Protein AF-A0A8H5MUN2-F1 (afdb_monomer_lite)

Radius of gyration: 25.07 Å; chains: 1; bounding box: 63×41×70 Å

Foldseek 3Di:
DDPLQLLLVLLLQLLLLCVQPVDFADLQKFKAFELQLAWAAFFAPQDPVQSSQQRLQQQFFDWADLLASHDDSPPDGTPLVLLLVQLLPAAFAPPFDPDPVLVVQLVVLSVQLVVLVVQLVVLVVVLVVCLVVDPPPPQDQESLVRCVPPRVSNVVSLVSNVVSLVSNLVSLVNRDHWLSPVSSVLSVLSVQQADWNDDDPLFKDKHFPDHWDADPVLRTDDDPPGRITIHFDKDWPCVRVVLLVLLVPVVFFWDKRKRASVSSVVGASVSRNHHNVSSCVNSVVPGQKWWWDDDPNDIDIDHQPCVVFRNQKMKMKTFRDKDKIFIGTGSSDDDVVVSCVRRVHDNDPSPQIWRFTIFIWTAFIKMKMAGDDPSLVSVVVSCCVGQVVQIWMARSRQTATHDDPDPVDDNSFYWDADSVRSMIITGTDHNSGIIGTRITMTGGPGD

Organism: NCBI:txid751941

pLDDT: mean 85.8, std 10.98, range [35.31, 97.69]

Structure (mmCIF, N/CA/C/O backbone):
data_AF-A0A8H5MUN2-F1
#
_entry.id   AF-A0A8H5MUN2-F1
#
loop_
_atom_site.group_PDB
_atom_site.id
_atom_site.type_symbol
_atom_site.label_atom_id
_atom_site.label_alt_id
_atom_site.label_comp_id
_atom_site.label_asym_id
_atom_site.label_entity_id
_atom_site.label_seq_id
_atom_site.pdbx_PDB_ins_code
_atom_site.Cartn_x
_atom_site.Cartn_y
_atom_site.Cartn_z
_atom_site.occupancy
_atom_site.B_iso_or_equiv
_atom_site.auth_seq_id
_atom_site.auth_comp_id
_atom_site.auth_asym_id
_atom_site.auth_atom_id
_atom_site.pdbx_PDB_model_num
ATOM 1 N N . MET A 1 1 ? -5.446 18.543 21.323 1.00 66.00 1 MET A N 1
ATOM 2 C CA . MET A 1 1 ? -5.545 17.128 21.743 1.00 66.00 1 MET A CA 1
ATOM 3 C C . MET A 1 1 ? -4.670 16.934 22.974 1.00 66.00 1 MET A C 1
ATOM 5 O O . MET A 1 1 ? -3.663 17.626 23.058 1.00 66.00 1 MET A O 1
ATOM 9 N N . SER A 1 2 ? -5.073 16.095 23.933 1.00 76.56 2 SER A N 1
ATOM 10 C CA . SER A 1 2 ? -4.342 15.929 25.201 1.00 76.56 2 SER A CA 1
ATOM 11 C C . SER A 1 2 ? -3.047 15.116 25.028 1.00 76.56 2 SER A C 1
ATOM 13 O O . SER A 1 2 ? -2.903 14.390 24.043 1.00 76.56 2 SER A O 1
ATOM 15 N N . GLU A 1 3 ? -2.105 15.234 25.965 1.00 84.94 3 GLU A N 1
ATOM 16 C CA . GLU A 1 3 ? -0.845 14.471 25.959 1.00 84.94 3 GLU A CA 1
ATOM 17 C C . GLU A 1 3 ? -1.100 12.959 26.079 1.00 84.94 3 GLU A C 1
ATOM 19 O O . GLU A 1 3 ? -0.464 12.147 25.411 1.00 84.94 3 GLU A O 1
ATOM 24 N N . GLU A 1 4 ? -2.117 12.574 26.846 1.00 88.00 4 GLU A N 1
ATOM 25 C CA . GLU A 1 4 ? -2.513 11.186 27.077 1.00 88.00 4 GLU A CA 1
ATOM 26 C C . GLU A 1 4 ? -2.961 10.500 25.783 1.00 88.00 4 GLU A C 1
ATOM 28 O O . GLU A 1 4 ? -2.617 9.343 25.554 1.00 88.00 4 GLU A O 1
ATOM 33 N N . ASN A 1 5 ? -3.653 11.221 24.890 1.00 86.50 5 ASN A N 1
ATOM 34 C CA . ASN A 1 5 ? -3.984 10.703 23.559 1.00 86.50 5 ASN A CA 1
ATOM 35 C C . ASN A 1 5 ? -2.722 10.308 22.780 1.00 86.50 5 ASN A C 1
ATOM 37 O O . ASN A 1 5 ? -2.697 9.256 22.145 1.00 86.50 5 ASN A O 1
ATOM 41 N N . GLN A 1 6 ? -1.668 11.126 22.844 1.00 88.81 6 GLN A N 1
ATOM 42 C CA . GLN A 1 6 ? -0.407 10.821 22.166 1.00 88.81 6 GLN A CA 1
ATOM 43 C C . GLN A 1 6 ? 0.267 9.593 22.777 1.00 88.81 6 GLN A C 1
ATOM 45 O O . GLN A 1 6 ? 0.777 8.751 22.043 1.00 88.81 6 GLN A O 1
ATOM 50 N N . LEU A 1 7 ? 0.232 9.446 24.103 1.00 92.25 7 LEU A N 1
ATOM 51 C CA . LEU A 1 7 ? 0.780 8.270 24.783 1.00 92.25 7 LEU A CA 1
ATOM 52 C C . LEU A 1 7 ? 0.046 6.985 24.377 1.00 92.25 7 LEU A C 1
ATOM 54 O O . LEU A 1 7 ? 0.691 5.983 24.079 1.00 92.25 7 LEU A O 1
ATOM 58 N N . PHE A 1 8 ? -1.282 7.012 24.284 1.00 91.75 8 PHE A N 1
ATOM 59 C CA . PHE A 1 8 ? -2.062 5.871 23.800 1.00 91.75 8 PHE A CA 1
ATOM 60 C C . PHE A 1 8 ? -1.752 5.525 22.336 1.00 91.75 8 PHE A C 1
ATOM 62 O O . PHE A 1 8 ? -1.580 4.349 22.016 1.00 91.75 8 PHE A O 1
ATOM 69 N N . TRP A 1 9 ? -1.592 6.518 21.455 1.00 91.75 9 TRP A N 1
ATOM 70 C CA . TRP A 1 9 ? -1.155 6.274 20.074 1.00 91.75 9 TRP A CA 1
ATOM 71 C C . TRP A 1 9 ? 0.255 5.704 19.984 1.00 91.75 9 TRP A C 1
ATOM 73 O O . TRP A 1 9 ? 0.480 4.774 19.214 1.00 91.75 9 TRP A O 1
ATOM 83 N N . LYS A 1 10 ? 1.194 6.198 20.795 1.00 93.62 10 LYS A N 1
ATOM 84 C CA . LYS A 1 10 ? 2.544 5.628 20.896 1.00 93.62 10 LYS A CA 1
ATOM 85 C C . LYS A 1 10 ? 2.501 4.177 21.359 1.00 93.62 10 LYS A C 1
ATOM 87 O O . LYS A 1 10 ? 3.169 3.334 20.768 1.00 93.62 10 LYS A O 1
ATOM 92 N N . ALA A 1 11 ? 1.686 3.877 22.371 1.00 94.19 11 ALA A N 1
ATOM 93 C CA . ALA A 1 11 ? 1.496 2.521 22.868 1.00 94.19 11 ALA A CA 1
ATOM 94 C C . ALA A 1 11 ? 0.931 1.594 21.783 1.00 94.19 11 ALA A C 1
ATOM 96 O O . ALA A 1 11 ? 1.468 0.508 21.568 1.00 94.19 11 ALA A O 1
ATOM 97 N N . TYR A 1 12 ? -0.108 2.032 21.067 1.00 93.50 12 TYR A N 1
ATOM 98 C CA . TYR A 1 12 ? -0.707 1.271 19.971 1.00 93.50 12 TYR A CA 1
ATOM 99 C C . TYR A 1 12 ? 0.284 1.058 18.818 1.00 93.50 12 TYR A C 1
ATOM 101 O O . TYR A 1 12 ? 0.521 -0.079 18.415 1.00 93.50 12 TYR A O 1
ATOM 109 N N . ALA A 1 13 ? 0.938 2.123 18.348 1.00 93.81 13 ALA A N 1
ATOM 110 C CA . ALA A 1 13 ? 1.924 2.065 17.271 1.00 93.81 13 ALA A CA 1
ATOM 111 C C . ALA A 1 13 ? 3.100 1.134 17.604 1.00 93.81 13 ALA A C 1
ATOM 113 O O . ALA A 1 13 ? 3.477 0.298 16.784 1.00 93.81 13 ALA A O 1
ATOM 114 N N . SER A 1 14 ? 3.646 1.237 18.818 1.00 93.62 14 SER A N 1
ATOM 115 C CA . SER A 1 14 ? 4.728 0.376 19.306 1.00 93.62 14 SER A CA 1
ATOM 116 C C . SER A 1 14 ? 4.285 -1.085 19.412 1.00 93.62 14 SER A C 1
ATOM 118 O O . SER A 1 14 ? 4.995 -1.984 18.964 1.00 93.62 14 SER A O 1
ATOM 120 N N . THR A 1 15 ? 3.071 -1.329 19.915 1.00 94.25 15 THR A N 1
ATOM 121 C CA . THR A 1 15 ? 2.482 -2.674 20.000 1.00 94.25 15 THR A CA 1
ATOM 122 C C . THR A 1 15 ? 2.358 -3.308 18.618 1.00 94.25 15 THR A C 1
ATOM 124 O O . THR A 1 15 ? 2.897 -4.389 18.387 1.00 94.25 15 THR A O 1
ATOM 127 N N . VAL A 1 16 ? 1.723 -2.615 17.670 1.00 94.75 16 VAL A N 1
ATOM 128 C CA . VAL A 1 16 ? 1.552 -3.093 16.290 1.00 94.75 16 VAL A CA 1
ATOM 129 C C . VAL A 1 16 ? 2.903 -3.302 15.604 1.00 94.75 16 VAL A C 1
ATOM 131 O O . VAL A 1 16 ? 3.114 -4.331 14.960 1.00 94.75 16 VAL A O 1
ATOM 134 N N . LYS A 1 17 ? 3.855 -2.379 15.790 1.00 95.06 17 LYS A N 1
ATOM 135 C CA . LYS A 1 17 ? 5.224 -2.537 15.287 1.00 95.06 17 LYS A CA 1
ATOM 136 C C . LYS A 1 17 ? 5.864 -3.809 15.826 1.00 95.06 17 LYS A C 1
ATOM 138 O O . LYS A 1 17 ? 6.462 -4.533 15.044 1.00 95.06 17 LYS A O 1
ATOM 143 N N . ASN A 1 18 ? 5.739 -4.094 17.122 1.00 94.88 18 ASN A N 1
ATOM 144 C CA . ASN A 1 18 ? 6.380 -5.253 17.747 1.00 94.88 18 ASN A CA 1
ATOM 145 C C . ASN A 1 18 ? 5.740 -6.584 17.320 1.00 94.88 18 ASN A C 1
ATOM 147 O O . ASN A 1 18 ? 6.436 -7.597 17.277 1.00 94.88 18 ASN A O 1
ATOM 151 N N . ILE A 1 19 ? 4.453 -6.580 16.950 1.00 95.38 19 ILE A N 1
ATOM 152 C CA . ILE A 1 19 ? 3.803 -7.717 16.275 1.00 95.38 19 ILE A CA 1
ATOM 153 C C . ILE A 1 19 ? 4.412 -7.917 14.880 1.00 95.38 19 ILE A C 1
ATOM 155 O O . ILE A 1 19 ? 4.663 -9.044 14.458 1.00 95.38 19 ILE A O 1
ATOM 159 N N . MET A 1 20 ? 4.658 -6.820 14.159 1.00 95.56 20 MET A N 1
ATOM 160 C CA . MET A 1 20 ? 5.183 -6.854 12.796 1.00 95.56 20 MET A CA 1
ATOM 161 C C . MET A 1 20 ? 6.666 -7.248 12.727 1.00 95.56 20 MET A C 1
ATOM 163 O O . MET A 1 20 ? 7.055 -8.018 11.846 1.00 95.56 20 MET A O 1
ATOM 167 N N . VAL A 1 21 ? 7.490 -6.688 13.618 1.00 93.00 21 VAL A N 1
ATOM 168 C CA . VAL A 1 21 ? 8.945 -6.858 13.692 1.00 93.00 21 VAL A CA 1
ATOM 169 C C . VAL A 1 21 ? 9.442 -6.655 15.131 1.00 93.00 21 VAL A C 1
ATOM 171 O O . VAL A 1 21 ? 9.164 -5.646 15.773 1.00 93.00 21 VAL A O 1
ATOM 174 N N . SER A 1 22 ? 10.232 -7.600 15.643 1.00 81.44 22 SER A N 1
ATOM 175 C CA . SER A 1 22 ? 10.705 -7.600 17.038 1.00 81.44 22 SER A CA 1
ATOM 176 C C . SER A 1 22 ? 11.911 -6.685 17.309 1.00 81.44 22 SER A C 1
ATOM 178 O O . SER A 1 22 ? 12.269 -6.465 18.464 1.00 81.44 22 SER A O 1
ATOM 180 N N . GLY A 1 23 ? 12.546 -6.149 16.262 1.00 83.00 23 GLY A N 1
ATOM 181 C CA . GLY A 1 23 ? 13.758 -5.330 16.344 1.00 83.00 23 GLY A CA 1
ATOM 182 C C . GLY A 1 23 ? 13.533 -3.822 16.163 1.00 83.00 23 GLY A C 1
ATOM 183 O O . GLY A 1 23 ? 12.396 -3.365 15.984 1.00 83.00 23 GLY A O 1
ATOM 184 N N . PRO A 1 24 ? 14.620 -3.028 16.211 1.00 82.81 24 PRO A N 1
ATOM 185 C CA . PRO A 1 24 ? 14.585 -1.633 15.793 1.00 82.81 24 PRO A CA 1
ATOM 186 C C . PRO A 1 24 ? 14.292 -1.529 14.292 1.00 82.81 24 PRO A C 1
ATOM 188 O O . PRO A 1 24 ? 14.727 -2.361 13.494 1.00 82.81 24 PRO A O 1
ATOM 191 N N . VAL A 1 25 ? 13.560 -0.486 13.915 1.00 89.06 25 VAL A N 1
ATOM 192 C CA . VAL A 1 25 ? 13.324 -0.125 12.516 1.00 89.06 25 VAL A CA 1
ATOM 193 C C . VAL A 1 25 ? 14.549 0.646 12.017 1.00 89.06 25 VAL A C 1
ATOM 195 O O . VAL A 1 25 ? 15.034 1.537 12.710 1.00 89.06 25 VAL A O 1
ATOM 198 N N . GLY A 1 26 ? 15.086 0.278 10.851 1.00 85.69 26 GLY A N 1
ATOM 199 C CA . GLY A 1 26 ? 16.264 0.942 10.284 1.00 85.69 26 GLY A CA 1
ATOM 200 C C . GLY A 1 26 ? 15.986 2.388 9.860 1.00 85.69 26 GLY A C 1
ATOM 201 O O . GLY A 1 26 ? 14.841 2.761 9.610 1.00 85.69 26 GLY A O 1
ATOM 202 N N . ASP A 1 27 ? 17.041 3.190 9.696 1.00 85.50 27 ASP A N 1
ATOM 203 C CA . ASP A 1 27 ? 16.936 4.630 9.394 1.00 85.50 27 ASP A CA 1
ATOM 204 C C . ASP A 1 27 ? 16.151 4.947 8.108 1.00 85.50 27 ASP A C 1
ATOM 206 O O . ASP A 1 27 ? 15.495 5.988 8.010 1.00 85.50 27 ASP A O 1
ATOM 210 N N . ASN A 1 28 ? 16.166 4.024 7.141 1.00 88.38 28 ASN A N 1
ATOM 211 C CA . ASN A 1 28 ? 15.447 4.130 5.867 1.00 88.38 28 ASN A CA 1
ATOM 212 C C . ASN A 1 28 ? 14.117 3.372 5.850 1.00 88.38 28 ASN A C 1
ATOM 214 O O . ASN A 1 28 ? 13.441 3.344 4.826 1.00 88.38 28 ASN A O 1
ATOM 218 N N . THR A 1 29 ? 13.729 2.750 6.955 1.00 93.38 29 THR A N 1
ATOM 219 C CA . THR A 1 29 ? 12.502 1.968 7.052 1.00 93.38 29 THR A CA 1
ATOM 220 C C . THR A 1 29 ? 11.445 2.775 7.795 1.00 93.38 29 THR A C 1
ATOM 222 O O . THR A 1 29 ? 11.741 3.538 8.716 1.00 93.38 29 THR A O 1
ATOM 225 N N . ARG A 1 30 ? 10.190 2.645 7.380 1.00 95.06 30 ARG A N 1
ATOM 226 C CA . ARG A 1 30 ? 9.039 3.271 8.035 1.00 95.06 30 ARG A CA 1
ATOM 227 C C . ARG A 1 30 ? 7.969 2.221 8.270 1.00 95.06 30 ARG A C 1
ATOM 229 O O . ARG A 1 30 ? 7.724 1.399 7.388 1.00 95.06 30 ARG A O 1
ATOM 236 N N . VAL A 1 31 ? 7.330 2.264 9.435 1.00 96.94 31 VAL A N 1
ATOM 237 C CA . VAL A 1 31 ? 6.161 1.439 9.760 1.00 96.94 31 VAL A CA 1
ATOM 238 C C . VAL A 1 31 ? 4.949 2.352 9.873 1.00 96.94 31 VAL A C 1
ATOM 240 O O . VAL A 1 31 ? 4.856 3.176 10.778 1.00 96.94 31 VAL A O 1
ATOM 243 N N . TYR A 1 32 ? 4.033 2.206 8.928 1.00 94.88 32 TYR A N 1
ATOM 244 C CA . TYR A 1 32 ? 2.787 2.948 8.853 1.00 94.88 32 TYR A CA 1
ATOM 245 C C . TYR A 1 32 ? 1.707 2.192 9.602 1.00 94.88 32 TYR A C 1
ATOM 247 O O . TYR A 1 32 ? 1.446 1.026 9.309 1.00 94.88 32 TYR A O 1
ATOM 255 N N . ILE A 1 33 ? 1.074 2.862 10.553 1.00 93.69 33 ILE A N 1
ATOM 256 C CA . ILE A 1 33 ? 0.060 2.285 11.424 1.00 93.69 33 ILE A CA 1
ATOM 257 C C . ILE A 1 33 ? -1.304 2.473 10.779 1.00 93.69 33 ILE A C 1
ATOM 259 O O . ILE A 1 33 ? -1.716 3.598 10.495 1.00 93.69 33 ILE A O 1
ATOM 263 N N . ALA A 1 34 ? -1.998 1.370 10.534 1.00 88.06 34 ALA A N 1
ATOM 264 C CA . ALA A 1 34 ? -3.359 1.394 10.036 1.00 88.06 34 ALA A CA 1
ATOM 265 C C . ALA A 1 34 ? -4.350 1.462 11.206 1.00 88.06 34 ALA A C 1
ATOM 267 O O . ALA A 1 34 ? -4.098 0.942 12.301 1.00 88.06 34 ALA A O 1
ATOM 268 N N . ALA A 1 35 ? -5.510 2.072 10.958 1.00 76.38 35 ALA A N 1
ATOM 269 C CA . ALA A 1 35 ? -6.671 1.813 11.799 1.00 76.38 35 ALA A CA 1
ATOM 270 C C . ALA A 1 35 ? -6.952 0.310 11.720 1.00 76.38 35 ALA A C 1
ATOM 272 O O . ALA A 1 35 ? -6.929 -0.256 10.627 1.00 76.38 35 ALA A O 1
ATOM 273 N N . ALA A 1 36 ? -7.172 -0.370 12.839 1.00 66.94 36 ALA A N 1
ATOM 274 C CA . ALA A 1 36 ? -7.159 -1.832 12.812 1.00 66.94 36 ALA A CA 1
ATOM 275 C C . ALA A 1 36 ? -8.405 -2.479 12.172 1.00 66.94 36 ALA A C 1
ATOM 277 O O . ALA A 1 36 ? -8.422 -3.687 11.952 1.00 66.94 36 ALA A O 1
ATOM 278 N N . ASN A 1 37 ? -9.388 -1.673 11.761 1.00 67.69 37 ASN A N 1
ATOM 279 C CA . ASN A 1 37 ? -10.471 -2.069 10.860 1.00 67.69 37 ASN A CA 1
ATOM 280 C C . ASN A 1 37 ? -10.139 -1.872 9.366 1.00 67.69 37 ASN A C 1
ATOM 282 O O . ASN A 1 37 ? -10.995 -2.124 8.521 1.00 67.69 37 ASN A O 1
ATOM 286 N N . THR A 1 38 ? -8.929 -1.428 9.010 1.00 77.50 38 THR A N 1
ATOM 287 C CA . THR A 1 38 ? -8.541 -1.216 7.609 1.00 77.50 38 THR A CA 1
ATOM 288 C C . THR A 1 38 ? -8.684 -2.527 6.842 1.00 77.50 38 THR A C 1
ATOM 290 O O . THR A 1 38 ? -8.019 -3.513 7.162 1.00 77.50 38 THR A O 1
ATOM 293 N N . ALA A 1 39 ? -9.564 -2.545 5.840 1.00 80.25 39 ALA A N 1
ATOM 294 C CA . ALA A 1 39 ? -9.824 -3.727 5.025 1.00 80.25 39 ALA A CA 1
ATOM 295 C C . ALA A 1 39 ? -8.560 -4.159 4.279 1.00 80.25 39 ALA A C 1
ATOM 297 O O . ALA A 1 39 ? -7.947 -3.361 3.576 1.00 80.25 39 ALA A O 1
ATOM 298 N N . GLY A 1 40 ? -8.180 -5.422 4.393 1.00 85.38 40 GLY A N 1
ATOM 299 C CA . GLY A 1 40 ? -7.027 -5.986 3.706 1.00 85.38 40 GLY A CA 1
ATOM 300 C C . GLY A 1 40 ? -7.358 -6.556 2.339 1.00 85.38 40 GLY A C 1
ATOM 301 O O . GLY A 1 40 ? -8.388 -6.277 1.725 1.00 85.38 40 GLY A O 1
ATOM 302 N N . ILE A 1 41 ? -6.425 -7.358 1.840 1.00 89.50 41 ILE A N 1
ATOM 303 C CA . ILE A 1 41 ? -6.535 -7.983 0.528 1.00 89.50 41 ILE A CA 1
ATOM 304 C C . ILE A 1 41 ? -7.497 -9.167 0.646 1.00 89.50 41 ILE A C 1
ATOM 306 O O . ILE A 1 41 ? -7.342 -10.034 1.503 1.00 89.50 41 ILE A O 1
ATOM 310 N N . SER A 1 42 ? -8.503 -9.197 -0.224 1.00 88.94 42 SER A N 1
ATOM 311 C CA . SER A 1 42 ? -9.412 -10.340 -0.319 1.00 88.94 42 SER A CA 1
ATOM 312 C C . SER A 1 42 ? -8.713 -11.516 -0.999 1.00 88.94 42 SER A C 1
ATOM 314 O O . SER A 1 42 ? -7.975 -11.332 -1.973 1.00 88.94 42 SER A O 1
ATOM 316 N N . GLY A 1 43 ? -8.951 -12.730 -0.521 1.00 89.25 43 GLY A N 1
ATOM 317 C CA . GLY A 1 43 ? -8.375 -13.942 -1.093 1.00 89.25 43 GLY A CA 1
ATOM 318 C C . GLY A 1 43 ? -9.015 -15.207 -0.539 1.00 89.25 43 GLY A C 1
ATOM 319 O O . GLY A 1 43 ? -9.976 -15.148 0.217 1.00 89.25 43 GLY A O 1
ATOM 320 N N . GLY A 1 44 ? -8.467 -16.351 -0.934 1.00 87.75 44 GLY A N 1
ATOM 321 C CA . GLY A 1 44 ? -9.030 -17.665 -0.625 1.00 87.75 44 GLY A CA 1
ATOM 322 C C . GLY A 1 44 ? -9.699 -18.296 -1.841 1.00 87.75 44 GLY A C 1
ATOM 323 O O . GLY A 1 44 ? -9.781 -17.688 -2.910 1.00 87.75 44 GLY A O 1
ATOM 324 N N . LYS A 1 45 ? -10.156 -19.536 -1.691 1.00 87.75 45 LYS A N 1
ATOM 325 C CA . LYS A 1 45 ? -10.674 -20.372 -2.789 1.00 87.75 45 LYS A CA 1
ATOM 326 C C . LYS A 1 45 ? -11.897 -19.791 -3.514 1.00 87.75 45 LYS A C 1
ATOM 328 O O . LYS A 1 45 ? -12.089 -20.082 -4.690 1.00 87.75 45 LYS A O 1
ATOM 333 N N . ASP A 1 46 ? -12.699 -18.983 -2.820 1.00 88.00 46 ASP A N 1
ATOM 334 C CA . ASP A 1 46 ? -13.948 -18.404 -3.336 1.00 88.00 46 ASP A CA 1
ATOM 335 C C . ASP A 1 46 ? -13.729 -17.008 -3.962 1.00 88.00 46 ASP A C 1
ATOM 337 O O . ASP A 1 46 ? -14.669 -16.383 -4.454 1.00 88.00 46 ASP A O 1
ATOM 341 N N . ILE A 1 47 ? -12.484 -16.509 -3.962 1.00 90.50 47 ILE A N 1
ATOM 342 C CA . ILE A 1 47 ? -12.091 -15.228 -4.555 1.00 90.50 47 ILE A CA 1
ATOM 343 C C . ILE A 1 47 ? -11.255 -15.480 -5.818 1.00 90.50 47 ILE A C 1
ATOM 345 O O . ILE A 1 47 ? -10.177 -16.072 -5.737 1.00 90.50 47 ILE A O 1
ATOM 349 N N . PRO A 1 48 ? -11.677 -14.988 -6.996 1.00 92.50 48 PRO A N 1
ATOM 350 C CA . PRO A 1 48 ? -10.866 -15.055 -8.203 1.00 92.50 48 PRO A CA 1
ATOM 351 C C . PRO A 1 48 ? -9.512 -14.365 -8.009 1.00 92.50 48 PRO A C 1
ATOM 353 O O . PRO A 1 48 ? -9.444 -13.240 -7.511 1.00 92.50 48 PRO A O 1
ATOM 356 N N . ALA A 1 49 ? -8.433 -14.992 -8.486 1.00 93.06 49 ALA A N 1
ATOM 357 C CA . ALA A 1 49 ? -7.071 -14.476 -8.317 1.00 93.06 49 ALA A CA 1
ATOM 358 C C . ALA A 1 49 ? -6.897 -13.035 -8.831 1.00 93.06 49 ALA A C 1
ATOM 360 O O . ALA A 1 49 ? -6.157 -12.253 -8.245 1.00 93.06 49 ALA A O 1
ATOM 361 N N . VAL A 1 50 ? -7.626 -12.647 -9.883 1.00 94.00 50 VAL A N 1
ATOM 362 C CA . VAL A 1 50 ? -7.601 -11.277 -10.422 1.00 94.00 50 VAL A CA 1
ATOM 363 C C . VAL A 1 50 ? -8.073 -10.222 -9.408 1.00 94.00 50 VAL A C 1
ATOM 365 O O . VAL A 1 50 ? -7.587 -9.093 -9.442 1.00 94.00 50 VAL A O 1
ATOM 368 N N . CYS A 1 51 ? -8.969 -10.565 -8.479 1.00 92.44 51 CYS A N 1
ATOM 369 C CA . CYS A 1 51 ? -9.404 -9.671 -7.403 1.00 92.44 51 CYS A CA 1
ATOM 370 C C . CYS A 1 51 ? -8.325 -9.538 -6.321 1.00 92.44 51 CYS A C 1
ATOM 372 O O . CYS A 1 51 ? -8.024 -8.431 -5.873 1.00 92.44 51 CYS A O 1
ATOM 374 N N . THR A 1 52 ? -7.688 -10.650 -5.946 1.00 93.62 52 THR A N 1
ATOM 375 C CA . THR A 1 52 ? -6.546 -10.647 -5.019 1.00 93.62 52 THR A CA 1
ATOM 376 C C . THR A 1 52 ? -5.375 -9.845 -5.588 1.00 93.62 52 THR A C 1
ATOM 378 O O . THR A 1 52 ? -4.829 -8.992 -4.891 1.00 93.62 52 THR A O 1
ATOM 381 N N . ASN A 1 53 ? -5.041 -10.040 -6.867 1.00 95.31 53 ASN A N 1
ATOM 382 C CA . ASN A 1 53 ? -3.987 -9.304 -7.572 1.00 95.31 53 ASN A CA 1
ATOM 383 C C . ASN A 1 53 ? -4.208 -7.791 -7.511 1.00 95.31 53 ASN A C 1
ATOM 385 O O . ASN A 1 53 ? -3.262 -7.039 -7.286 1.00 95.31 53 ASN A O 1
ATOM 389 N N . TRP A 1 54 ? -5.456 -7.339 -7.668 1.00 92.31 54 TRP A N 1
ATOM 390 C CA . TRP A 1 54 ? -5.782 -5.923 -7.533 1.00 92.31 54 TRP A CA 1
ATOM 391 C C . TRP A 1 54 ? -5.474 -5.397 -6.137 1.00 92.31 54 TRP A C 1
ATOM 393 O O . TRP A 1 54 ? -4.797 -4.381 -6.010 1.00 92.31 54 TRP A O 1
ATOM 403 N N . GLY A 1 55 ? -5.903 -6.109 -5.092 1.00 90.69 55 GLY A N 1
ATOM 404 C CA . GLY A 1 55 ? -5.581 -5.747 -3.714 1.00 90.69 55 GLY A CA 1
ATOM 405 C C . GLY A 1 55 ? -4.071 -5.679 -3.476 1.00 90.69 55 GLY A C 1
ATOM 406 O O . GLY A 1 55 ? -3.585 -4.665 -2.983 1.00 90.69 55 GLY A O 1
ATOM 407 N N . ILE A 1 56 ? -3.314 -6.702 -3.895 1.00 94.50 56 ILE A N 1
ATOM 408 C CA . ILE A 1 56 ? -1.845 -6.713 -3.775 1.00 94.50 56 ILE A CA 1
ATOM 409 C C . ILE A 1 56 ? -1.246 -5.482 -4.460 1.00 94.50 56 ILE A C 1
ATOM 411 O O . ILE A 1 56 ? -0.484 -4.749 -3.837 1.00 94.50 56 ILE A O 1
ATOM 415 N N . TYR A 1 57 ? -1.628 -5.208 -5.708 1.00 93.81 57 TYR A N 1
ATOM 416 C CA . TYR A 1 57 ? -1.134 -4.058 -6.463 1.00 93.81 57 TYR A CA 1
ATOM 417 C C . TYR A 1 57 ? -1.450 -2.714 -5.787 1.00 93.81 57 TYR A C 1
ATOM 419 O O . TYR A 1 57 ? -0.602 -1.825 -5.753 1.00 93.81 57 TYR A O 1
ATOM 427 N N . GLN A 1 58 ? -2.648 -2.550 -5.217 1.00 90.69 58 GLN A N 1
ATOM 428 C CA . GLN A 1 58 ? -3.030 -1.317 -4.519 1.00 90.69 58 GLN A CA 1
ATOM 429 C C . GLN A 1 58 ? -2.176 -1.088 -3.264 1.00 90.69 58 GLN A C 1
ATOM 431 O O . GLN A 1 58 ? -1.750 0.036 -3.025 1.00 90.69 58 GLN A O 1
ATOM 436 N N . TYR A 1 59 ? -1.887 -2.131 -2.484 1.00 91.88 59 TYR A N 1
ATOM 437 C CA . TYR A 1 59 ? -1.066 -1.989 -1.278 1.00 91.88 59 TYR A CA 1
ATOM 438 C C . TYR A 1 59 ? 0.438 -1.909 -1.559 1.00 91.88 59 TYR A C 1
ATOM 440 O O . TYR A 1 59 ? 1.149 -1.245 -0.810 1.00 91.88 59 TYR A O 1
ATOM 448 N N . ALA A 1 60 ? 0.925 -2.578 -2.604 1.00 94.25 60 ALA A N 1
ATOM 449 C CA . ALA A 1 60 ? 2.355 -2.714 -2.872 1.00 94.25 60 ALA A CA 1
ATOM 450 C C . ALA A 1 60 ? 2.937 -1.580 -3.728 1.00 94.25 60 ALA A C 1
ATOM 452 O O . ALA A 1 60 ? 4.106 -1.228 -3.578 1.00 94.25 60 ALA A O 1
ATOM 453 N N . ASP A 1 61 ? 2.145 -1.029 -4.651 1.00 93.44 61 ASP A N 1
ATOM 454 C CA . ASP A 1 61 ? 2.657 -0.101 -5.660 1.00 93.44 61 ASP A CA 1
ATOM 455 C C . ASP A 1 61 ? 2.422 1.369 -5.300 1.00 93.44 61 ASP A C 1
ATOM 457 O O . ASP A 1 61 ? 3.162 2.227 -5.766 1.00 93.44 61 ASP A O 1
ATOM 461 N N . PHE A 1 62 ? 1.440 1.700 -4.456 1.00 91.50 62 PHE A N 1
ATOM 462 C CA . PHE A 1 62 ? 1.256 3.089 -4.031 1.00 91.50 62 PHE A CA 1
ATOM 463 C C . PHE A 1 62 ? 2.357 3.546 -3.071 1.00 91.50 62 PHE A C 1
ATOM 465 O O . PHE A 1 62 ? 2.609 2.939 -2.032 1.00 91.50 62 PHE A O 1
ATOM 472 N N . LEU A 1 63 ? 2.989 4.666 -3.412 1.00 90.44 63 LEU A N 1
ATOM 473 C CA . LEU A 1 63 ? 4.018 5.298 -2.603 1.00 90.44 63 LEU A CA 1
ATOM 474 C C . LEU A 1 63 ? 3.408 6.032 -1.405 1.00 90.44 63 LEU A C 1
ATOM 476 O O . LEU A 1 63 ? 2.452 6.805 -1.532 1.00 90.44 63 LEU A O 1
ATOM 480 N N . LEU A 1 64 ? 4.027 5.836 -0.244 1.00 90.88 64 LEU A N 1
ATOM 481 C CA . LEU A 1 64 ? 3.607 6.416 1.025 1.00 90.88 64 LEU A CA 1
ATOM 482 C C . LEU A 1 64 ? 4.381 7.704 1.341 1.00 90.88 64 LEU A C 1
ATOM 484 O O . LEU A 1 64 ? 5.500 7.934 0.868 1.00 90.88 64 LEU A O 1
ATOM 488 N N . ASP A 1 65 ? 3.759 8.571 2.140 1.00 89.06 65 ASP A N 1
ATOM 489 C CA . ASP A 1 65 ? 4.342 9.833 2.598 1.00 89.06 65 ASP A CA 1
ATOM 490 C C . ASP A 1 65 ? 5.435 9.563 3.650 1.00 89.06 65 ASP A C 1
ATOM 492 O O . ASP A 1 65 ? 5.151 8.913 4.655 1.00 89.06 65 ASP A O 1
ATOM 496 N N . PRO A 1 66 ? 6.677 10.051 3.490 1.00 89.38 66 PRO A N 1
ATOM 497 C CA . PRO A 1 66 ? 7.758 9.783 4.444 1.00 89.38 66 PRO A CA 1
ATOM 498 C C . PRO A 1 66 ? 7.570 10.474 5.806 1.00 89.38 66 PRO A C 1
ATOM 500 O O . PRO A 1 66 ? 8.362 10.243 6.720 1.00 89.38 66 PRO A O 1
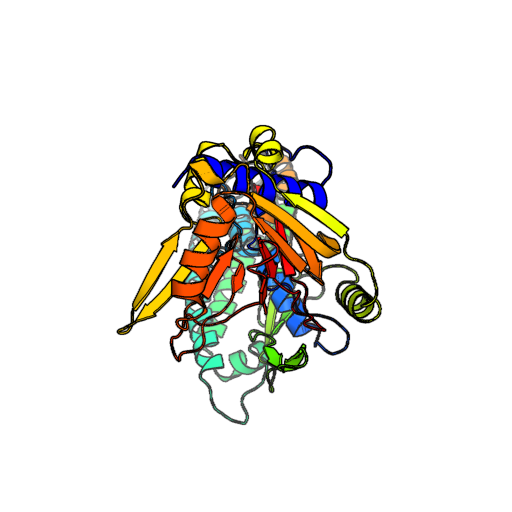ATOM 503 N N . THR A 1 67 ? 6.575 11.355 5.939 1.00 89.94 67 THR A N 1
ATOM 504 C CA . THR A 1 67 ? 6.348 12.200 7.118 1.00 89.94 67 THR A CA 1
ATOM 505 C C . THR A 1 67 ? 5.065 11.887 7.884 1.00 89.94 67 THR A C 1
ATOM 507 O O . THR A 1 67 ? 4.903 12.390 8.994 1.00 89.94 67 THR A O 1
ATOM 510 N N . ASN A 1 68 ? 4.178 11.050 7.341 1.00 90.25 68 ASN A N 1
ATOM 511 C CA . ASN A 1 68 ? 2.911 10.696 7.979 1.00 90.25 68 ASN A CA 1
ATOM 512 C C . ASN A 1 68 ? 2.914 9.217 8.410 1.00 90.25 68 ASN A C 1
ATOM 514 O O . ASN A 1 68 ? 2.773 8.356 7.547 1.00 90.25 68 ASN A O 1
ATOM 518 N N . PRO A 1 69 ? 3.039 8.895 9.711 1.00 92.00 69 PRO A N 1
ATOM 519 C CA . PRO A 1 69 ? 3.003 7.517 10.203 1.00 92.00 69 PRO A CA 1
ATOM 520 C C . PRO A 1 69 ? 1.642 6.830 10.106 1.00 92.00 69 PRO A C 1
ATOM 522 O O . PRO A 1 69 ? 1.571 5.628 10.347 1.00 92.00 69 PRO A O 1
ATOM 525 N N . ASN A 1 70 ? 0.561 7.537 9.771 1.00 88.50 70 ASN A N 1
ATOM 526 C CA . ASN A 1 70 ? -0.712 6.875 9.507 1.00 88.50 70 ASN A CA 1
ATOM 527 C C . ASN A 1 70 ? -0.666 6.191 8.145 1.00 88.50 70 ASN A C 1
ATOM 529 O O . ASN A 1 70 ? -0.343 6.819 7.133 1.00 88.50 70 ASN A O 1
ATOM 533 N N . PHE A 1 71 ? -1.071 4.926 8.098 1.00 87.62 71 PHE A N 1
ATOM 534 C CA . PHE A 1 71 ? -1.383 4.294 6.832 1.00 87.62 71 PHE A CA 1
ATOM 535 C C . PHE A 1 71 ? -2.680 4.895 6.291 1.00 87.62 71 PHE A C 1
ATOM 537 O O . PHE A 1 71 ? -3.783 4.583 6.734 1.00 87.62 71 PHE A O 1
ATOM 544 N N . VAL A 1 72 ? -2.522 5.774 5.311 1.00 74.50 72 VAL A N 1
ATOM 545 C CA . VAL A 1 72 ? -3.602 6.262 4.463 1.00 74.50 72 VAL A CA 1
ATOM 546 C C . VAL A 1 72 ? -3.283 5.755 3.071 1.00 74.50 72 VAL A C 1
ATOM 548 O O . VAL A 1 72 ? -2.173 5.981 2.587 1.00 74.50 72 VAL A O 1
ATOM 551 N N . ALA A 1 73 ? -4.231 5.074 2.428 1.00 62.78 73 ALA A N 1
ATOM 552 C CA . ALA A 1 73 ? -4.077 4.627 1.049 1.00 62.78 73 ALA A CA 1
ATOM 553 C C . ALA A 1 73 ? -3.953 5.851 0.118 1.00 62.78 73 ALA A C 1
ATOM 555 O O . ALA A 1 73 ? -4.937 6.348 -0.429 1.00 62.78 73 ALA A O 1
ATOM 556 N N . SER A 1 74 ? -2.738 6.384 -0.016 1.00 59.16 74 SER A N 1
ATOM 557 C CA . SER A 1 74 ? -2.405 7.482 -0.915 1.00 59.16 74 SER A CA 1
ATOM 558 C C . SER A 1 74 ? -2.539 6.974 -2.343 1.00 59.16 74 SER A C 1
ATOM 560 O O . SER A 1 74 ? -1.703 6.213 -2.815 1.00 59.16 74 SER A O 1
ATOM 562 N N . LYS A 1 75 ? -3.591 7.396 -3.051 1.00 68.62 75 LYS A N 1
ATOM 563 C CA . LYS A 1 75 ? -3.828 7.000 -4.449 1.00 68.62 75 LYS A CA 1
ATOM 564 C C . LYS A 1 75 ? -3.118 7.906 -5.466 1.00 68.62 75 LYS A C 1
ATOM 566 O O . LYS A 1 75 ? -3.548 7.980 -6.613 1.00 68.62 75 LYS A O 1
ATOM 571 N N . VAL A 1 76 ? -2.086 8.640 -5.041 1.00 69.12 76 VAL A N 1
ATOM 572 C CA . VAL A 1 76 ? -1.534 9.770 -5.814 1.00 69.12 76 VAL A CA 1
ATOM 573 C C . VAL A 1 76 ? -0.311 9.393 -6.649 1.00 69.12 76 VAL A C 1
ATOM 575 O O . VAL A 1 76 ? -0.129 9.947 -7.726 1.00 69.12 76 VAL A O 1
ATOM 578 N N . SER A 1 77 ? 0.548 8.483 -6.181 1.00 81.94 77 SER A N 1
ATOM 579 C CA . SER A 1 77 ? 1.807 8.170 -6.878 1.00 81.94 77 SER A CA 1
ATOM 580 C C . SER A 1 77 ? 2.184 6.706 -6.733 1.00 81.94 77 SER A C 1
ATOM 582 O O . SER A 1 77 ? 2.056 6.148 -5.642 1.00 81.94 77 SER A O 1
ATOM 584 N N . ARG A 1 78 ? 2.678 6.099 -7.814 1.00 89.19 78 ARG A N 1
ATOM 585 C CA . ARG A 1 78 ? 3.050 4.683 -7.869 1.00 89.19 78 ARG A CA 1
ATOM 586 C C . ARG A 1 78 ? 4.554 4.474 -7.973 1.00 89.19 78 ARG A C 1
ATOM 588 O O . ARG A 1 78 ? 5.269 5.278 -8.570 1.00 89.19 78 ARG A O 1
ATOM 595 N N . TYR A 1 79 ? 5.038 3.380 -7.401 1.00 91.31 79 TYR A N 1
ATOM 596 C CA . TYR A 1 79 ? 6.445 3.012 -7.429 1.00 91.31 79 TYR A CA 1
ATOM 597 C C . TYR A 1 79 ? 6.881 2.621 -8.840 1.00 91.31 79 TYR A C 1
ATOM 599 O O . TYR A 1 79 ? 7.912 3.101 -9.299 1.00 91.31 79 TYR A O 1
ATOM 607 N N . SER A 1 80 ? 6.080 1.826 -9.549 1.00 90.62 80 SER A N 1
ATOM 608 C CA . SER A 1 80 ? 6.316 1.473 -10.954 1.00 90.62 80 SER A CA 1
ATOM 609 C C . SER A 1 80 ? 6.506 2.698 -11.863 1.00 90.62 80 SER A C 1
ATOM 611 O O . SER A 1 80 ? 7.447 2.751 -12.658 1.00 90.62 80 SER A O 1
ATOM 613 N N . GLU A 1 81 ? 5.674 3.726 -11.690 1.00 85.56 81 GLU A N 1
ATOM 614 C CA . GLU A 1 81 ? 5.770 5.002 -12.411 1.00 85.56 81 GLU A CA 1
ATOM 615 C C . GLU A 1 81 ? 7.026 5.792 -12.016 1.00 85.56 81 GLU A C 1
ATOM 617 O O . GLU A 1 81 ? 7.792 6.217 -12.884 1.00 85.56 81 GLU A O 1
ATOM 622 N N . ALA A 1 82 ? 7.286 5.939 -10.712 1.00 85.62 82 ALA A N 1
ATOM 623 C CA . ALA A 1 82 ? 8.464 6.645 -10.208 1.00 85.62 82 ALA A CA 1
ATOM 624 C C . ALA A 1 82 ? 9.778 5.975 -10.645 1.00 85.62 82 ALA A C 1
ATOM 626 O O . ALA A 1 82 ? 10.753 6.658 -10.973 1.00 85.62 82 ALA A O 1
ATOM 627 N N . LEU A 1 83 ? 9.801 4.643 -10.690 1.00 88.69 83 LEU A N 1
ATOM 628 C CA . LEU A 1 83 ? 10.925 3.854 -11.176 1.00 88.69 83 LEU A CA 1
ATOM 629 C C . LEU A 1 83 ? 11.176 4.121 -12.665 1.00 88.69 83 LEU A C 1
ATOM 631 O O . LEU A 1 83 ? 12.314 4.388 -13.050 1.00 88.69 83 LEU A O 1
ATOM 635 N N . ASN A 1 84 ? 10.123 4.124 -13.487 1.00 85.06 84 ASN A N 1
ATOM 636 C CA . ASN A 1 84 ? 10.228 4.439 -14.913 1.00 85.06 84 ASN A CA 1
ATOM 637 C C . ASN A 1 84 ? 10.820 5.838 -15.139 1.00 85.06 84 ASN A C 1
ATOM 639 O O . ASN A 1 84 ? 11.795 5.992 -15.875 1.00 85.06 84 ASN A O 1
ATOM 643 N N . MET A 1 85 ? 10.278 6.849 -14.452 1.00 80.56 85 MET A N 1
ATOM 644 C CA . MET A 1 85 ? 10.782 8.225 -14.526 1.00 80.56 85 MET A CA 1
ATOM 645 C C . MET A 1 85 ? 12.253 8.307 -14.113 1.00 80.56 85 MET A C 1
ATOM 647 O O . MET A 1 85 ? 13.055 8.954 -14.782 1.00 80.56 85 MET A O 1
ATOM 651 N N . THR A 1 86 ? 12.627 7.610 -13.040 1.00 84.69 86 THR A N 1
ATOM 652 C CA . THR A 1 86 ? 14.003 7.586 -12.535 1.00 84.69 86 THR A CA 1
ATOM 653 C C . THR A 1 86 ? 14.969 7.052 -13.586 1.00 84.69 86 THR A C 1
ATOM 655 O O . THR A 1 86 ? 15.966 7.708 -13.889 1.00 84.69 86 THR A O 1
ATOM 658 N N . LEU A 1 87 ? 14.666 5.904 -14.197 1.00 86.62 87 LEU A N 1
ATOM 659 C CA . LEU A 1 87 ? 15.528 5.307 -15.221 1.00 86.62 87 LEU A CA 1
ATOM 660 C C . LEU A 1 87 ? 15.715 6.231 -16.429 1.00 86.62 87 LEU A C 1
ATOM 662 O O . LEU A 1 87 ? 16.813 6.297 -16.976 1.00 86.62 87 LEU A O 1
ATOM 666 N N . GLN A 1 88 ? 14.690 6.999 -16.804 1.00 80.12 88 GLN A N 1
ATOM 667 C CA . GLN A 1 88 ? 14.777 7.974 -17.896 1.00 80.12 88 GLN A CA 1
ATOM 668 C C . GLN A 1 88 ? 15.735 9.136 -17.591 1.00 80.12 88 GLN A C 1
ATOM 670 O O . GLN A 1 88 ? 16.325 9.693 -18.517 1.00 80.12 88 GLN A O 1
ATOM 675 N N . THR A 1 89 ? 15.976 9.476 -16.321 1.00 82.25 89 THR A N 1
ATOM 676 C CA . THR A 1 89 ? 16.968 10.505 -15.950 1.00 82.25 89 THR A CA 1
ATOM 677 C C . THR A 1 89 ? 18.414 10.015 -16.030 1.00 82.25 89 THR A C 1
ATOM 679 O O . THR A 1 89 ? 19.324 10.822 -16.212 1.00 82.25 89 THR A O 1
ATOM 682 N N . LEU A 1 90 ? 18.643 8.701 -15.947 1.00 85.56 90 LEU A N 1
ATOM 683 C CA . LEU A 1 90 ? 19.986 8.126 -15.942 1.00 85.56 90 LEU A CA 1
ATOM 684 C C . LEU A 1 90 ? 20.625 8.160 -17.334 1.00 85.56 90 LEU A C 1
ATOM 686 O O . LEU A 1 90 ? 19.951 8.121 -18.367 1.00 85.56 90 LEU A O 1
ATOM 690 N N . THR A 1 91 ? 21.950 8.217 -17.359 1.00 83.75 91 THR A N 1
ATOM 691 C CA . THR A 1 91 ? 22.757 8.237 -18.580 1.00 83.75 91 THR A CA 1
ATOM 692 C C . THR A 1 91 ? 23.806 7.130 -18.540 1.00 83.75 91 THR A C 1
ATOM 694 O O . THR A 1 91 ? 24.205 6.726 -17.444 1.00 83.75 91 THR A O 1
ATOM 697 N N . PRO A 1 92 ? 24.277 6.640 -19.700 1.00 85.12 92 PRO A N 1
ATOM 698 C CA . PRO A 1 92 ? 25.413 5.729 -19.742 1.00 85.12 92 PRO A CA 1
ATOM 699 C C . PRO A 1 92 ? 26.654 6.275 -19.025 1.00 85.12 92 PRO A C 1
ATOM 701 O O . PRO A 1 92 ? 26.872 7.488 -18.984 1.00 85.12 92 PRO A O 1
ATOM 704 N N . GLY A 1 93 ? 27.452 5.368 -18.457 1.00 82.81 93 GLY A N 1
ATOM 705 C CA . GLY A 1 93 ? 28.713 5.698 -17.799 1.00 82.81 93 GLY A CA 1
ATOM 706 C C . GLY A 1 93 ? 29.870 5.920 -18.779 1.00 82.81 93 GLY A C 1
ATOM 707 O O . GLY A 1 93 ? 29.705 5.916 -19.998 1.00 82.81 93 GLY A O 1
ATOM 708 N N . ALA A 1 94 ? 31.078 6.086 -18.234 1.00 82.12 94 ALA A N 1
ATOM 709 C CA . ALA A 1 94 ? 32.281 6.383 -19.013 1.00 82.12 94 ALA A CA 1
ATOM 710 C C . ALA A 1 94 ? 32.584 5.342 -20.114 1.00 82.12 94 ALA A C 1
ATOM 712 O O . ALA A 1 94 ? 32.237 4.164 -20.002 1.00 82.12 94 ALA A O 1
ATOM 713 N N . GLY A 1 95 ? 33.290 5.786 -21.161 1.00 81.44 95 GLY A N 1
ATOM 714 C CA . GLY A 1 95 ? 33.716 4.943 -22.287 1.00 81.44 95 GLY A CA 1
ATOM 715 C C . GLY A 1 95 ? 32.700 4.820 -23.428 1.00 81.44 95 GLY A C 1
ATOM 716 O O . GLY A 1 95 ? 32.889 3.976 -24.299 1.00 81.44 95 GLY A O 1
ATOM 717 N N . GLY A 1 96 ? 31.632 5.623 -23.406 1.00 85.19 96 GLY A N 1
ATOM 718 C CA . GLY A 1 96 ? 30.683 5.768 -24.512 1.00 85.19 96 GLY A CA 1
ATOM 719 C C . GLY A 1 96 ? 31.048 6.896 -25.483 1.00 85.19 96 GLY A C 1
ATOM 720 O O . GLY A 1 96 ? 32.058 7.586 -25.314 1.00 85.19 96 GLY A O 1
ATOM 721 N N . ASP A 1 97 ? 30.206 7.078 -26.498 1.00 85.62 97 ASP A N 1
ATOM 722 C CA . ASP A 1 97 ? 30.248 8.201 -27.428 1.00 85.62 97 ASP A CA 1
ATOM 723 C C . ASP A 1 97 ? 30.058 9.524 -26.668 1.00 85.62 97 ASP A C 1
ATOM 725 O O . ASP A 1 97 ? 29.110 9.689 -25.901 1.00 85.62 97 ASP A O 1
ATOM 729 N N . ASN A 1 98 ? 30.974 10.469 -26.876 1.00 83.44 98 ASN A N 1
ATOM 730 C CA . ASN A 1 98 ? 30.963 11.795 -26.253 1.00 83.44 98 ASN A CA 1
ATOM 731 C C . ASN A 1 98 ? 30.610 12.905 -27.256 1.00 83.44 98 ASN A C 1
ATOM 733 O O . ASN A 1 98 ? 30.780 14.087 -26.949 1.00 83.44 98 ASN A O 1
ATOM 737 N N . SER A 1 99 ? 30.168 12.551 -28.466 1.00 89.19 99 SER A N 1
ATOM 738 C CA . SER A 1 99 ? 29.775 13.520 -29.483 1.00 89.19 99 SER A CA 1
ATOM 739 C C . SER A 1 99 ? 28.536 14.311 -29.029 1.00 89.19 99 SER A C 1
ATOM 741 O O . SER A 1 99 ? 27.553 13.712 -28.580 1.00 89.19 99 SER A O 1
ATOM 743 N N . PRO A 1 100 ? 28.539 15.655 -29.141 1.00 87.56 100 PRO A N 1
ATOM 744 C CA . PRO A 1 100 ? 27.383 16.471 -28.766 1.00 87.56 100 PRO A CA 1
ATOM 745 C C . PRO A 1 100 ? 26.087 16.035 -29.457 1.00 87.56 100 PRO A C 1
ATOM 747 O O . PRO A 1 100 ? 25.033 16.045 -28.828 1.00 87.56 100 PRO A O 1
ATOM 750 N N . ASP A 1 101 ? 26.176 15.583 -30.709 1.00 88.62 101 ASP A N 1
ATOM 751 C CA . ASP A 1 101 ? 25.025 15.158 -31.509 1.00 88.62 101 ASP A CA 1
ATOM 752 C C . ASP A 1 101 ? 24.359 13.884 -30.964 1.00 88.62 101 ASP A C 1
ATOM 754 O O . ASP A 1 101 ? 23.129 13.795 -30.930 1.00 88.62 101 ASP A O 1
ATOM 758 N N . ALA A 1 102 ? 25.140 12.902 -30.493 1.00 86.50 102 ALA A N 1
ATOM 759 C CA . ALA A 1 102 ? 24.589 11.688 -29.888 1.00 86.50 102 ALA A CA 1
ATOM 760 C C . ALA A 1 102 ? 23.827 12.006 -28.591 1.00 86.50 102 ALA A C 1
ATOM 762 O O . ALA A 1 102 ? 22.729 11.489 -28.359 1.00 86.50 102 ALA A O 1
ATOM 763 N N . TRP A 1 103 ? 24.381 12.905 -27.773 1.00 85.88 103 TRP A N 1
ATOM 764 C CA . TRP A 1 103 ? 23.780 13.334 -26.511 1.00 85.88 103 TRP A CA 1
ATOM 765 C C . TRP A 1 103 ? 22.561 14.243 -26.704 1.00 85.88 103 TRP A C 1
ATOM 767 O O . TRP A 1 103 ? 21.549 14.038 -26.034 1.00 85.88 103 TRP A O 1
ATOM 777 N N . ASP A 1 104 ? 22.606 15.189 -27.645 1.00 90.12 104 ASP A N 1
ATOM 778 C CA . ASP A 1 104 ? 21.448 16.000 -28.045 1.00 90.12 104 ASP A CA 1
ATOM 779 C C . ASP A 1 104 ? 20.315 15.109 -28.576 1.00 90.12 104 ASP A C 1
ATOM 781 O O . ASP A 1 104 ? 19.160 15.235 -28.162 1.00 90.12 104 ASP A O 1
ATOM 785 N N . GLY A 1 105 ? 20.655 14.122 -29.409 1.00 89.81 105 GLY A N 1
ATOM 786 C CA . GLY A 1 105 ? 19.709 13.136 -29.919 1.00 89.81 105 GLY A CA 1
ATOM 787 C C . GLY A 1 105 ? 19.051 12.291 -28.823 1.00 89.81 105 GLY A C 1
ATOM 788 O O . GLY A 1 105 ? 17.851 12.021 -28.907 1.00 89.81 105 GLY A O 1
ATOM 789 N N . LEU A 1 106 ? 19.799 11.870 -27.795 1.00 88.12 106 LEU A N 1
ATOM 790 C CA . LEU A 1 106 ? 19.238 11.152 -26.645 1.00 88.12 106 LEU A CA 1
ATOM 791 C C . LEU A 1 106 ? 18.334 12.060 -25.802 1.00 88.12 106 LEU A C 1
ATOM 793 O O . LEU A 1 106 ? 17.240 11.640 -25.426 1.00 88.12 106 LEU A O 1
ATOM 797 N N . ASN A 1 107 ? 18.764 13.288 -25.513 1.00 88.69 107 ASN A N 1
ATOM 798 C CA . ASN A 1 107 ? 17.992 14.224 -24.693 1.00 88.69 107 ASN A CA 1
ATOM 799 C C . ASN A 1 107 ? 16.656 14.578 -25.354 1.00 88.69 107 ASN A C 1
ATOM 801 O O . ASN A 1 107 ? 15.617 14.462 -24.708 1.00 88.69 107 ASN A O 1
ATOM 805 N N . LYS A 1 108 ? 16.649 14.865 -26.661 1.00 91.69 108 LYS A N 1
ATOM 806 C CA . LYS A 1 108 ? 15.413 15.084 -27.431 1.00 91.69 108 LYS A CA 1
ATOM 807 C C . LYS A 1 108 ? 14.480 13.873 -27.404 1.00 91.69 108 LYS A C 1
ATOM 809 O O . LYS A 1 108 ? 13.269 14.031 -27.271 1.00 91.69 108 LYS A O 1
ATOM 814 N N . ALA A 1 109 ? 15.025 12.657 -27.498 1.00 90.81 109 ALA A N 1
ATOM 815 C CA . ALA A 1 109 ? 14.220 11.439 -27.396 1.00 90.81 109 ALA A CA 1
ATOM 816 C C . ALA A 1 109 ? 13.593 11.278 -25.999 1.00 90.81 109 ALA A C 1
ATOM 818 O O . ALA A 1 109 ? 12.430 10.893 -25.892 1.00 90.81 109 ALA A O 1
ATOM 819 N N . LYS A 1 110 ? 14.326 11.620 -24.931 1.00 87.62 110 LYS A N 1
ATOM 820 C CA . LYS A 1 110 ? 13.812 11.609 -23.551 1.00 87.62 110 LYS A CA 1
ATOM 821 C C . LYS A 1 110 ? 12.732 12.666 -23.319 1.00 87.62 110 LYS A C 1
ATOM 823 O O . LYS A 1 110 ? 11.708 12.353 -22.719 1.00 87.62 110 LYS A O 1
ATOM 828 N N . GLU A 1 111 ? 12.923 13.885 -23.820 1.00 89.94 111 GLU A N 1
ATOM 829 C CA . GLU A 1 111 ? 11.913 14.952 -23.763 1.00 89.94 111 GLU A CA 1
ATOM 830 C C . GLU A 1 111 ? 10.625 14.531 -24.478 1.00 89.94 111 GLU A C 1
ATOM 832 O O . GLU A 1 111 ? 9.531 14.637 -23.922 1.00 89.94 111 GLU A O 1
ATOM 837 N N . ARG A 1 112 ? 10.755 13.963 -25.683 1.00 90.94 112 ARG A N 1
ATOM 838 C CA . ARG A 1 112 ? 9.623 13.423 -26.440 1.00 90.94 112 ARG A CA 1
ATOM 839 C C . ARG A 1 112 ? 8.921 12.289 -25.694 1.00 90.94 112 ARG A C 1
ATOM 841 O O . ARG A 1 112 ? 7.694 12.266 -25.653 1.00 90.94 112 ARG A O 1
ATOM 848 N N . LEU A 1 113 ? 9.673 11.364 -25.097 1.00 88.38 113 LEU A N 1
ATOM 849 C CA . LEU A 1 113 ? 9.111 10.274 -24.300 1.00 88.38 113 LEU A CA 1
ATOM 850 C C . LEU A 1 113 ? 8.311 10.800 -23.100 1.00 88.38 113 LEU A C 1
ATOM 852 O O . LEU A 1 113 ? 7.229 10.282 -22.830 1.00 88.38 113 LEU A O 1
ATOM 856 N N . ALA A 1 114 ? 8.802 11.832 -22.408 1.00 85.50 114 ALA A N 1
ATOM 857 C CA . ALA A 1 114 ? 8.099 12.439 -21.278 1.00 85.50 114 ALA A CA 1
ATOM 858 C C . ALA A 1 114 ? 6.754 13.061 -21.697 1.00 85.50 114 ALA A C 1
ATOM 860 O O . ALA A 1 114 ? 5.746 12.849 -21.023 1.00 85.50 114 ALA A O 1
ATOM 861 N N . ILE A 1 115 ? 6.719 13.762 -22.836 1.00 89.44 115 ILE A N 1
ATOM 862 C CA . ILE A 1 115 ? 5.483 14.325 -23.408 1.00 89.44 115 ILE A CA 1
ATOM 863 C C . ILE A 1 115 ? 4.497 13.205 -23.759 1.00 89.44 115 ILE A C 1
ATOM 865 O O . ILE A 1 115 ? 3.366 13.198 -23.275 1.00 89.44 115 ILE A O 1
ATOM 869 N N . LEU A 1 116 ? 4.947 12.213 -24.532 1.00 90.69 116 LEU A N 1
ATOM 870 C CA . LEU A 1 116 ? 4.108 11.094 -24.970 1.00 90.69 116 LEU A CA 1
ATOM 871 C C . LEU A 1 116 ? 3.615 10.234 -23.804 1.00 90.69 116 LEU A C 1
ATOM 873 O O . LEU A 1 116 ? 2.560 9.612 -23.899 1.00 90.69 116 LEU A O 1
ATOM 877 N N . ARG A 1 117 ? 4.353 10.197 -22.689 1.00 86.38 117 ARG A N 1
ATOM 878 C CA . ARG A 1 117 ? 3.883 9.542 -21.470 1.00 86.38 117 ARG A CA 1
ATOM 879 C C . ARG A 1 117 ? 2.693 10.279 -20.860 1.00 86.38 117 ARG A C 1
ATOM 881 O O . ARG A 1 117 ? 1.720 9.619 -20.515 1.00 86.38 117 ARG A O 1
ATOM 888 N N . SER A 1 118 ? 2.752 11.607 -20.763 1.00 87.12 118 SER A N 1
ATOM 889 C CA . SER A 1 118 ? 1.617 12.405 -20.282 1.00 87.12 118 SER A CA 1
ATOM 890 C C . SER A 1 118 ? 0.389 12.210 -21.172 1.00 87.12 118 SER A C 1
ATOM 892 O O . SER A 1 118 ? -0.702 11.972 -20.665 1.00 87.12 118 SER A O 1
ATOM 894 N N . GLU A 1 119 ? 0.574 12.232 -22.496 1.00 92.12 119 GLU A N 1
ATOM 895 C CA . GLU A 1 119 ? -0.508 11.982 -23.458 1.00 92.12 119 GLU A CA 1
ATOM 896 C C . GLU A 1 119 ? -1.104 10.575 -23.308 1.00 92.12 119 GLU A C 1
ATOM 898 O O . GLU A 1 119 ? -2.324 10.409 -23.344 1.00 92.12 119 GLU A O 1
ATOM 903 N N . LEU A 1 120 ? -0.259 9.557 -23.103 1.00 90.44 120 LEU A N 1
ATOM 904 C CA . LEU A 1 120 ? -0.704 8.195 -22.818 1.00 90.44 120 LEU A CA 1
ATOM 905 C C . LEU A 1 120 ? -1.509 8.124 -21.519 1.00 90.44 120 LEU A C 1
ATOM 907 O O . LEU A 1 120 ? -2.546 7.464 -21.498 1.00 90.44 120 LEU A O 1
ATOM 911 N N . ASP A 1 121 ? -1.046 8.762 -20.447 1.00 88.00 121 ASP A N 1
ATOM 912 C CA . ASP A 1 121 ? -1.714 8.717 -19.146 1.00 88.00 121 ASP A CA 1
ATOM 913 C C . ASP A 1 121 ? -3.091 9.409 -19.204 1.00 88.00 121 ASP A C 1
ATOM 915 O O . ASP A 1 121 ? -4.077 8.849 -18.711 1.00 88.00 121 ASP A O 1
ATOM 919 N N . ASP A 1 122 ? -3.201 10.547 -19.897 1.00 91.44 122 ASP A N 1
ATOM 920 C CA . ASP A 1 122 ? -4.472 11.243 -20.134 1.00 91.44 122 ASP A CA 1
ATOM 921 C C . ASP A 1 122 ? -5.425 10.413 -21.008 1.00 91.44 122 ASP A C 1
ATOM 923 O O . ASP A 1 122 ? -6.583 10.186 -20.636 1.00 91.44 122 ASP A O 1
ATOM 927 N N . ALA A 1 123 ? -4.936 9.883 -22.134 1.00 93.50 123 ALA A N 1
ATOM 928 C CA . ALA A 1 123 ? -5.733 9.045 -23.026 1.00 93.50 123 ALA A CA 1
ATOM 929 C C . ALA A 1 123 ? -6.181 7.746 -22.339 1.00 93.50 123 ALA A C 1
ATOM 931 O O . ALA A 1 123 ? -7.315 7.306 -22.520 1.00 93.50 123 ALA A O 1
ATOM 932 N N . LYS A 1 124 ? -5.322 7.144 -21.509 1.00 90.69 124 LYS A N 1
ATOM 933 C CA . LYS A 1 124 ? -5.644 5.957 -20.709 1.00 90.69 124 LYS A CA 1
ATOM 934 C C . LYS A 1 124 ? -6.697 6.268 -19.658 1.00 90.69 124 LYS A C 1
ATOM 936 O O . LYS A 1 124 ? -7.601 5.460 -19.463 1.00 90.69 124 LYS A O 1
ATOM 941 N N . LYS A 1 125 ? -6.588 7.405 -18.967 1.00 90.56 125 LYS A N 1
ATOM 942 C CA . LYS A 1 125 ? -7.577 7.827 -17.970 1.00 90.56 125 LYS A CA 1
ATOM 943 C C . LYS A 1 125 ? -8.953 7.980 -18.610 1.00 90.56 125 LYS A C 1
ATOM 945 O O . LYS A 1 125 ? -9.912 7.441 -18.064 1.00 90.56 125 LYS A O 1
ATOM 950 N N . GLN A 1 126 ? -9.028 8.648 -19.761 1.00 93.88 126 GLN A N 1
ATOM 951 C CA . GLN A 1 126 ? -10.277 8.790 -20.505 1.00 93.88 126 GLN A CA 1
ATOM 952 C C . GLN A 1 126 ? -10.798 7.429 -20.980 1.00 93.88 126 GLN A C 1
ATOM 954 O O . GLN A 1 126 ? -11.913 7.065 -20.638 1.00 93.88 126 GLN A O 1
ATOM 959 N N . ALA A 1 127 ? -9.970 6.623 -21.652 1.00 93.88 127 ALA A N 1
ATOM 960 C CA . ALA A 1 127 ? -10.378 5.308 -22.149 1.00 93.88 127 ALA A CA 1
ATOM 961 C C . ALA A 1 127 ? -10.840 4.361 -21.031 1.00 93.88 127 ALA A C 1
ATOM 963 O O . ALA A 1 127 ? -11.752 3.567 -21.225 1.00 93.88 127 ALA A O 1
ATOM 964 N N . MET A 1 128 ? -10.218 4.422 -19.852 1.00 90.00 128 MET A N 1
ATOM 965 C CA . MET A 1 128 ? -10.634 3.635 -18.691 1.00 90.00 128 MET A CA 1
ATOM 966 C C . MET A 1 128 ? -11.959 4.130 -18.106 1.00 90.00 128 MET A C 1
ATOM 968 O O . MET A 1 128 ? -12.710 3.328 -17.558 1.00 90.00 128 MET A O 1
ATOM 972 N N . GLN A 1 129 ? -12.233 5.433 -18.179 1.00 91.31 129 GLN A N 1
ATOM 973 C CA . GLN A 1 129 ? -13.524 5.985 -17.786 1.00 91.31 129 GLN A CA 1
ATOM 974 C C . GLN A 1 129 ? -14.607 5.552 -18.779 1.00 91.31 129 GLN A C 1
ATOM 976 O O . GLN A 1 129 ? -15.591 4.958 -18.360 1.00 91.31 129 GLN A O 1
ATOM 981 N N . ASP A 1 130 ? -14.357 5.713 -20.079 1.00 92.38 130 ASP A N 1
ATOM 982 C CA . ASP A 1 130 ? -15.255 5.264 -21.148 1.00 92.38 130 ASP A CA 1
ATOM 983 C C . ASP A 1 130 ? -15.537 3.759 -21.042 1.00 92.38 130 ASP A C 1
ATOM 985 O O . ASP A 1 130 ? -16.675 3.326 -21.162 1.00 92.38 130 ASP A O 1
ATOM 989 N N . PHE A 1 131 ? -14.519 2.950 -20.735 1.00 90.69 131 PHE A N 1
ATOM 990 C CA . PHE A 1 131 ? -14.690 1.518 -20.515 1.00 90.69 131 PHE A CA 1
ATOM 991 C C . PHE A 1 131 ? -15.622 1.204 -19.342 1.00 90.69 131 PHE A C 1
ATOM 993 O O . PHE A 1 131 ? -16.384 0.246 -19.428 1.00 90.69 131 PHE A O 1
ATOM 1000 N N . LYS A 1 132 ? -15.566 1.970 -18.248 1.00 86.62 132 LYS A N 1
ATOM 1001 C CA . LYS A 1 132 ? -16.455 1.782 -17.089 1.00 86.62 132 LYS A CA 1
ATOM 1002 C C . LYS A 1 132 ? -17.877 2.247 -17.375 1.00 86.62 132 LYS A C 1
ATOM 1004 O O . LYS A 1 132 ? -18.815 1.616 -16.900 1.00 86.62 132 LYS A O 1
ATOM 1009 N N . ASP A 1 133 ? -18.009 3.329 -18.134 1.00 89.62 133 ASP A N 1
ATOM 1010 C CA . ASP A 1 133 ? -19.292 3.958 -18.443 1.00 89.62 133 ASP A CA 1
ATO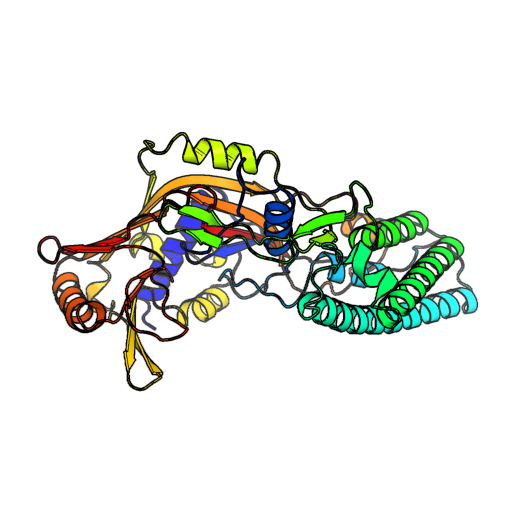M 1011 C C . ASP A 1 133 ? -20.009 3.289 -19.629 1.00 89.62 133 ASP A C 1
ATOM 1013 O O . ASP A 1 133 ? -21.208 3.489 -19.802 1.00 89.62 133 ASP A O 1
ATOM 1017 N N . ASP A 1 134 ? -19.305 2.476 -20.425 1.00 87.94 134 ASP A N 1
ATOM 1018 C CA . ASP A 1 134 ? -19.886 1.680 -21.507 1.00 87.94 134 ASP A CA 1
ATOM 1019 C C . ASP A 1 134 ? -20.823 0.597 -20.938 1.00 87.94 134 ASP A C 1
ATOM 1021 O O . ASP A 1 134 ? -20.399 -0.373 -20.289 1.00 87.94 134 ASP A O 1
ATOM 1025 N N . ASP A 1 135 ? -22.116 0.802 -21.191 1.00 87.75 135 ASP A N 1
ATOM 1026 C CA . ASP A 1 135 ? -23.249 -0.007 -20.752 1.00 87.75 135 ASP A CA 1
ATOM 1027 C C . ASP A 1 135 ? -23.681 -1.055 -21.790 1.00 87.75 135 ASP A C 1
ATOM 1029 O O . ASP A 1 135 ? -24.662 -1.776 -21.576 1.00 87.75 135 ASP A O 1
ATOM 1033 N N . ASN A 1 136 ? -22.939 -1.196 -22.894 1.00 88.69 136 ASN A N 1
ATOM 1034 C CA . ASN A 1 136 ? -23.242 -2.178 -23.922 1.00 88.69 136 ASN A CA 1
ATOM 1035 C C . ASN A 1 136 ? -23.209 -3.604 -23.328 1.00 88.69 136 ASN A C 1
ATOM 1037 O O . ASN A 1 136 ? -22.175 -4.034 -22.798 1.00 88.69 136 ASN A O 1
ATOM 1041 N N . PRO A 1 137 ? -24.297 -4.392 -23.443 1.00 84.69 137 PRO A N 1
ATOM 1042 C CA . PRO A 1 137 ? -24.335 -5.757 -22.913 1.00 84.69 137 PRO A CA 1
ATOM 1043 C C . PRO A 1 137 ? -23.237 -6.657 -23.508 1.00 84.69 137 PRO A C 1
ATOM 1045 O O . PRO A 1 137 ? -22.686 -7.511 -22.801 1.00 84.69 137 PRO A O 1
ATOM 1048 N N . ASP A 1 138 ? -22.851 -6.402 -24.761 1.00 87.44 138 ASP A N 1
ATOM 1049 C CA . ASP A 1 138 ? -21.834 -7.148 -25.506 1.00 87.44 138 ASP A CA 1
ATOM 1050 C C . ASP A 1 138 ? -20.406 -6.606 -25.298 1.00 87.44 138 ASP A C 1
ATOM 1052 O O . ASP A 1 138 ? -19.453 -7.105 -25.905 1.00 87.44 138 ASP A O 1
ATOM 1056 N N . LYS A 1 139 ? -20.217 -5.610 -24.415 1.00 89.38 139 LYS A N 1
ATOM 1057 C CA . LYS A 1 139 ? -18.902 -5.042 -24.080 1.00 89.38 139 LYS A CA 1
ATOM 1058 C C . LYS A 1 139 ? -17.922 -6.148 -23.656 1.00 89.38 139 LYS A C 1
ATOM 1060 O O . LYS A 1 139 ? -18.229 -6.886 -22.705 1.00 89.38 139 LYS A O 1
ATOM 1065 N N . PRO A 1 140 ? -16.723 -6.247 -24.275 1.00 89.81 140 PRO A N 1
ATOM 1066 C CA . PRO A 1 140 ? -15.652 -7.110 -23.786 1.00 89.81 140 PRO A CA 1
ATOM 1067 C C . PRO A 1 140 ? -15.338 -6.847 -22.311 1.00 89.81 140 PRO A C 1
ATOM 1069 O O . PRO A 1 140 ? -15.210 -5.706 -21.890 1.00 89.81 140 PRO A O 1
ATOM 1072 N N . LYS A 1 141 ? -15.161 -7.899 -21.506 1.00 87.81 141 LYS A N 1
ATOM 1073 C CA . LYS A 1 141 ? -14.966 -7.754 -20.046 1.00 87.81 141 LYS A CA 1
ATOM 1074 C C . LYS A 1 141 ? -13.539 -7.356 -19.650 1.00 87.81 141 LYS A C 1
ATOM 1076 O O . LYS A 1 141 ? -13.240 -7.104 -18.488 1.00 87.81 141 LYS A O 1
ATOM 1081 N N . SER A 1 142 ? -12.619 -7.310 -20.607 1.00 89.38 142 SER A N 1
ATOM 1082 C CA . SER A 1 142 ? -11.252 -6.855 -20.376 1.00 89.38 142 SER A CA 1
ATOM 1083 C C . SER A 1 142 ? -10.996 -5.559 -21.121 1.00 89.38 142 SER A C 1
ATOM 1085 O O . SER A 1 142 ? -11.241 -5.486 -22.324 1.00 89.38 142 SER A O 1
ATOM 1087 N N . PHE A 1 143 ? -10.395 -4.588 -20.434 1.00 90.44 143 PHE A N 1
ATOM 1088 C CA . PHE A 1 143 ? -9.922 -3.353 -21.049 1.00 90.44 143 PHE A CA 1
ATOM 1089 C C . PHE A 1 143 ? -8.982 -3.639 -22.230 1.00 90.44 143 PHE A C 1
ATOM 1091 O O . PHE A 1 143 ? -9.096 -3.010 -23.274 1.00 90.44 143 PHE A O 1
ATOM 1098 N N . ALA A 1 144 ? -8.123 -4.657 -22.117 1.00 90.12 144 ALA A N 1
ATOM 1099 C CA . ALA A 1 144 ? -7.212 -5.073 -23.183 1.00 90.12 144 ALA A CA 1
ATOM 1100 C C . ALA A 1 144 ? -7.925 -5.578 -24.455 1.00 90.12 144 ALA A C 1
ATOM 1102 O O . ALA A 1 144 ? -7.370 -5.481 -25.543 1.00 90.12 144 ALA A O 1
ATOM 1103 N N . GLN A 1 145 ? -9.145 -6.110 -24.329 1.00 91.81 145 GLN A N 1
ATOM 1104 C CA . GLN A 1 145 ? -9.967 -6.551 -25.464 1.00 91.81 145 GLN A CA 1
ATOM 1105 C C . GLN A 1 145 ? -10.890 -5.439 -25.971 1.00 91.81 145 GLN A C 1
ATOM 1107 O O . GLN A 1 145 ? -11.176 -5.369 -27.162 1.00 91.81 145 GLN A O 1
ATOM 1112 N N . TRP A 1 146 ? -11.352 -4.571 -25.070 1.00 94.94 146 TRP A N 1
ATOM 1113 C CA . TRP A 1 146 ? -12.241 -3.457 -25.379 1.00 94.94 146 TRP A CA 1
ATOM 1114 C C . TRP A 1 146 ? -11.518 -2.299 -26.073 1.00 94.94 146 TRP A C 1
ATOM 1116 O O . TRP A 1 146 ? -12.001 -1.777 -27.077 1.00 94.94 146 TRP A O 1
ATOM 1126 N N . ALA A 1 147 ? -10.344 -1.914 -25.567 1.00 94.25 147 ALA A N 1
ATOM 1127 C CA . ALA A 1 147 ? -9.605 -0.749 -26.039 1.00 94.25 147 ALA A CA 1
ATOM 1128 C C . ALA A 1 147 ? -9.232 -0.817 -27.535 1.00 94.25 147 ALA A C 1
ATOM 1130 O O . ALA A 1 147 ? -9.424 0.194 -28.210 1.00 94.25 147 ALA A O 1
ATOM 1131 N N . PRO A 1 148 ? -8.793 -1.968 -28.097 1.00 93.69 148 PRO A N 1
ATOM 1132 C CA . PRO A 1 148 ? -8.547 -2.117 -29.534 1.00 93.69 148 PRO A CA 1
ATOM 1133 C C . PRO A 1 148 ? -9.735 -1.778 -30.441 1.00 93.69 148 PRO A C 1
ATOM 1135 O O . PRO A 1 148 ? -9.533 -1.415 -31.596 1.00 93.69 148 PRO A O 1
ATOM 1138 N N . LEU A 1 149 ? -10.963 -1.916 -29.934 1.00 93.69 149 LEU A N 1
ATOM 1139 C CA . LEU A 1 149 ? -12.193 -1.722 -30.702 1.00 93.69 149 LEU A CA 1
ATOM 1140 C C . LEU A 1 149 ? -12.791 -0.325 -30.510 1.00 93.69 149 LEU A C 1
ATOM 1142 O O . LEU A 1 149 ? -13.439 0.186 -31.417 1.00 93.69 149 LEU A O 1
ATOM 1146 N N . ASN A 1 150 ? -12.572 0.285 -29.341 1.00 94.75 150 ASN A N 1
ATOM 1147 C CA . ASN A 1 150 ? -13.340 1.454 -28.908 1.00 94.75 150 ASN A CA 1
ATOM 1148 C C . ASN A 1 150 ? -12.481 2.673 -28.536 1.00 94.75 150 ASN A C 1
ATOM 1150 O O . ASN A 1 150 ? -12.985 3.791 -28.523 1.00 94.75 150 ASN A O 1
ATOM 1154 N N . ALA A 1 151 ? -11.182 2.502 -28.269 1.00 95.50 151 ALA A N 1
ATOM 1155 C CA . ALA A 1 151 ? -10.333 3.545 -27.690 1.00 95.50 151 ALA A CA 1
ATOM 1156 C C . ALA A 1 151 ? -9.148 3.922 -28.593 1.00 95.50 151 ALA A C 1
ATOM 1158 O O . ALA A 1 151 ? -7.990 3.880 -28.175 1.00 95.50 151 ALA A O 1
ATOM 1159 N N . ASN A 1 152 ? -9.423 4.323 -29.840 1.00 95.56 152 ASN A N 1
ATOM 1160 C CA . ASN A 1 152 ? -8.380 4.614 -30.833 1.00 95.56 152 ASN A CA 1
ATOM 1161 C C . ASN A 1 152 ? -7.347 5.656 -30.357 1.00 95.56 152 ASN A C 1
ATOM 1163 O O . ASN A 1 152 ? -6.153 5.473 -30.572 1.00 95.56 152 ASN A O 1
ATOM 1167 N N . ALA A 1 153 ? -7.781 6.719 -29.668 1.00 95.31 153 ALA A N 1
ATOM 1168 C CA . ALA A 1 153 ? -6.868 7.733 -29.129 1.00 95.31 153 ALA A CA 1
ATOM 1169 C C . ALA A 1 153 ? -5.857 7.134 -28.136 1.00 95.31 153 ALA A C 1
ATOM 1171 O O . ALA A 1 153 ? -4.667 7.436 -28.197 1.00 95.31 153 ALA A O 1
ATOM 1172 N N . TYR A 1 154 ? -6.318 6.229 -27.271 1.00 95.81 154 TYR A N 1
ATOM 1173 C CA . TYR A 1 154 ? -5.459 5.517 -26.334 1.00 95.81 154 TYR A CA 1
ATOM 1174 C C . TYR A 1 154 ? -4.513 4.536 -27.041 1.00 95.81 154 TYR A C 1
ATOM 1176 O O . TYR A 1 154 ? -3.337 4.481 -26.690 1.00 95.81 154 TYR A O 1
ATOM 1184 N N . LEU A 1 155 ? -4.972 3.813 -28.069 1.00 94.69 155 LEU A N 1
ATOM 1185 C CA . LEU A 1 155 ? -4.104 2.921 -28.853 1.00 94.69 155 LEU A CA 1
ATOM 1186 C C . LEU A 1 155 ? -2.980 3.687 -29.558 1.00 94.69 155 LEU A C 1
ATOM 1188 O O . LEU A 1 155 ? -1.828 3.261 -29.508 1.00 94.69 155 LEU A O 1
ATOM 1192 N N . VAL A 1 156 ? -3.302 4.825 -30.179 1.00 94.62 156 VAL A N 1
ATOM 1193 C CA . VAL A 1 156 ? -2.314 5.691 -30.839 1.00 94.62 156 VAL A CA 1
ATOM 1194 C C . VAL A 1 156 ? -1.319 6.238 -29.817 1.00 94.62 156 VAL A C 1
ATOM 1196 O O . VAL A 1 156 ? -0.111 6.168 -30.043 1.00 94.62 156 VAL A O 1
ATOM 1199 N N . ALA A 1 157 ? -1.798 6.727 -28.669 1.00 94.12 157 ALA A N 1
ATOM 1200 C CA . ALA A 1 157 ? -0.925 7.204 -27.600 1.00 94.12 157 ALA A CA 1
ATOM 1201 C C . ALA A 1 157 ? -0.011 6.086 -27.066 1.00 94.12 157 ALA A C 1
ATOM 1203 O O . ALA A 1 157 ? 1.182 6.311 -26.864 1.00 94.12 157 ALA A O 1
ATOM 1204 N N . PHE A 1 158 ? -0.533 4.864 -26.909 1.00 91.94 158 PHE A N 1
ATOM 1205 C CA . PHE A 1 158 ? 0.243 3.698 -26.484 1.00 91.94 158 PHE A CA 1
ATOM 1206 C C . PHE A 1 158 ? 1.337 3.343 -27.496 1.00 91.94 158 PHE A C 1
ATOM 1208 O O . PHE A 1 158 ? 2.492 3.189 -27.106 1.00 91.94 158 PHE A O 1
ATOM 1215 N N . GLN A 1 159 ? 1.005 3.272 -28.789 1.00 92.00 159 GLN A N 1
ATOM 1216 C CA . GLN A 1 159 ? 1.969 2.988 -29.859 1.00 92.00 159 GLN A CA 1
ATOM 1217 C C . GLN A 1 159 ? 3.058 4.064 -29.955 1.00 92.00 159 GLN A C 1
ATOM 1219 O O . GLN A 1 159 ? 4.238 3.741 -30.095 1.00 92.00 159 GLN A O 1
ATOM 1224 N N . ASN A 1 160 ? 2.688 5.342 -29.832 1.00 92.88 160 ASN A N 1
ATOM 1225 C CA . ASN A 1 160 ? 3.644 6.449 -29.833 1.00 92.88 160 ASN A CA 1
ATOM 1226 C C . ASN A 1 160 ? 4.586 6.381 -28.624 1.00 92.88 160 ASN A C 1
ATOM 1228 O O . ASN A 1 160 ? 5.800 6.536 -28.777 1.00 92.88 160 ASN A O 1
ATOM 1232 N N . TRP A 1 161 ? 4.043 6.126 -27.431 1.00 90.38 161 TRP A N 1
ATOM 1233 C CA . TRP A 1 161 ? 4.829 5.955 -26.212 1.00 90.38 161 TRP A CA 1
ATOM 1234 C C . TRP A 1 161 ? 5.775 4.749 -26.299 1.00 90.38 161 TRP A C 1
ATOM 1236 O O . TRP A 1 161 ? 6.948 4.864 -25.937 1.00 90.38 161 TRP A O 1
ATOM 1246 N N . GLU A 1 162 ? 5.309 3.610 -26.815 1.00 87.94 162 GLU A N 1
ATOM 1247 C CA . GLU A 1 162 ? 6.129 2.408 -27.008 1.00 87.94 162 GLU A CA 1
ATOM 1248 C C . GLU A 1 162 ? 7.271 2.670 -28.002 1.00 87.94 162 GLU A C 1
ATOM 1250 O O . GLU A 1 162 ? 8.431 2.366 -27.716 1.00 87.94 162 GLU A O 1
ATOM 1255 N N . ALA A 1 163 ? 6.979 3.319 -29.134 1.00 89.81 163 ALA A N 1
ATOM 1256 C CA . ALA A 1 163 ? 7.987 3.701 -30.120 1.00 89.81 163 ALA A CA 1
ATOM 1257 C C . ALA A 1 163 ? 9.044 4.653 -29.534 1.00 89.81 163 ALA A C 1
ATOM 1259 O O . ALA A 1 163 ? 10.240 4.438 -29.735 1.00 89.81 163 ALA A O 1
ATOM 1260 N N . ALA A 1 164 ? 8.630 5.665 -28.766 1.00 90.00 164 ALA A N 1
ATOM 1261 C CA . ALA A 1 164 ? 9.553 6.586 -28.102 1.00 90.00 164 ALA A CA 1
ATOM 1262 C C . ALA A 1 164 ? 10.382 5.902 -27.003 1.00 90.00 164 ALA A C 1
ATOM 1264 O O . ALA A 1 164 ? 11.563 6.207 -26.836 1.00 90.00 164 ALA A O 1
ATOM 1265 N N . THR A 1 165 ? 9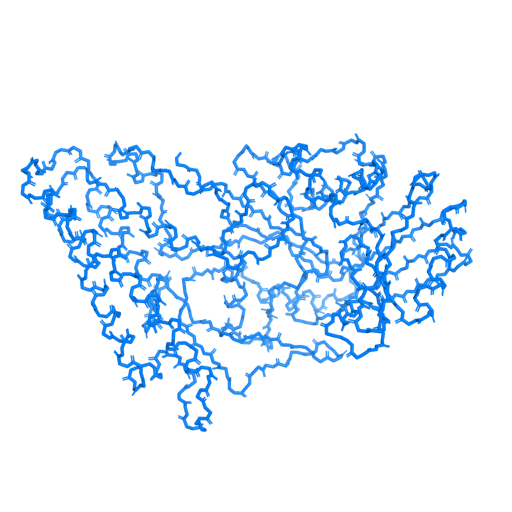.799 4.936 -26.288 1.00 86.56 165 THR A N 1
ATOM 1266 C CA . THR A 1 165 ? 10.517 4.121 -25.296 1.00 86.56 165 THR A CA 1
ATOM 1267 C C . THR A 1 165 ? 11.623 3.308 -25.972 1.00 86.56 165 THR A C 1
ATOM 1269 O O . THR A 1 165 ? 12.774 3.339 -25.532 1.00 86.56 165 THR A O 1
ATOM 1272 N N . ASN A 1 166 ? 11.303 2.648 -27.089 1.00 88.12 166 ASN A N 1
ATOM 1273 C CA . ASN A 1 166 ? 12.273 1.903 -27.893 1.00 88.12 166 ASN A CA 1
ATOM 1274 C C . ASN A 1 166 ? 13.363 2.819 -28.474 1.00 88.12 166 ASN A C 1
ATOM 1276 O O . ASN A 1 166 ? 14.536 2.449 -28.483 1.00 88.12 166 ASN A O 1
ATOM 1280 N N . GLU A 1 167 ? 13.012 4.032 -28.909 1.00 90.94 167 GLU A N 1
ATOM 1281 C CA . GLU A 1 167 ? 13.973 5.022 -29.405 1.00 90.94 167 GLU A CA 1
ATOM 1282 C C . GLU A 1 167 ? 14.989 5.427 -28.322 1.00 90.94 167 GLU A C 1
ATOM 1284 O O . GLU A 1 167 ? 16.199 5.396 -28.571 1.00 90.94 167 GLU A O 1
ATOM 1289 N N . VAL A 1 168 ? 14.526 5.755 -27.109 1.00 87.38 168 VAL A N 1
ATOM 1290 C CA . VAL A 1 168 ? 15.407 6.073 -25.970 1.00 87.38 168 VAL A CA 1
ATOM 1291 C C . VAL A 1 168 ? 16.303 4.885 -25.635 1.00 87.38 168 VAL A C 1
ATOM 1293 O O . VAL A 1 168 ? 17.504 5.072 -25.425 1.00 87.38 168 VAL A O 1
ATOM 1296 N N . GLN A 1 169 ? 15.765 3.663 -25.639 1.00 85.88 169 GLN A N 1
ATOM 1297 C CA . GLN A 1 169 ? 16.542 2.450 -25.388 1.00 85.88 169 GLN A CA 1
ATOM 1298 C C . GLN A 1 169 ? 17.647 2.258 -26.438 1.00 85.88 169 GLN A C 1
ATOM 1300 O O . GLN A 1 169 ? 18.810 2.043 -26.089 1.00 85.88 169 GLN A O 1
ATOM 1305 N N . MET A 1 170 ? 17.303 2.368 -27.723 1.00 88.25 170 MET A N 1
ATOM 1306 C CA . MET A 1 170 ? 18.246 2.219 -28.831 1.00 88.25 170 MET A CA 1
ATOM 1307 C C . MET A 1 170 ? 19.358 3.263 -28.775 1.00 88.25 170 MET A C 1
ATOM 1309 O O . MET A 1 170 ? 20.526 2.902 -28.888 1.00 88.25 170 MET A O 1
ATOM 1313 N N . LYS A 1 171 ? 19.021 4.541 -28.559 1.00 88.75 171 LYS A N 1
ATOM 1314 C CA . LYS A 1 171 ? 20.012 5.623 -28.445 1.00 88.75 171 LYS A CA 1
ATOM 1315 C C . LYS A 1 171 ? 20.906 5.449 -27.217 1.00 88.75 171 LYS A C 1
ATOM 1317 O O . LYS A 1 171 ? 22.116 5.617 -27.324 1.00 88.75 171 LYS A O 1
ATOM 1322 N N . THR A 1 172 ? 20.334 5.043 -26.082 1.00 86.06 172 THR A N 1
ATOM 1323 C CA . THR A 1 172 ? 21.087 4.729 -24.853 1.00 86.06 172 THR A CA 1
ATOM 1324 C C . THR A 1 172 ? 22.108 3.617 -25.095 1.00 86.06 172 THR A C 1
ATOM 1326 O O . THR A 1 172 ? 23.254 3.727 -24.668 1.00 86.06 172 THR A O 1
ATOM 1329 N N . ASN A 1 173 ? 21.716 2.561 -25.810 1.00 85.50 173 ASN A N 1
ATOM 1330 C CA . ASN A 1 173 ? 22.613 1.461 -26.155 1.00 85.50 173 ASN A CA 1
ATOM 1331 C C . ASN A 1 173 ? 23.662 1.870 -27.207 1.00 85.50 173 ASN A C 1
ATOM 1333 O O . ASN A 1 173 ? 24.812 1.458 -27.113 1.00 85.50 173 ASN A O 1
ATOM 1337 N N . ALA A 1 174 ? 23.283 2.704 -28.181 1.00 87.19 174 ALA A N 1
ATOM 1338 C CA . ALA A 1 174 ? 24.171 3.187 -29.239 1.00 87.19 174 ALA A CA 1
ATOM 1339 C C . ALA A 1 174 ? 25.276 4.120 -28.721 1.00 87.19 174 ALA A C 1
ATOM 1341 O O . ALA A 1 174 ? 26.401 4.039 -29.204 1.00 87.19 174 ALA A O 1
ATOM 1342 N N . ILE A 1 175 ? 24.983 4.952 -27.713 1.00 87.06 175 ILE A N 1
ATOM 1343 C CA . ILE A 1 175 ? 26.005 5.741 -27.005 1.00 87.06 175 ILE A CA 1
ATOM 1344 C C . ILE A 1 175 ? 27.040 4.816 -26.345 1.00 87.06 175 ILE A C 1
ATOM 1346 O O . ILE A 1 175 ? 28.216 5.159 -26.276 1.00 87.06 175 ILE A O 1
ATOM 1350 N N . GLY A 1 176 ? 26.645 3.622 -25.897 1.00 85.12 176 GLY A N 1
ATOM 1351 C CA . GLY A 1 176 ? 27.561 2.668 -25.276 1.00 85.12 176 GLY A CA 1
ATOM 1352 C C . GLY A 1 176 ? 28.102 3.165 -23.932 1.00 85.12 176 GLY A C 1
ATOM 1353 O O . GLY A 1 176 ? 27.450 3.930 -23.230 1.00 85.12 176 GLY A O 1
ATOM 1354 N N . GLY A 1 177 ? 29.284 2.696 -23.535 1.00 86.69 177 GLY A N 1
ATOM 1355 C CA . GLY A 1 177 ? 29.868 3.005 -22.226 1.00 86.69 177 GLY A CA 1
ATOM 1356 C C . GLY A 1 177 ? 29.377 2.096 -21.099 1.00 86.69 177 GLY A C 1
ATOM 1357 O O . GLY A 1 177 ? 28.503 1.235 -21.278 1.00 86.69 177 GLY A O 1
ATOM 1358 N N . ALA A 1 178 ? 29.987 2.251 -19.925 1.00 86.12 178 ALA A N 1
ATOM 1359 C CA . ALA A 1 178 ? 29.736 1.394 -18.773 1.00 86.12 178 ALA A CA 1
ATOM 1360 C C . ALA A 1 178 ? 28.246 1.393 -18.384 1.00 86.12 178 ALA A C 1
ATOM 1362 O O . ALA A 1 178 ? 27.632 2.443 -18.216 1.00 86.12 178 ALA A O 1
ATOM 1363 N N . GLY A 1 179 ? 27.657 0.201 -18.254 1.00 85.81 179 GLY A N 1
ATOM 1364 C CA . GLY A 1 179 ? 26.274 0.017 -17.797 1.00 85.81 179 GLY A CA 1
ATOM 1365 C C . GLY A 1 179 ? 25.163 0.396 -18.791 1.00 85.81 179 GLY A C 1
ATOM 1366 O O . GLY A 1 179 ? 23.998 0.212 -18.451 1.00 85.81 179 GLY A O 1
ATOM 1367 N N . SER A 1 180 ? 25.477 0.847 -20.011 1.00 87.38 180 SER A N 1
ATOM 1368 C CA . SER A 1 180 ? 24.492 1.220 -21.051 1.00 87.38 180 SER A CA 1
ATOM 1369 C C . SER A 1 180 ? 23.481 0.113 -21.373 1.00 87.38 180 SER A C 1
ATOM 1371 O O . SER A 1 180 ? 22.274 0.338 -21.300 1.00 87.38 180 SER A O 1
ATOM 1373 N N . ALA A 1 181 ? 23.955 -1.106 -21.646 1.00 88.00 181 ALA A N 1
ATOM 1374 C CA . ALA A 1 181 ? 23.093 -2.258 -21.917 1.00 88.00 181 ALA A CA 1
ATOM 1375 C C . ALA A 1 181 ? 22.202 -2.628 -20.716 1.00 88.00 181 ALA A C 1
ATOM 1377 O O . ALA A 1 181 ? 21.044 -2.999 -20.890 1.00 88.00 181 ALA A O 1
ATOM 1378 N N . LEU A 1 182 ? 22.717 -2.481 -19.488 1.00 91.19 182 LEU A N 1
ATOM 1379 C CA . LEU A 1 182 ? 21.943 -2.729 -18.267 1.00 91.19 182 LEU A CA 1
ATOM 1380 C C . LEU A 1 182 ? 20.855 -1.670 -18.065 1.00 91.19 182 LEU A C 1
ATOM 1382 O O . LEU A 1 182 ? 19.749 -2.009 -17.658 1.00 91.19 182 LEU A O 1
ATOM 1386 N N . LEU A 1 183 ? 21.152 -0.403 -18.367 1.00 90.50 183 LEU A N 1
ATOM 1387 C CA . LEU A 1 183 ? 20.176 0.683 -18.315 1.00 90.50 183 LEU A CA 1
ATOM 1388 C C . LEU A 1 183 ? 19.071 0.484 -19.361 1.00 90.50 183 LEU A C 1
ATOM 1390 O O . LEU A 1 183 ? 17.892 0.610 -19.039 1.00 90.50 183 LEU A O 1
ATOM 1394 N N . ALA A 1 184 ? 19.446 0.108 -20.584 1.00 88.00 184 ALA A N 1
ATOM 1395 C CA . ALA A 1 184 ? 18.510 -0.211 -21.655 1.00 88.00 184 ALA A CA 1
ATOM 1396 C C . ALA A 1 184 ? 17.576 -1.379 -21.279 1.00 88.00 184 ALA A C 1
ATOM 1398 O O . ALA A 1 184 ? 16.366 -1.292 -21.484 1.00 88.00 184 ALA A O 1
ATOM 1399 N N . GLU A 1 185 ? 18.112 -2.456 -20.700 1.00 90.56 185 GLU A N 1
ATOM 1400 C CA . GLU A 1 185 ? 17.308 -3.598 -20.244 1.00 90.56 185 GLU A CA 1
ATOM 1401 C C . GLU A 1 185 ? 16.405 -3.238 -19.054 1.00 90.56 185 GLU A C 1
ATOM 1403 O O . GLU A 1 185 ? 15.257 -3.681 -18.979 1.00 90.56 185 GLU A O 1
ATOM 1408 N N . ALA A 1 186 ? 16.886 -2.384 -18.147 1.00 92.19 186 ALA A N 1
ATOM 1409 C CA . ALA A 1 186 ? 16.095 -1.892 -17.028 1.00 92.19 186 ALA A CA 1
ATOM 1410 C C . ALA A 1 186 ? 14.885 -1.068 -17.499 1.00 92.19 186 ALA A C 1
ATOM 1412 O O . ALA A 1 186 ? 13.769 -1.300 -17.035 1.00 92.19 186 ALA A O 1
ATOM 1413 N N . MET A 1 187 ? 15.082 -0.156 -18.459 1.00 89.44 187 MET A N 1
ATOM 1414 C CA . MET A 1 187 ? 13.994 0.625 -19.066 1.00 89.44 187 MET A CA 1
ATOM 1415 C C . MET A 1 187 ? 12.938 -0.289 -19.699 1.00 89.44 187 MET A C 1
ATOM 1417 O O . MET A 1 187 ? 11.743 -0.123 -19.452 1.00 89.44 187 MET A O 1
ATOM 1421 N N . LYS A 1 188 ? 13.377 -1.301 -20.456 1.00 88.44 188 LYS A N 1
ATOM 1422 C CA . LYS A 1 188 ? 12.485 -2.288 -21.079 1.00 88.44 188 LYS A CA 1
ATOM 1423 C C . LYS A 1 188 ? 11.700 -3.098 -20.046 1.00 88.44 188 LYS A C 1
ATOM 1425 O O . LYS A 1 188 ? 10.497 -3.293 -20.200 1.00 88.44 188 LYS A O 1
ATOM 1430 N N . SER A 1 189 ? 12.357 -3.543 -18.977 1.00 93.00 189 SER A N 1
ATOM 1431 C CA . SER A 1 189 ? 11.722 -4.329 -17.913 1.00 93.00 189 SER A CA 1
ATOM 1432 C C . SER A 1 189 ? 10.587 -3.560 -17.232 1.00 93.00 189 SER A C 1
ATOM 1434 O O . SER A 1 189 ? 9.492 -4.096 -17.055 1.00 93.00 189 SER A O 1
ATOM 1436 N N . VAL A 1 190 ? 10.804 -2.281 -16.919 1.00 91.50 190 VAL A N 1
ATOM 1437 C CA . VAL A 1 190 ? 9.779 -1.422 -16.305 1.00 91.50 190 VAL A CA 1
ATOM 1438 C C . VAL A 1 190 ? 8.645 -1.097 -17.284 1.00 91.50 190 VAL A C 1
ATOM 1440 O O . VAL A 1 190 ? 7.473 -1.095 -16.893 1.00 91.50 190 VAL A O 1
ATOM 1443 N N . ALA A 1 191 ? 8.962 -0.887 -18.567 1.00 88.56 191 ALA A N 1
ATOM 1444 C CA . ALA A 1 191 ? 7.959 -0.697 -19.615 1.00 88.56 191 ALA A CA 1
ATOM 1445 C C . ALA A 1 191 ? 7.048 -1.929 -19.767 1.00 88.56 191 ALA A C 1
ATOM 1447 O O . ALA A 1 191 ? 5.826 -1.780 -19.810 1.00 88.56 191 ALA A O 1
ATOM 1448 N N . ASN A 1 192 ? 7.617 -3.139 -19.738 1.00 91.56 192 ASN A N 1
ATOM 1449 C CA . ASN A 1 192 ? 6.854 -4.390 -19.760 1.00 91.56 192 ASN A CA 1
ATOM 1450 C C . ASN A 1 192 ? 5.893 -4.503 -18.566 1.00 91.56 192 ASN A C 1
ATOM 1452 O O . ASN A 1 192 ? 4.747 -4.912 -18.738 1.00 91.56 192 ASN A O 1
ATOM 1456 N N . GLY A 1 193 ? 6.326 -4.107 -17.362 1.00 93.62 193 GLY A N 1
ATOM 1457 C CA . GLY A 1 193 ? 5.456 -4.102 -16.179 1.00 93.62 193 GLY A CA 1
ATOM 1458 C C . GLY A 1 193 ? 4.281 -3.128 -16.293 1.00 93.62 193 GLY A C 1
ATOM 1459 O O . GLY A 1 193 ? 3.203 -3.390 -15.767 1.00 93.62 193 GLY A O 1
ATOM 1460 N N . SER A 1 194 ? 4.465 -2.031 -17.030 1.00 89.00 194 SER A N 1
ATOM 1461 C CA . SER A 1 194 ? 3.438 -1.007 -17.257 1.00 89.00 194 SER A CA 1
ATOM 1462 C C . SER A 1 194 ? 2.499 -1.312 -18.431 1.00 89.00 194 SER A C 1
ATOM 1464 O O . SER A 1 194 ? 1.553 -0.554 -18.658 1.00 89.00 194 SER A O 1
ATOM 1466 N N . ASN A 1 195 ? 2.745 -2.383 -19.194 1.00 88.81 195 ASN A N 1
ATOM 1467 C CA . ASN A 1 195 ? 1.924 -2.741 -20.346 1.00 88.81 195 ASN A CA 1
ATOM 1468 C C . ASN A 1 195 ? 0.530 -3.190 -19.883 1.00 88.81 195 ASN A C 1
ATOM 1470 O O . ASN A 1 195 ? 0.399 -4.145 -19.118 1.00 88.81 195 ASN A O 1
ATOM 1474 N N . THR A 1 196 ? -0.507 -2.499 -20.360 1.00 88.19 196 THR A N 1
ATOM 1475 C CA . THR A 1 196 ? -1.906 -2.763 -19.995 1.00 88.19 196 THR A CA 1
ATOM 1476 C C . THR A 1 196 ? -2.711 -3.505 -21.063 1.00 88.19 196 THR A C 1
ATOM 1478 O O . THR A 1 196 ? -3.878 -3.816 -20.823 1.00 88.19 196 THR A O 1
ATOM 1481 N N . LEU A 1 197 ? -2.115 -3.789 -22.224 1.00 87.06 197 LEU A N 1
ATOM 1482 C CA . LEU A 1 197 ? -2.767 -4.422 -23.378 1.00 87.06 197 LEU A CA 1
ATOM 1483 C C . LEU A 1 197 ? -2.393 -5.900 -23.538 1.00 87.06 197 LEU A C 1
ATOM 1485 O O . LEU A 1 197 ? -3.232 -6.703 -23.940 1.00 87.06 197 LEU A O 1
ATOM 1489 N N . THR A 1 198 ? -1.164 -6.272 -23.189 1.00 89.12 198 THR A N 1
ATOM 1490 C CA . THR A 1 198 ? -0.631 -7.618 -23.430 1.00 89.12 198 THR A CA 1
ATOM 1491 C C . THR A 1 198 ? -0.128 -8.237 -22.138 1.00 89.12 198 THR A C 1
ATOM 1493 O O . THR A 1 198 ? 0.577 -7.585 -21.371 1.00 89.12 198 THR A O 1
ATOM 1496 N N . GLU A 1 199 ? -0.436 -9.516 -21.920 1.00 93.69 199 GLU A N 1
ATOM 1497 C CA . GLU A 1 199 ? 0.167 -10.279 -20.829 1.00 93.69 199 GLU A CA 1
ATOM 1498 C C . GLU A 1 199 ? 1.644 -10.555 -21.128 1.00 93.69 199 GLU A C 1
ATOM 1500 O O . GLU A 1 199 ? 1.996 -11.171 -22.135 1.00 93.69 199 GLU A O 1
ATOM 1505 N N . LEU A 1 200 ? 2.512 -10.122 -20.222 1.00 95.19 200 LEU A N 1
ATOM 1506 C CA . LEU A 1 200 ? 3.947 -10.345 -20.250 1.00 95.19 200 LEU A CA 1
ATOM 1507 C C . LEU A 1 200 ? 4.325 -11.066 -18.959 1.00 95.19 200 LEU A C 1
ATOM 1509 O O . LEU A 1 200 ? 4.530 -10.449 -17.912 1.00 95.19 200 LEU A O 1
ATOM 1513 N N . LYS A 1 201 ? 4.394 -12.398 -19.042 1.00 95.44 201 LYS A N 1
ATOM 1514 C CA . LYS A 1 201 ? 4.621 -13.282 -17.893 1.00 95.44 201 LYS A CA 1
ATOM 1515 C C . LYS A 1 201 ? 5.837 -12.843 -17.075 1.00 95.44 201 LYS A C 1
ATOM 1517 O O . LYS A 1 201 ? 6.934 -12.714 -17.611 1.00 95.44 201 LYS A O 1
ATOM 1522 N N . GLY A 1 202 ? 5.640 -12.664 -15.770 1.00 95.56 202 GLY A N 1
ATOM 1523 C CA . GLY A 1 202 ? 6.675 -12.210 -14.841 1.00 95.56 202 GLY A CA 1
ATOM 1524 C C . GLY A 1 202 ? 6.769 -10.688 -14.717 1.00 95.56 202 GLY A C 1
ATOM 1525 O O . GLY A 1 202 ? 7.319 -10.211 -13.730 1.00 95.56 202 GLY A O 1
ATOM 1526 N N . TYR A 1 203 ? 6.218 -9.918 -15.657 1.00 97.06 203 TYR A N 1
ATOM 1527 C CA . TYR A 1 203 ? 6.273 -8.455 -15.655 1.00 97.06 203 TYR A CA 1
ATOM 1528 C C . TYR A 1 203 ? 4.946 -7.829 -15.234 1.00 97.06 203 TYR A C 1
ATOM 1530 O O . TYR A 1 203 ? 4.929 -6.953 -14.372 1.00 97.06 203 TYR A O 1
ATOM 1538 N N . ASN A 1 204 ? 3.831 -8.278 -15.801 1.00 97.50 204 ASN A N 1
ATOM 1539 C CA . ASN A 1 204 ? 2.505 -7.787 -15.449 1.00 97.50 204 ASN A CA 1
ATOM 1540 C C . ASN A 1 204 ? 1.569 -8.942 -15.075 1.00 97.50 204 ASN A C 1
ATOM 1542 O O . ASN A 1 204 ? 1.857 -10.116 -15.304 1.00 97.50 204 ASN A O 1
ATOM 1546 N N . MET A 1 205 ? 0.463 -8.602 -14.426 1.00 96.75 205 MET A N 1
ATOM 1547 C CA . MET A 1 205 ? -0.563 -9.545 -14.004 1.00 96.75 205 MET A CA 1
ATOM 1548 C C . MET A 1 205 ? -1.947 -8.987 -14.297 1.00 96.75 205 MET A C 1
ATOM 1550 O O . MET A 1 205 ? -2.180 -7.780 -14.207 1.00 96.75 205 MET A O 1
ATOM 1554 N N . LYS A 1 206 ? -2.886 -9.873 -14.625 1.00 95.56 206 LYS A N 1
ATOM 1555 C CA . LYS A 1 206 ? -4.291 -9.504 -14.783 1.00 95.56 206 LYS A CA 1
ATOM 1556 C C . LYS A 1 206 ? -4.897 -9.193 -13.415 1.00 95.56 206 LYS A C 1
ATOM 1558 O O . LYS A 1 206 ? -4.770 -9.991 -12.483 1.00 95.56 206 LYS A O 1
ATOM 1563 N N . ALA A 1 207 ? -5.576 -8.060 -13.306 1.00 94.69 207 ALA A N 1
ATOM 1564 C CA . ALA A 1 207 ? -6.234 -7.604 -12.091 1.00 94.69 207 ALA A CA 1
ATOM 1565 C C . ALA A 1 207 ? -7.643 -7.079 -12.393 1.00 94.69 207 ALA A C 1
ATOM 1567 O O . ALA A 1 207 ? -7.876 -6.467 -13.438 1.00 94.69 207 ALA A O 1
ATOM 1568 N N . SER A 1 208 ? -8.575 -7.329 -11.476 1.00 91.94 208 SER A N 1
ATOM 1569 C CA . SER A 1 208 ? -9.913 -6.735 -11.496 1.00 91.94 208 SER A CA 1
ATOM 1570 C C . SER A 1 208 ? -9.813 -5.258 -11.136 1.00 91.94 208 SER A C 1
ATOM 1572 O O . SER A 1 208 ? -9.160 -4.926 -10.159 1.00 91.94 208 SER A O 1
ATOM 1574 N N . ILE A 1 209 ? -10.461 -4.360 -11.871 1.00 84.06 209 ILE A N 1
ATOM 1575 C CA . ILE A 1 209 ? -10.541 -2.941 -11.466 1.00 84.06 209 ILE A CA 1
ATOM 1576 C C . ILE A 1 209 ? -11.679 -2.675 -10.476 1.00 84.06 209 ILE A C 1
ATOM 1578 O O . ILE A 1 209 ? -11.825 -1.555 -9.984 1.00 84.06 209 ILE A O 1
ATOM 1582 N N . GLN A 1 210 ? -12.466 -3.709 -10.183 1.00 84.69 210 GLN A N 1
ATOM 1583 C CA . GLN A 1 210 ? -13.592 -3.700 -9.262 1.00 84.69 210 GLN A CA 1
ATOM 1584 C C . GLN A 1 210 ? -13.213 -4.405 -7.952 1.00 84.69 210 GLN A C 1
ATOM 1586 O O . GLN A 1 210 ? -12.437 -5.368 -7.944 1.00 84.69 210 GLN A O 1
ATOM 1591 N N . SER A 1 211 ? -13.781 -3.932 -6.845 1.00 80.06 211 SER A N 1
ATOM 1592 C CA . SER A 1 211 ? -13.568 -4.501 -5.511 1.00 80.06 211 SER A CA 1
ATOM 1593 C C . SER A 1 211 ? -14.547 -5.637 -5.220 1.00 80.06 211 SER A C 1
ATOM 1595 O O . SER A 1 211 ? -15.701 -5.589 -5.637 1.00 80.06 211 SER A O 1
ATOM 1597 N N . VAL A 1 212 ? -14.098 -6.627 -4.448 1.00 84.31 212 VAL A N 1
ATOM 1598 C CA . VAL A 1 212 ? -14.980 -7.633 -3.839 1.00 84.31 212 VAL A CA 1
ATOM 1599 C C . VAL A 1 212 ? -15.725 -6.989 -2.672 1.00 84.31 212 VAL A C 1
ATOM 1601 O O . VAL A 1 212 ? -15.112 -6.281 -1.870 1.00 84.31 212 VAL A O 1
ATOM 1604 N N . THR A 1 213 ? -17.025 -7.244 -2.572 1.00 83.75 213 THR A N 1
ATOM 1605 C CA . THR A 1 213 ? -17.839 -6.886 -1.403 1.00 83.75 213 THR A CA 1
ATOM 1606 C C . THR A 1 213 ? -18.276 -8.150 -0.667 1.00 83.75 213 THR A C 1
ATOM 1608 O O . THR A 1 213 ? -17.993 -9.262 -1.111 1.00 83.75 213 THR A O 1
ATOM 1611 N N . TYR A 1 214 ? -18.917 -8.003 0.491 1.00 79.31 214 TYR A N 1
ATOM 1612 C CA . TYR A 1 214 ? -19.306 -9.126 1.342 1.00 79.31 214 TYR A CA 1
ATOM 1613 C C . TYR A 1 214 ? -20.762 -8.990 1.779 1.00 79.31 214 TYR A C 1
ATOM 1615 O O . TYR A 1 214 ? -21.230 -7.880 2.032 1.00 79.31 214 TYR A O 1
ATOM 1623 N N . ASP A 1 215 ? -21.479 -10.112 1.855 1.00 78.00 215 ASP A N 1
ATOM 1624 C CA . ASP A 1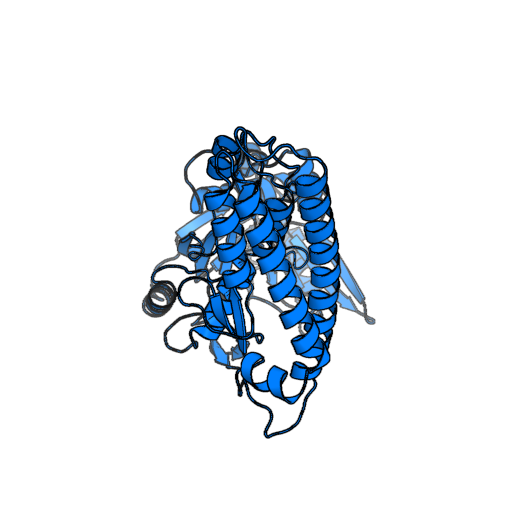 215 ? -22.811 -10.151 2.460 1.00 78.00 215 ASP A CA 1
ATOM 1625 C C . ASP A 1 215 ? -22.739 -10.162 4.000 1.00 78.00 215 ASP A C 1
ATOM 1627 O O . ASP A 1 215 ? -21.667 -10.288 4.592 1.00 78.00 215 ASP A O 1
ATOM 1631 N N . ALA A 1 216 ? -23.895 -10.075 4.664 1.00 70.06 216 ALA A N 1
ATOM 1632 C CA . ALA A 1 216 ? -23.983 -10.099 6.129 1.00 70.06 216 ALA A CA 1
ATOM 1633 C C . ALA A 1 216 ? -23.460 -11.404 6.770 1.00 70.06 216 ALA A C 1
ATOM 1635 O O . ALA A 1 216 ? -23.164 -11.433 7.960 1.00 70.06 216 ALA A O 1
ATOM 1636 N N . ALA A 1 217 ? -23.340 -12.491 6.001 1.00 70.06 217 ALA A N 1
ATOM 1637 C CA . ALA A 1 217 ? -22.747 -13.750 6.450 1.00 70.06 217 ALA A CA 1
ATOM 1638 C C . ALA A 1 217 ? -21.229 -13.820 6.174 1.00 70.06 217 ALA A C 1
ATOM 1640 O O . ALA A 1 217 ? -20.610 -14.870 6.378 1.00 70.06 217 ALA A O 1
ATOM 1641 N N . GLY A 1 218 ? -20.629 -12.729 5.686 1.00 71.25 218 GLY A N 1
ATOM 1642 C CA . GLY A 1 218 ? -19.217 -12.633 5.336 1.00 71.25 218 GLY A CA 1
ATOM 1643 C C . GLY A 1 218 ? -18.842 -13.411 4.075 1.00 71.25 218 GLY A C 1
ATOM 1644 O O . GLY A 1 218 ? -17.664 -13.724 3.894 1.00 71.25 218 GLY A O 1
ATOM 1645 N N . ARG A 1 219 ? -19.813 -13.768 3.223 1.00 79.31 219 ARG A N 1
ATOM 1646 C CA . ARG A 1 219 ? -19.559 -14.436 1.939 1.00 79.31 219 ARG A CA 1
ATOM 1647 C C . ARG A 1 219 ? -19.220 -13.400 0.871 1.00 79.31 219 ARG A C 1
ATOM 1649 O O . ARG A 1 219 ? -19.863 -12.350 0.837 1.00 79.31 219 ARG A O 1
ATOM 1656 N N . PRO A 1 220 ? -18.249 -13.684 -0.009 1.00 84.94 220 PRO A N 1
ATOM 1657 C CA . PRO A 1 220 ? -17.876 -12.742 -1.046 1.00 84.94 220 PRO A CA 1
ATOM 1658 C C . PRO A 1 220 ? -18.984 -12.588 -2.086 1.00 84.94 220 PRO A C 1
ATOM 1660 O O . PRO A 1 220 ? -19.519 -13.566 -2.605 1.00 84.94 220 PRO A O 1
ATOM 1663 N N . ILE A 1 221 ? -19.287 -11.339 -2.410 1.00 86.38 221 ILE A N 1
ATOM 1664 C CA . ILE A 1 221 ? -20.100 -10.926 -3.544 1.00 86.38 221 ILE A CA 1
ATOM 1665 C C . ILE A 1 221 ? -19.118 -10.419 -4.597 1.00 86.38 221 ILE A C 1
ATOM 1667 O O . ILE A 1 221 ? -18.441 -9.400 -4.425 1.00 86.38 221 ILE A O 1
ATOM 1671 N N . LEU A 1 222 ? -18.997 -11.185 -5.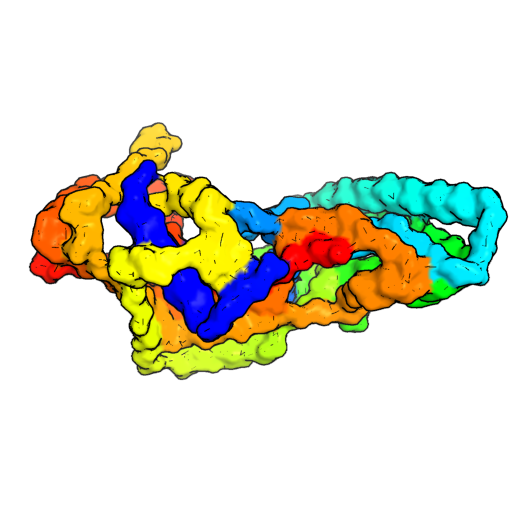674 1.00 86.44 222 LEU A N 1
ATOM 1672 C CA . LEU A 1 222 ? -18.107 -10.860 -6.777 1.00 86.44 222 LEU A CA 1
ATOM 1673 C C . LEU A 1 222 ? -18.837 -9.944 -7.764 1.00 86.44 222 LEU A C 1
ATOM 1675 O O . LEU A 1 222 ? -20.001 -10.207 -8.072 1.00 86.44 222 LEU A O 1
ATOM 1679 N N . PRO A 1 223 ? -18.170 -8.908 -8.295 1.00 80.62 223 PRO A N 1
ATOM 1680 C CA . PRO A 1 223 ? -18.667 -8.214 -9.471 1.00 80.62 223 PRO A CA 1
ATOM 1681 C C . PRO A 1 223 ? -18.841 -9.213 -10.621 1.00 80.62 223 PRO A C 1
ATOM 1683 O O . PRO A 1 223 ? -17.925 -9.983 -10.920 1.00 80.62 223 PRO A O 1
ATOM 1686 N N . ASP A 1 224 ? -20.012 -9.200 -11.251 1.00 77.81 224 ASP A N 1
ATOM 1687 C CA . ASP A 1 224 ? -20.308 -9.999 -12.436 1.00 77.81 224 ASP A CA 1
ATOM 1688 C C . ASP A 1 224 ? -20.900 -9.080 -13.514 1.00 77.81 224 ASP A C 1
ATOM 1690 O O . ASP A 1 224 ? -21.952 -8.476 -13.287 1.00 77.81 224 ASP A O 1
ATOM 1694 N N . PRO A 1 225 ? -20.233 -8.913 -14.666 1.00 77.50 225 PRO A N 1
ATOM 1695 C CA . PRO A 1 225 ? -18.945 -9.499 -15.042 1.00 77.50 225 PRO A CA 1
ATOM 1696 C C . PRO A 1 225 ? -17.750 -8.823 -14.352 1.00 77.50 225 PRO A C 1
ATOM 1698 O O . PRO A 1 225 ? -17.797 -7.642 -14.014 1.00 77.50 225 PRO A O 1
ATOM 1701 N N . LEU A 1 226 ? -16.636 -9.554 -14.233 1.00 85.50 226 LEU A N 1
ATOM 1702 C CA . LEU A 1 226 ? -15.363 -8.985 -13.780 1.00 85.50 226 LEU A CA 1
ATOM 1703 C C . LEU A 1 226 ? -14.705 -8.145 -14.877 1.00 85.50 226 LEU A C 1
ATOM 1705 O O . LEU A 1 226 ? -14.260 -8.672 -15.901 1.00 85.50 226 LEU A O 1
ATOM 1709 N N . GLU A 1 227 ? -14.553 -6.856 -14.608 1.00 87.81 227 GLU A N 1
ATOM 1710 C CA . GLU A 1 227 ? -13.799 -5.927 -15.441 1.00 87.81 227 GLU A CA 1
ATOM 1711 C C . GLU A 1 227 ? -12.308 -5.981 -15.104 1.00 87.81 227 GLU A C 1
ATOM 1713 O O . GLU A 1 227 ? -11.902 -5.809 -13.954 1.00 87.81 227 GLU A O 1
ATOM 1718 N N . THR A 1 228 ? -11.460 -6.220 -16.108 1.00 91.81 228 THR A N 1
ATOM 1719 C CA . THR A 1 228 ? -10.034 -6.518 -15.874 1.00 91.81 228 THR A CA 1
ATOM 1720 C C . THR A 1 228 ? -9.068 -5.710 -16.736 1.00 91.81 228 THR A C 1
ATOM 1722 O O . THR A 1 228 ? -9.342 -5.428 -17.903 1.00 91.81 228 THR A O 1
ATOM 1725 N N . GLN A 1 229 ? -7.887 -5.422 -16.183 1.00 91.88 229 GLN A N 1
ATOM 1726 C CA . GLN A 1 229 ? -6.736 -4.826 -16.875 1.00 91.88 229 GLN A CA 1
ATOM 1727 C C . GLN A 1 229 ? -5.428 -5.517 -16.457 1.00 91.88 229 GLN A C 1
ATOM 1729 O O . GLN A 1 229 ? -5.399 -6.211 -15.439 1.00 91.88 229 GLN A O 1
ATOM 1734 N N . TYR A 1 230 ? -4.340 -5.305 -17.201 1.00 94.75 230 TYR A N 1
ATOM 1735 C CA . TYR A 1 230 ? -3.003 -5.680 -16.729 1.00 94.75 230 TYR A CA 1
ATOM 1736 C C . TYR A 1 230 ? -2.389 -4.557 -15.886 1.00 94.75 230 TYR A C 1
ATOM 1738 O O . TYR A 1 230 ? -2.543 -3.376 -16.195 1.00 94.75 230 TYR A O 1
ATOM 1746 N N . VAL A 1 231 ? -1.709 -4.937 -14.808 1.00 94.75 231 VAL A N 1
ATOM 1747 C CA . VAL A 1 231 ? -0.969 -4.053 -13.893 1.00 94.75 231 VAL A CA 1
ATOM 1748 C C . VAL A 1 231 ? 0.409 -4.655 -13.597 1.00 94.75 231 VAL A C 1
ATOM 1750 O O . VAL A 1 231 ? 0.558 -5.870 -13.756 1.00 94.75 231 VAL A O 1
ATOM 1753 N N . PRO A 1 232 ? 1.403 -3.869 -13.139 1.00 97.12 232 PRO A N 1
ATOM 1754 C CA . PRO A 1 232 ? 2.681 -4.405 -12.677 1.00 97.12 232 PRO A CA 1
ATOM 1755 C C . PRO A 1 232 ? 2.503 -5.596 -11.733 1.00 97.12 232 PRO A C 1
ATOM 1757 O O . PRO A 1 232 ? 1.690 -5.558 -10.806 1.00 97.12 232 PRO A O 1
ATOM 1760 N N . GLN A 1 233 ? 3.242 -6.674 -11.987 1.00 97.69 233 GLN A N 1
ATOM 1761 C CA . GLN A 1 233 ? 3.097 -7.910 -11.228 1.00 97.69 233 GLN A CA 1
ATOM 1762 C C . GLN A 1 233 ? 3.648 -7.747 -9.810 1.00 97.69 233 GLN A C 1
ATOM 1764 O O . GLN A 1 233 ? 4.801 -7.357 -9.626 1.00 97.69 233 GLN A O 1
ATOM 1769 N N . TYR A 1 234 ? 2.848 -8.139 -8.826 1.00 97.56 234 TYR A N 1
ATOM 1770 C CA . TYR A 1 234 ? 3.263 -8.340 -7.443 1.00 97.56 234 TYR A CA 1
ATOM 1771 C C . TYR A 1 234 ? 2.660 -9.646 -6.926 1.00 97.56 234 TYR A C 1
ATOM 1773 O O . TYR A 1 234 ? 1.539 -9.995 -7.292 1.00 97.56 234 TYR A O 1
ATOM 1781 N N . SER A 1 235 ? 3.365 -10.349 -6.046 1.00 96.62 235 SER A N 1
ATOM 1782 C CA . SER A 1 235 ? 2.861 -11.548 -5.381 1.00 96.62 235 SER A CA 1
ATOM 1783 C C . SER A 1 235 ? 3.012 -11.487 -3.869 1.00 96.62 235 SER A C 1
ATOM 1785 O O . SER A 1 235 ? 3.839 -10.764 -3.318 1.00 96.62 235 SER A O 1
ATOM 1787 N N . ILE A 1 236 ? 2.179 -12.285 -3.205 1.00 96.94 236 ILE A N 1
ATOM 1788 C CA . ILE A 1 236 ? 2.354 -12.696 -1.818 1.00 96.94 236 ILE A CA 1
ATOM 1789 C C . ILE A 1 236 ? 2.255 -14.221 -1.816 1.00 96.94 236 ILE A C 1
ATOM 1791 O O . ILE A 1 236 ? 1.177 -14.783 -2.044 1.00 96.94 236 ILE A O 1
ATOM 1795 N N . SER A 1 237 ? 3.378 -14.904 -1.606 1.00 95.19 237 SER A N 1
ATOM 1796 C CA . SER A 1 237 ? 3.432 -16.363 -1.702 1.00 95.19 237 SER A CA 1
ATOM 1797 C C . SER A 1 237 ? 2.482 -17.047 -0.706 1.00 95.19 237 SER A C 1
ATOM 1799 O O . SER A 1 237 ? 2.500 -16.775 0.496 1.00 95.19 237 SER A O 1
ATOM 1801 N N . GLY A 1 238 ? 1.618 -17.932 -1.216 1.00 93.44 238 GLY A N 1
ATOM 1802 C CA . GLY A 1 238 ? 0.675 -18.717 -0.411 1.00 93.44 238 GLY A CA 1
ATOM 1803 C C . GLY A 1 238 ? -0.484 -17.933 0.220 1.00 93.44 238 GLY A C 1
ATOM 1804 O O . GLY A 1 238 ? -1.145 -18.467 1.108 1.00 93.44 238 GLY A O 1
ATOM 1805 N N . TYR A 1 239 ? -0.752 -16.695 -0.215 1.00 93.19 239 TYR A N 1
ATOM 1806 C CA . TYR A 1 239 ? -1.731 -15.810 0.432 1.00 93.19 239 TYR A CA 1
ATOM 1807 C C . TYR A 1 239 ? -3.144 -16.401 0.538 1.00 93.19 239 TYR A C 1
ATOM 1809 O O . TYR A 1 239 ? -3.700 -16.467 1.631 1.00 93.19 239 TYR A O 1
ATOM 1817 N N . ALA A 1 240 ? -3.707 -16.877 -0.578 1.00 90.81 240 ALA A N 1
ATOM 1818 C CA . ALA A 1 240 ? -5.062 -17.432 -0.603 1.00 90.81 240 ALA A CA 1
ATOM 1819 C C . ALA A 1 240 ? -5.199 -18.662 0.311 1.00 90.81 240 ALA A C 1
ATOM 1821 O O . ALA A 1 240 ? -6.088 -18.705 1.154 1.00 90.81 240 ALA A O 1
ATOM 1822 N N . ALA A 1 241 ? -4.257 -19.606 0.217 1.00 91.94 241 ALA A N 1
ATOM 1823 C CA . ALA A 1 241 ? -4.247 -20.806 1.053 1.00 91.94 241 ALA A CA 1
ATOM 1824 C C . ALA A 1 241 ? -4.095 -20.483 2.550 1.00 91.94 241 ALA A C 1
ATOM 1826 O O . ALA A 1 241 ? -4.667 -21.163 3.400 1.00 91.94 241 ALA A O 1
ATOM 1827 N N . MET A 1 242 ? -3.334 -19.438 2.887 1.00 92.62 242 MET A N 1
ATOM 1828 C CA . MET A 1 242 ? -3.211 -18.960 4.262 1.00 92.62 242 MET A CA 1
ATOM 1829 C C . MET A 1 242 ? -4.537 -18.392 4.785 1.00 92.62 242 MET A C 1
ATOM 1831 O O . MET A 1 242 ? -4.915 -18.734 5.903 1.00 92.62 242 MET A O 1
ATOM 1835 N N . LEU A 1 243 ? -5.250 -17.578 3.997 1.00 90.00 243 LEU A N 1
ATOM 1836 C CA . LEU A 1 243 ? -6.567 -17.063 4.392 1.00 90.00 243 LEU A CA 1
ATOM 1837 C C . LEU A 1 243 ? -7.597 -18.191 4.539 1.00 90.00 243 LEU A C 1
ATOM 1839 O O . LEU A 1 243 ? -8.287 -18.241 5.556 1.00 90.00 243 LEU A O 1
ATOM 1843 N N . ASP A 1 244 ? -7.639 -19.138 3.596 1.00 88.25 244 ASP A N 1
ATOM 1844 C CA . ASP A 1 244 ? -8.491 -20.334 3.697 1.00 88.25 244 ASP A CA 1
ATOM 1845 C C . ASP A 1 244 ? -8.198 -21.123 4.985 1.00 88.25 244 ASP A C 1
ATOM 1847 O O . ASP A 1 244 ? -9.111 -21.587 5.672 1.00 88.25 244 ASP A O 1
ATOM 1851 N N . GLY A 1 245 ? -6.915 -21.240 5.343 1.00 88.94 245 GLY A N 1
ATOM 1852 C CA . GLY A 1 245 ? -6.477 -21.855 6.589 1.00 88.94 245 GLY A CA 1
ATOM 1853 C C . GLY A 1 245 ? -7.012 -21.123 7.819 1.00 88.94 245 GLY A C 1
ATOM 1854 O O . GLY A 1 245 ? -7.595 -21.756 8.695 1.00 88.94 245 GLY A O 1
ATOM 1855 N N . TRP A 1 246 ? -6.864 -19.800 7.891 1.00 88.19 246 TRP A N 1
ATOM 1856 C CA . TRP A 1 246 ? -7.341 -19.018 9.037 1.00 88.19 246 TRP A CA 1
ATOM 1857 C C . TRP A 1 246 ? -8.852 -19.163 9.258 1.00 88.19 246 TRP A C 1
ATOM 1859 O O . TRP A 1 246 ? -9.290 -19.376 10.390 1.00 88.19 246 TRP A O 1
ATOM 1869 N N . VAL A 1 247 ? -9.627 -19.186 8.170 1.00 79.62 247 VAL A N 1
ATOM 1870 C CA . VAL A 1 247 ? -11.081 -19.422 8.190 1.00 79.62 247 VAL A CA 1
ATOM 1871 C C . VAL A 1 247 ? -11.420 -20.822 8.708 1.00 79.62 247 VAL A C 1
ATOM 1873 O O . VAL A 1 247 ? -12.372 -20.984 9.469 1.00 79.62 247 VAL A O 1
ATOM 1876 N N . GLY A 1 248 ? -10.632 -21.835 8.336 1.00 74.88 248 GLY A N 1
ATOM 1877 C CA . GLY A 1 248 ? -10.784 -23.206 8.831 1.00 74.88 248 GLY A CA 1
ATOM 1878 C C . GLY A 1 248 ? -10.443 -23.386 10.318 1.00 74.88 248 GLY A C 1
ATOM 1879 O O . GLY A 1 248 ? -10.926 -24.331 10.941 1.00 74.88 248 GLY A O 1
ATOM 1880 N N . PHE A 1 249 ? -9.659 -22.478 10.910 1.00 78.25 249 PHE A N 1
ATOM 1881 C CA . PHE A 1 249 ? -9.212 -22.522 12.309 1.00 78.25 249 PHE A CA 1
ATOM 1882 C C . PHE A 1 249 ? -9.838 -21.407 13.168 1.00 78.25 249 PHE A C 1
ATOM 1884 O O . PHE A 1 249 ? -9.150 -20.735 13.942 1.00 78.25 249 PHE A O 1
ATOM 1891 N N . SER A 1 250 ? -11.159 -21.231 13.079 1.00 70.31 250 SER A N 1
ATOM 1892 C CA . SER A 1 250 ? -11.905 -20.181 13.798 1.00 70.31 250 SER A CA 1
ATOM 1893 C C . SER A 1 250 ? -11.892 -20.306 15.329 1.00 70.31 250 SER A C 1
ATOM 1895 O O . SER A 1 250 ? -12.159 -19.336 16.031 1.00 70.31 250 SER A O 1
ATOM 1897 N N . ASN A 1 251 ? -11.576 -21.490 15.866 1.00 76.25 251 ASN A N 1
ATOM 1898 C CA . ASN A 1 251 ? -11.594 -21.762 17.310 1.00 76.25 251 ASN A CA 1
ATOM 1899 C C . ASN A 1 251 ? -10.285 -21.382 18.026 1.00 76.25 251 ASN A C 1
ATOM 1901 O O . ASN A 1 251 ? -10.132 -21.662 19.216 1.00 76.25 251 ASN A O 1
ATOM 1905 N N . LYS A 1 252 ? -9.315 -20.782 17.323 1.00 83.12 252 LYS A N 1
ATOM 1906 C CA . LYS A 1 252 ? -8.078 -20.311 17.952 1.00 83.12 252 LYS A CA 1
ATOM 1907 C C . LYS A 1 252 ? -8.402 -19.202 18.964 1.00 83.12 252 LYS A C 1
ATOM 1909 O O . LYS A 1 252 ? -9.086 -18.229 18.640 1.00 83.12 252 LYS A O 1
ATOM 1914 N N . LYS A 1 253 ? -7.876 -19.337 20.187 1.00 89.06 253 LYS A N 1
ATOM 1915 C CA . LYS A 1 253 ? -7.942 -18.275 21.198 1.00 89.06 253 LYS A CA 1
ATOM 1916 C C . LYS A 1 253 ? -7.138 -17.056 20.708 1.00 89.06 253 LYS A C 1
ATOM 1918 O O . LYS A 1 253 ? -6.001 -17.258 20.280 1.00 89.06 253 LYS A O 1
ATOM 1923 N N . PRO A 1 254 ? -7.687 -15.829 20.777 1.00 91.44 254 PRO A N 1
ATOM 1924 C CA . PRO A 1 254 ? -6.943 -14.629 20.417 1.00 91.44 254 PRO A CA 1
ATOM 1925 C C . PRO A 1 254 ? -5.697 -14.433 21.284 1.00 91.44 254 PRO A C 1
ATOM 1927 O O . PRO A 1 254 ? -5.745 -14.645 22.499 1.00 91.44 254 PRO A O 1
ATOM 1930 N N . ASP A 1 255 ? -4.617 -13.980 20.653 1.00 94.88 255 ASP A N 1
ATOM 1931 C CA . ASP A 1 255 ? -3.482 -13.373 21.341 1.00 94.88 255 ASP A CA 1
ATOM 1932 C C . ASP A 1 255 ? -3.902 -11.976 21.821 1.00 94.88 255 ASP A C 1
ATOM 1934 O O . ASP A 1 255 ? -4.619 -11.265 21.112 1.00 94.88 255 ASP A O 1
ATOM 1938 N N . GLU A 1 256 ? -3.488 -11.589 23.027 1.00 95.69 256 GLU A N 1
ATOM 1939 C CA . GLU A 1 256 ? -3.897 -10.336 23.669 1.00 95.69 256 GLU A CA 1
ATOM 1940 C C . GLU A 1 256 ? -2.700 -9.406 23.873 1.00 95.69 256 GLU A C 1
ATOM 1942 O O . GLU A 1 256 ? -1.670 -9.802 24.422 1.00 95.69 256 GLU A O 1
ATOM 1947 N N . PHE A 1 257 ? -2.858 -8.154 23.452 1.00 94.81 257 PHE A N 1
ATOM 1948 C CA . PHE A 1 257 ? -1.828 -7.127 23.494 1.00 94.81 257 PHE A CA 1
ATOM 1949 C C . PHE A 1 257 ? -2.329 -5.906 24.268 1.00 94.81 257 PHE A C 1
ATOM 1951 O O . PHE A 1 257 ? -3.273 -5.228 23.858 1.00 94.81 257 PHE A O 1
ATOM 1958 N N . GLY A 1 258 ? -1.685 -5.624 25.401 1.00 93.94 258 GLY A N 1
ATOM 1959 C CA . GLY A 1 258 ? -2.044 -4.511 26.276 1.00 93.94 258 GLY A CA 1
ATOM 1960 C C . GLY A 1 258 ? -1.526 -3.164 25.771 1.00 93.94 258 GLY A C 1
ATOM 1961 O O . GLY A 1 258 ? -0.331 -2.983 25.543 1.00 93.94 258 GLY A O 1
ATOM 1962 N N . ILE A 1 259 ? -2.427 -2.195 25.673 1.00 93.00 259 ILE A N 1
ATOM 1963 C CA . ILE A 1 259 ? -2.173 -0.807 25.295 1.00 93.00 259 ILE A CA 1
ATOM 1964 C C . ILE A 1 259 ? -2.566 0.070 26.487 1.00 93.00 259 ILE A C 1
ATOM 1966 O O . ILE A 1 259 ? -3.715 0.090 26.939 1.00 93.00 259 ILE A O 1
ATOM 1970 N N . SER A 1 260 ? -1.589 0.793 27.023 1.00 89.12 260 SER A N 1
ATOM 1971 C CA . SER A 1 260 ? -1.748 1.614 28.221 1.00 89.12 260 SER A CA 1
ATOM 1972 C C . SER A 1 260 ? -0.854 2.850 28.172 1.00 89.12 260 SER A C 1
ATOM 1974 O O . SER A 1 260 ? 0.109 2.916 27.401 1.00 89.12 260 SER A O 1
ATOM 1976 N N . LEU A 1 261 ? -1.121 3.805 29.066 1.00 90.19 261 LEU A N 1
ATOM 1977 C CA . LEU A 1 261 ? -0.248 4.960 29.278 1.00 90.19 261 LEU A CA 1
ATOM 1978 C C . LEU A 1 261 ? 1.200 4.569 29.576 1.00 90.19 261 LEU A C 1
ATOM 1980 O O . LEU A 1 261 ? 2.111 5.188 29.034 1.00 90.19 261 LEU A O 1
ATOM 1984 N N . SER A 1 262 ? 1.419 3.550 30.414 1.00 89.06 262 SER A N 1
ATOM 1985 C CA . SER A 1 262 ? 2.771 3.119 30.789 1.00 89.06 262 SER A CA 1
ATOM 1986 C C . SER A 1 262 ? 3.555 2.639 29.571 1.00 89.06 262 SER A C 1
ATOM 1988 O O . SER A 1 262 ? 4.708 3.016 29.389 1.00 89.06 262 SER A O 1
ATOM 1990 N N . THR A 1 263 ? 2.916 1.869 28.685 1.00 89.75 263 THR A N 1
ATOM 1991 C CA . THR A 1 263 ? 3.522 1.469 27.409 1.00 89.75 263 THR A CA 1
ATOM 1992 C C . THR A 1 263 ? 3.835 2.698 26.556 1.00 89.75 263 THR A C 1
ATOM 1994 O O . THR A 1 263 ? 4.917 2.791 25.981 1.00 89.75 263 THR A O 1
ATOM 1997 N N . GLY A 1 264 ? 2.924 3.673 26.518 1.00 91.12 264 GLY A N 1
ATOM 1998 C CA . GLY A 1 264 ? 3.082 4.922 25.773 1.00 91.12 264 GLY A CA 1
ATOM 1999 C C . GLY A 1 264 ? 4.251 5.784 26.242 1.00 91.12 264 GLY A C 1
ATOM 2000 O O . GLY A 1 264 ? 4.970 6.337 25.415 1.00 91.12 264 GLY A O 1
ATOM 2001 N N . GLN A 1 265 ? 4.477 5.861 27.555 1.00 93.31 265 GLN A N 1
ATOM 2002 C CA . GLN A 1 265 ? 5.583 6.610 28.171 1.00 93.31 265 GLN A CA 1
ATOM 2003 C C . GLN A 1 265 ? 6.958 6.038 27.812 1.00 93.31 265 GLN A C 1
ATOM 2005 O O . GLN A 1 265 ? 7.940 6.776 27.764 1.00 93.31 265 GLN A O 1
ATOM 2010 N N . HIS A 1 266 ? 7.025 4.734 27.542 1.00 92.31 266 HIS A N 1
ATOM 2011 C CA . HIS A 1 266 ? 8.243 4.040 27.126 1.00 92.31 266 HIS A CA 1
ATOM 2012 C C . HIS A 1 266 ? 8.348 3.840 25.608 1.00 92.31 266 HIS A C 1
ATOM 2014 O O . HIS A 1 266 ? 9.291 3.201 25.150 1.00 92.31 266 HIS A O 1
ATOM 2020 N N . SER A 1 267 ? 7.399 4.370 24.833 1.00 94.06 267 SER A N 1
ATOM 2021 C CA . SER A 1 267 ? 7.353 4.230 23.376 1.00 94.06 267 SER A CA 1
ATOM 2022 C C . SER A 1 267 ? 7.669 5.552 22.679 1.00 94.06 267 SER A C 1
ATOM 2024 O O . SER A 1 267 ? 7.361 6.638 23.177 1.00 94.06 267 SER A O 1
ATOM 2026 N N . SER A 1 268 ? 8.248 5.471 21.485 1.00 94.00 268 SER A N 1
ATOM 2027 C CA . SER A 1 268 ? 8.581 6.623 20.651 1.00 94.00 268 SER A CA 1
ATOM 2028 C C . SER A 1 268 ? 8.080 6.426 19.227 1.00 94.00 268 SER A C 1
ATOM 2030 O O . SER A 1 268 ? 8.096 5.325 18.684 1.00 94.00 268 SER A O 1
ATOM 2032 N N . PHE A 1 269 ? 7.712 7.519 18.556 1.00 94.31 269 PHE A N 1
ATOM 2033 C CA . PHE A 1 269 ? 7.460 7.454 17.114 1.00 94.31 269 PHE A CA 1
ATOM 2034 C C . PHE A 1 269 ? 8.741 7.161 16.317 1.00 94.31 269 PHE A C 1
ATOM 2036 O O . PHE A 1 269 ? 8.668 6.704 15.177 1.00 94.31 269 PHE A O 1
ATOM 2043 N N . LYS A 1 270 ? 9.919 7.314 16.934 1.00 93.75 270 LYS A N 1
ATOM 2044 C CA . LYS A 1 270 ? 11.188 6.857 16.356 1.00 93.75 270 LYS A CA 1
ATOM 2045 C C . LYS A 1 270 ? 11.244 5.341 16.211 1.00 93.75 270 LYS A C 1
ATOM 2047 O O . LYS A 1 270 ? 11.870 4.863 15.272 1.00 93.75 270 LYS A O 1
ATOM 2052 N N . ASP A 1 271 ? 10.529 4.596 17.054 1.00 92.38 271 ASP A N 1
ATOM 2053 C CA . ASP A 1 271 ? 10.494 3.130 16.996 1.00 92.38 271 ASP A CA 1
ATOM 2054 C C . ASP A 1 271 ? 9.810 2.613 15.725 1.00 92.38 271 ASP A C 1
ATOM 2056 O O . ASP A 1 271 ? 10.046 1.478 15.317 1.00 92.38 271 ASP A O 1
ATOM 2060 N N . ILE A 1 272 ? 8.984 3.449 15.086 1.00 94.94 272 ILE A N 1
ATOM 2061 C CA . ILE A 1 272 ? 8.341 3.188 13.790 1.00 94.94 272 ILE A CA 1
ATOM 2062 C C . ILE A 1 272 ? 9.007 3.951 12.631 1.00 94.94 272 ILE A C 1
ATOM 2064 O O . ILE A 1 272 ? 8.494 3.963 11.511 1.00 94.94 272 ILE A O 1
ATOM 2068 N N . GLY A 1 273 ? 10.165 4.572 12.880 1.00 94.38 273 GLY A N 1
ATOM 2069 C CA . GLY A 1 273 ? 10.971 5.279 11.884 1.00 94.38 273 GLY A CA 1
ATOM 2070 C C . GLY A 1 273 ? 10.605 6.752 11.668 1.00 94.38 273 GLY A C 1
ATOM 2071 O O . GLY A 1 273 ? 11.133 7.369 10.750 1.00 94.38 273 GLY A O 1
ATOM 2072 N N . PHE A 1 274 ? 9.735 7.354 12.482 1.00 94.12 274 PHE A N 1
ATOM 2073 C CA . PHE A 1 274 ? 9.319 8.755 12.325 1.00 94.12 274 PHE A CA 1
ATOM 2074 C C . PHE A 1 274 ? 9.870 9.650 13.437 1.00 94.12 274 PHE A C 1
ATOM 2076 O O . PHE A 1 274 ? 10.182 9.217 14.542 1.00 94.12 274 PHE A O 1
ATOM 2083 N N . THR A 1 275 ? 9.985 10.947 13.172 1.00 94.62 275 THR A N 1
ATOM 2084 C CA . THR A 1 275 ? 10.288 11.911 14.238 1.00 94.62 275 THR A CA 1
ATOM 2085 C C . THR A 1 275 ? 9.089 12.084 15.175 1.00 94.62 275 THR A C 1
ATOM 2087 O O . THR A 1 275 ? 7.936 11.918 14.776 1.00 94.62 275 THR A O 1
ATOM 2090 N N . GLU A 1 276 ? 9.345 12.503 16.416 1.00 94.25 276 GLU A N 1
ATOM 2091 C CA . GLU A 1 276 ? 8.277 12.827 17.373 1.00 94.25 276 GLU A CA 1
ATOM 2092 C C . GLU A 1 276 ? 7.332 13.910 16.835 1.00 94.25 276 GLU A C 1
ATOM 2094 O O . GLU A 1 276 ? 6.119 13.796 16.978 1.00 94.25 276 GLU A O 1
ATOM 2099 N N . ALA A 1 277 ? 7.865 14.930 16.153 1.00 93.88 277 ALA A N 1
ATOM 2100 C CA . ALA A 1 277 ? 7.059 15.991 15.552 1.00 93.88 277 ALA A CA 1
ATOM 2101 C C . ALA A 1 277 ? 6.100 15.456 14.473 1.00 93.88 277 ALA A C 1
ATOM 2103 O O . ALA A 1 277 ? 4.930 15.832 14.456 1.00 93.88 277 ALA A O 1
ATOM 2104 N N . GLN A 1 278 ? 6.577 14.553 13.611 1.00 93.06 278 GLN A N 1
ATOM 2105 C CA . GLN A 1 278 ? 5.770 13.911 12.566 1.00 93.06 278 GLN A CA 1
ATOM 2106 C C . GLN A 1 278 ? 4.646 13.052 13.151 1.00 93.06 278 GLN A C 1
ATOM 2108 O O . GLN A 1 278 ? 3.493 13.173 12.728 1.00 93.06 278 GLN A O 1
ATOM 2113 N N . GLY A 1 279 ? 4.963 12.221 14.148 1.00 90.69 279 GLY A N 1
ATOM 2114 C CA . GLY A 1 279 ? 3.964 11.404 14.834 1.00 90.69 279 GLY A CA 1
ATOM 2115 C C . GLY A 1 279 ? 2.929 12.244 15.568 1.00 90.69 279 GLY A C 1
ATOM 2116 O O . GLY A 1 279 ? 1.737 12.099 15.303 1.00 90.69 279 GLY A O 1
ATOM 2117 N N . ASN A 1 280 ? 3.372 13.204 16.381 1.00 89.94 280 ASN A N 1
ATOM 2118 C CA . ASN A 1 280 ? 2.472 14.098 17.107 1.00 89.94 280 ASN A CA 1
ATOM 2119 C C . ASN A 1 280 ? 1.548 14.864 16.151 1.00 89.94 280 ASN A C 1
ATOM 2121 O O . ASN A 1 280 ? 0.337 14.890 16.359 1.00 89.94 280 ASN A O 1
ATOM 2125 N N . ALA A 1 281 ? 2.081 15.445 15.071 1.00 88.88 281 ALA A N 1
ATOM 2126 C CA . ALA A 1 281 ? 1.276 16.172 14.089 1.00 88.88 281 ALA A CA 1
ATOM 2127 C C . ALA A 1 281 ? 0.219 15.276 13.428 1.00 88.88 281 ALA A C 1
ATOM 2129 O O . ALA A 1 281 ? -0.924 15.699 13.252 1.00 88.88 281 ALA A O 1
ATOM 2130 N N . SER A 1 282 ? 0.578 14.034 13.111 1.00 86.00 282 SER A N 1
ATOM 2131 C CA . SER A 1 282 ? -0.294 13.112 12.385 1.00 86.00 282 SER A CA 1
ATOM 2132 C C . SER A 1 282 ? -1.387 12.534 13.279 1.00 86.00 282 SER A C 1
ATOM 2134 O O . SER A 1 282 ? -2.565 12.651 12.952 1.00 86.00 282 SER A O 1
ATOM 2136 N N . PHE A 1 283 ? -1.030 11.983 14.440 1.00 84.44 283 PHE A N 1
ATOM 2137 C CA . PHE A 1 283 ? -1.995 11.391 15.370 1.00 84.44 283 PHE A CA 1
ATOM 2138 C C . PHE A 1 283 ? -2.801 12.441 16.147 1.00 84.44 283 PHE A C 1
ATOM 2140 O O . PHE A 1 283 ? -3.897 12.144 16.606 1.00 84.44 283 PHE A O 1
ATOM 2147 N N . SER A 1 284 ? -2.352 13.703 16.223 1.00 79.12 284 SER A N 1
ATOM 2148 C CA . SER A 1 284 ? -3.150 14.794 16.821 1.00 79.12 284 SER A CA 1
ATOM 2149 C C . SER A 1 284 ? -4.473 15.094 16.108 1.00 79.12 284 SER A C 1
ATOM 2151 O O . SER A 1 284 ? -5.293 15.841 16.641 1.00 79.12 284 SER A O 1
ATOM 2153 N N . ARG A 1 285 ? -4.683 14.537 14.910 1.00 76.06 285 ARG A N 1
ATOM 2154 C CA . ARG A 1 285 ? -5.927 14.653 14.137 1.00 76.06 285 ARG A CA 1
ATOM 2155 C C . ARG A 1 285 ? -6.869 13.465 14.331 1.00 76.06 285 ARG A C 1
ATOM 2157 O O . ARG A 1 285 ? -7.994 13.523 13.855 1.00 76.06 285 ARG A O 1
ATOM 2164 N N . PHE A 1 286 ? -6.423 12.422 15.027 1.00 78.75 286 PHE A N 1
ATOM 2165 C CA . PHE A 1 286 ? -7.173 11.190 15.249 1.00 78.75 286 PHE A CA 1
ATOM 2166 C C . PHE A 1 286 ? -7.297 10.955 16.756 1.00 78.75 286 PHE A C 1
ATOM 2168 O O . PHE A 1 286 ? -6.374 10.432 17.372 1.00 78.75 286 PHE A O 1
ATOM 2175 N N . PRO A 1 287 ? -8.387 11.392 17.401 1.00 83.25 287 PRO A N 1
ATOM 2176 C CA . PRO A 1 287 ? -8.615 11.113 18.814 1.00 83.25 287 PRO A CA 1
ATOM 2177 C C . PRO A 1 287 ? -8.634 9.606 19.074 1.00 83.25 287 PRO A C 1
ATOM 2179 O O . PRO A 1 287 ? -9.084 8.830 18.231 1.00 83.25 287 PRO A O 1
ATOM 2182 N N . VAL A 1 288 ? -8.153 9.186 20.248 1.00 87.00 288 VAL A N 1
ATOM 2183 C CA . VAL A 1 288 ? -8.226 7.768 20.634 1.00 87.00 288 VAL A CA 1
ATOM 2184 C C . VAL A 1 288 ? -9.676 7.335 20.791 1.00 87.00 288 VAL A C 1
ATOM 2186 O O . VAL A 1 288 ? -9.990 6.221 20.412 1.00 87.00 288 VAL A O 1
ATOM 2189 N N . PHE A 1 289 ? -10.539 8.217 21.298 1.00 87.88 289 PHE A N 1
ATOM 2190 C CA . PHE A 1 289 ? -11.981 8.021 21.418 1.00 87.88 289 PHE A CA 1
ATOM 2191 C C . PHE A 1 289 ? -12.690 9.246 20.830 1.00 87.88 289 PHE A C 1
ATOM 2193 O O . PHE A 1 289 ? -12.614 10.339 21.399 1.00 87.88 289 PHE A O 1
ATOM 2200 N N . ASP A 1 290 ? -13.358 9.057 19.699 1.00 86.81 290 ASP A N 1
ATOM 2201 C CA . ASP A 1 290 ? -14.100 10.081 18.961 1.00 86.81 290 ASP A CA 1
ATOM 2202 C C . ASP A 1 290 ? -15.566 9.653 18.833 1.00 86.81 290 ASP A C 1
ATOM 2204 O O . ASP A 1 290 ? -15.896 8.727 18.102 1.00 86.81 290 ASP A O 1
ATOM 2208 N N . PHE A 1 291 ? -16.449 10.293 19.584 1.00 86.00 291 PHE A N 1
ATOM 2209 C CA . PHE A 1 291 ? -17.892 10.126 19.478 1.00 86.00 291 PHE A CA 1
ATOM 2210 C C . PHE A 1 291 ? -18.427 10.983 18.338 1.00 86.00 291 PHE A C 1
ATOM 2212 O O . PHE A 1 291 ? -18.140 12.178 18.276 1.00 86.00 291 PHE A O 1
ATOM 2219 N N . TYR A 1 292 ? -19.262 10.401 17.484 1.00 83.62 292 TYR A N 1
ATOM 2220 C CA . TYR A 1 292 ? -19.846 11.101 16.345 1.00 83.62 292 TYR A CA 1
ATOM 2221 C C . TYR A 1 292 ? -21.360 10.901 16.268 1.00 83.62 292 TYR A C 1
ATOM 2223 O O . TYR A 1 292 ? -21.878 9.834 16.591 1.00 83.62 292 TYR A O 1
ATOM 2231 N N . ALA A 1 293 ? -22.090 11.922 15.827 1.00 79.31 293 ALA A N 1
ATOM 2232 C CA . ALA A 1 293 ? -23.533 11.849 15.607 1.00 79.31 293 ALA A CA 1
ATOM 2233 C C . ALA A 1 293 ? -23.939 12.653 14.370 1.00 79.31 293 ALA A C 1
ATOM 2235 O O . ALA A 1 293 ? -23.408 13.733 14.121 1.00 79.31 293 ALA A O 1
ATOM 2236 N N . SER A 1 294 ? -24.900 12.142 13.602 1.00 69.38 294 SER A N 1
ATOM 2237 C CA . SER A 1 294 ? -25.452 12.826 12.431 1.00 69.38 294 SER A CA 1
ATOM 2238 C C . SER A 1 294 ? -26.730 13.587 12.793 1.00 69.38 294 SER A C 1
ATOM 2240 O O . SER A 1 294 ? -27.709 12.991 13.242 1.00 69.38 294 SER A O 1
ATOM 2242 N N . GLY A 1 295 ? -26.752 14.898 12.545 1.00 61.06 295 GLY A N 1
ATOM 2243 C CA . GLY A 1 295 ? -27.922 15.755 12.745 1.00 61.06 295 GLY A CA 1
ATOM 2244 C C . GLY A 1 295 ? -27.967 16.883 11.714 1.00 61.06 295 GLY A C 1
ATOM 2245 O O . GLY A 1 295 ? -26.969 17.551 11.464 1.00 61.06 295 GLY A O 1
ATOM 2246 N N . GLY A 1 296 ? -29.118 17.088 11.063 1.00 56.72 296 GLY A N 1
ATOM 2247 C CA . GLY A 1 296 ? -29.308 18.211 10.129 1.00 56.72 296 GLY A CA 1
ATOM 2248 C C . GLY A 1 296 ? -28.379 18.213 8.902 1.00 56.72 296 GLY A C 1
ATOM 2249 O O . GLY A 1 296 ? -28.045 19.282 8.397 1.00 56.72 296 GLY A O 1
ATOM 2250 N N . GLY A 1 297 ? -27.940 17.036 8.436 1.00 58.56 297 GLY A N 1
ATOM 2251 C CA . GLY A 1 297 ? -27.046 16.895 7.277 1.00 58.56 297 GLY A CA 1
ATOM 2252 C C . GLY A 1 297 ? -25.560 17.140 7.571 1.00 58.56 297 GLY A C 1
ATOM 2253 O O . GLY A 1 297 ? -24.776 17.284 6.635 1.00 58.56 297 GLY A O 1
ATOM 2254 N N . ARG A 1 298 ? -25.159 17.204 8.848 1.00 64.81 298 ARG A N 1
ATOM 2255 C CA . ARG A 1 298 ? -23.757 17.286 9.285 1.00 64.81 298 ARG A CA 1
ATOM 2256 C C . ARG A 1 298 ? -23.453 16.217 10.333 1.00 64.81 298 ARG A C 1
ATOM 2258 O O . ARG A 1 298 ? -24.339 15.830 11.092 1.00 64.81 298 ARG A O 1
ATOM 2265 N N . VAL A 1 299 ? -22.198 15.771 10.365 1.00 70.44 299 VAL A N 1
ATOM 2266 C CA . VAL A 1 299 ? -21.665 14.900 11.419 1.00 70.44 299 VAL A CA 1
ATOM 2267 C C . VAL A 1 299 ? -20.976 15.782 12.458 1.00 70.44 299 VAL A C 1
ATOM 2269 O O . VAL A 1 299 ? -20.051 16.531 12.138 1.00 70.44 299 VAL A O 1
ATOM 2272 N N . GLU A 1 300 ? -21.459 15.739 13.693 1.00 80.06 300 GLU A N 1
ATOM 2273 C CA . GLU A 1 300 ? -20.830 16.385 14.841 1.00 80.06 300 GLU A CA 1
ATOM 2274 C C . GLU A 1 300 ? -19.886 15.400 15.527 1.00 80.06 300 GLU A C 1
ATOM 2276 O O . GLU A 1 300 ? -20.246 14.242 15.725 1.00 80.06 300 GLU A O 1
ATOM 2281 N N . HIS A 1 301 ? -18.697 15.873 15.906 1.00 82.69 301 HIS A N 1
ATOM 2282 C CA . HIS A 1 301 ? -17.671 15.085 16.590 1.00 82.69 301 HIS A CA 1
ATOM 2283 C C . HIS A 1 301 ? -17.417 15.626 17.998 1.00 82.69 301 HIS A C 1
ATOM 2285 O O . HIS A 1 301 ? -17.360 16.840 18.215 1.00 82.69 301 HIS A O 1
ATOM 2291 N N . SER A 1 302 ? -17.213 14.727 18.954 1.00 83.81 302 SER A N 1
ATOM 2292 C CA . SER A 1 302 ? -16.826 15.044 20.327 1.00 83.81 302 SER A CA 1
ATOM 2293 C C . SER A 1 302 ? -15.876 13.982 20.869 1.00 83.81 302 SER A C 1
ATOM 2295 O O . SER A 1 302 ? -16.031 12.800 20.603 1.00 83.81 302 SER A O 1
ATOM 2297 N N . ASN A 1 303 ? -14.875 14.388 21.645 1.00 83.81 303 ASN A N 1
ATOM 2298 C CA . ASN A 1 303 ? -13.836 13.468 22.107 1.00 83.81 303 ASN A CA 1
ATOM 2299 C C . ASN A 1 303 ? -14.051 13.111 23.572 1.00 83.81 303 ASN A C 1
ATOM 2301 O O . ASN A 1 303 ? -14.299 14.010 24.380 1.00 83.81 303 ASN A O 1
ATOM 2305 N N . PHE A 1 304 ? -13.840 11.842 23.932 1.00 83.00 304 PHE A N 1
ATOM 2306 C CA . PHE A 1 304 ? -13.750 11.470 25.343 1.00 83.00 304 PHE A CA 1
ATOM 2307 C C . PHE A 1 304 ? -12.571 12.211 25.978 1.00 83.00 304 PHE A C 1
ATOM 2309 O O . PHE A 1 304 ? -11.422 12.105 25.524 1.00 83.00 304 PHE A O 1
ATOM 2316 N N . ASN A 1 305 ? -12.837 12.974 27.036 1.00 78.25 305 ASN A N 1
ATOM 2317 C CA . ASN A 1 305 ? -11.778 13.689 27.728 1.00 78.25 305 ASN A CA 1
ATOM 2318 C C . ASN A 1 305 ? -10.976 12.728 28.613 1.00 78.25 305 ASN A C 1
ATOM 2320 O O . ASN A 1 305 ? -11.353 12.418 29.743 1.00 78.25 305 ASN A O 1
ATOM 2324 N N . MET A 1 306 ? -9.841 12.277 28.086 1.00 74.56 306 MET A N 1
ATOM 2325 C CA . MET A 1 306 ? -8.951 11.363 28.791 1.00 74.56 306 MET A CA 1
ATOM 2326 C C . MET A 1 306 ? -8.111 12.017 29.891 1.00 74.56 306 MET A C 1
ATOM 2328 O O . MET A 1 306 ? -7.504 11.270 30.635 1.00 74.56 306 MET A O 1
ATOM 2332 N N . SER A 1 307 ? -8.062 13.344 30.046 1.00 73.88 307 SER A N 1
ATOM 2333 C CA . SER A 1 307 ? -7.079 14.022 30.917 1.00 73.88 307 SER A CA 1
ATOM 2334 C C . SER A 1 307 ? -6.928 13.406 32.323 1.00 73.88 307 SER A C 1
ATOM 2336 O O . SER A 1 307 ? -6.002 12.641 32.577 1.00 73.88 307 SER A O 1
ATOM 2338 N N . SER A 1 308 ? -7.859 13.660 33.245 1.00 74.62 308 SER A N 1
ATOM 2339 C CA . SER A 1 308 ? -7.824 13.093 34.605 1.00 74.62 308 SER A CA 1
ATOM 2340 C C . SER A 1 308 ? -8.113 11.588 34.653 1.00 74.62 308 SER A C 1
ATOM 2342 O O . SER A 1 308 ? -7.876 10.948 35.675 1.00 74.62 308 SER A O 1
ATOM 2344 N N . ASN A 1 309 ? -8.612 11.032 33.549 1.00 80.62 309 ASN A N 1
ATOM 2345 C CA . ASN A 1 309 ? -9.200 9.699 33.456 1.00 80.62 309 ASN A CA 1
ATOM 2346 C C . ASN A 1 309 ? -8.251 8.651 32.854 1.00 80.62 309 ASN A C 1
ATOM 2348 O O . ASN A 1 309 ? -8.503 7.458 32.967 1.00 80.62 309 ASN A O 1
ATOM 2352 N N . ALA A 1 310 ? -7.151 9.054 32.218 1.00 81.75 310 ALA A N 1
ATOM 2353 C CA . ALA A 1 310 ? -6.360 8.168 31.365 1.00 81.75 310 ALA A CA 1
ATOM 2354 C C . ALA A 1 310 ? -5.684 7.011 32.117 1.00 81.75 310 ALA A C 1
ATOM 2356 O O . ALA A 1 310 ? -5.506 5.935 31.552 1.00 81.75 310 ALA A O 1
ATOM 2357 N N . LYS A 1 311 ? -5.327 7.204 33.395 1.00 85.69 311 LYS A N 1
ATOM 2358 C CA . LYS A 1 311 ? -4.768 6.140 34.256 1.00 85.69 311 LYS A CA 1
ATOM 2359 C C . LYS A 1 311 ? -5.762 5.006 34.531 1.00 85.69 311 LYS A C 1
ATOM 2361 O O . LYS A 1 311 ? -5.348 3.900 34.868 1.00 85.69 311 LYS A O 1
ATOM 2366 N N . ASP A 1 312 ? -7.049 5.302 34.386 1.00 89.44 312 ASP A N 1
ATOM 2367 C CA . ASP A 1 312 ? -8.173 4.404 34.617 1.00 89.44 312 ASP A CA 1
ATOM 2368 C C . ASP A 1 312 ? -8.695 3.782 33.311 1.00 89.44 312 ASP A C 1
ATOM 2370 O O . ASP A 1 312 ? -9.732 3.124 33.311 1.00 89.44 312 ASP A O 1
ATOM 2374 N N . VAL A 1 313 ? -7.978 3.969 32.195 1.00 91.12 313 VAL A N 1
ATOM 2375 C CA . VAL A 1 313 ? -8.293 3.372 30.893 1.00 91.12 313 VAL A CA 1
ATOM 2376 C C . VAL A 1 313 ? -7.254 2.307 30.553 1.00 91.12 313 VAL A C 1
ATOM 2378 O O . VAL A 1 313 ? -6.048 2.567 30.540 1.00 91.12 313 VAL A O 1
ATOM 2381 N N . LYS A 1 314 ? -7.717 1.098 30.234 1.00 91.00 314 LYS A N 1
ATOM 2382 C CA . LYS A 1 314 ? -6.885 0.009 29.706 1.00 91.00 314 LYS A CA 1
ATOM 2383 C C . LYS A 1 314 ? -7.482 -0.506 28.414 1.00 91.00 314 LYS A C 1
ATOM 2385 O O . LYS A 1 314 ? -8.676 -0.776 28.365 1.00 91.00 314 LYS A O 1
ATOM 2390 N N . VAL A 1 315 ? -6.646 -0.673 27.399 1.00 93.31 315 VAL A N 1
ATOM 2391 C CA . VAL A 1 315 ? -7.059 -1.198 26.100 1.00 93.31 315 VAL A CA 1
ATOM 2392 C C . VAL A 1 315 ? -6.342 -2.523 25.862 1.00 93.31 315 VAL A C 1
ATOM 2394 O O . VAL A 1 315 ? -5.131 -2.615 26.043 1.00 93.31 315 VAL A O 1
ATOM 2397 N N . ALA A 1 316 ? -7.076 -3.548 25.453 1.00 94.25 316 ALA A N 1
ATOM 2398 C CA . ALA A 1 316 ? -6.549 -4.842 25.049 1.00 94.25 316 ALA A CA 1
ATOM 2399 C C . ALA A 1 316 ? -6.914 -5.087 23.583 1.00 94.25 316 ALA A C 1
ATOM 2401 O O . ALA A 1 316 ? -8.084 -5.283 23.253 1.00 94.25 316 ALA A O 1
ATOM 2402 N N . LEU A 1 317 ? -5.913 -5.066 22.703 1.00 92.75 317 LEU A N 1
ATOM 2403 C CA . LEU A 1 317 ? -6.056 -5.487 21.312 1.00 92.75 317 LEU A CA 1
ATOM 2404 C C . LEU A 1 317 ? -5.969 -7.012 21.265 1.00 92.75 317 LEU A C 1
ATOM 2406 O O . LEU A 1 317 ? -4.979 -7.588 21.710 1.00 92.75 317 LEU A O 1
ATOM 2410 N N . LYS A 1 318 ? -6.992 -7.667 20.727 1.00 92.19 318 LYS A N 1
ATOM 2411 C CA . LYS A 1 318 ? -7.084 -9.125 20.644 1.00 92.19 318 LYS A CA 1
ATOM 2412 C C . LYS A 1 318 ? -7.068 -9.548 19.183 1.00 92.19 318 LYS A C 1
ATOM 2414 O O . LYS A 1 318 ? -7.833 -9.017 18.383 1.00 92.19 318 LYS A O 1
ATOM 2419 N N . ILE A 1 319 ? -6.196 -10.487 18.824 1.00 91.31 319 ILE A N 1
ATOM 2420 C CA . ILE A 1 319 ? -6.017 -10.924 17.435 1.00 91.31 319 ILE A CA 1
ATOM 2421 C C . ILE A 1 319 ? -5.987 -12.448 17.372 1.00 91.31 319 ILE A C 1
ATOM 2423 O O . ILE A 1 319 ? -5.151 -13.081 18.013 1.00 91.31 319 ILE A O 1
ATOM 2427 N N . GLN A 1 320 ? -6.867 -13.057 16.576 1.00 90.50 320 GLN A N 1
ATOM 2428 C CA . GLN A 1 320 ? -6.865 -14.512 16.396 1.00 90.50 320 GLN A CA 1
ATOM 2429 C C . GLN A 1 320 ? -5.700 -14.971 15.530 1.00 90.50 320 GLN A C 1
ATOM 2431 O O . GLN A 1 320 ? -4.898 -15.799 15.957 1.00 90.50 320 GLN A O 1
ATOM 2436 N N . HIS A 1 321 ? -5.568 -14.426 14.326 1.00 91.62 321 HIS A N 1
ATOM 2437 C CA . HIS A 1 321 ? -4.499 -14.784 13.397 1.00 91.62 321 HIS A CA 1
ATOM 2438 C C . HIS A 1 321 ? -3.816 -13.525 12.899 1.00 91.62 321 HIS A C 1
ATOM 2440 O O . HIS A 1 321 ? -4.480 -12.524 12.662 1.00 91.62 321 HIS A O 1
ATOM 2446 N N . TYR A 1 322 ? -2.500 -13.562 12.729 1.00 93.62 322 TYR A N 1
ATOM 2447 C CA . TYR A 1 322 ? -1.764 -12.483 12.085 1.00 93.62 322 TYR A CA 1
ATOM 2448 C C . TYR A 1 322 ? -0.506 -13.011 11.418 1.00 93.62 322 TYR A C 1
ATOM 2450 O O . TYR A 1 322 ? 0.030 -14.059 11.790 1.00 93.62 322 TYR A O 1
ATOM 2458 N N . LYS A 1 323 ? -0.040 -12.284 10.405 1.00 95.19 323 LYS A N 1
ATOM 2459 C CA . LYS A 1 323 ? 1.223 -12.560 9.729 1.00 95.19 323 LYS A CA 1
ATOM 2460 C C . LYS A 1 323 ? 1.742 -11.306 9.041 1.00 95.19 323 LYS A C 1
ATOM 2462 O O . LYS A 1 323 ? 0.981 -10.590 8.393 1.00 95.19 323 LYS A O 1
ATOM 2467 N N . THR A 1 324 ? 3.048 -11.087 9.124 1.00 96.69 324 THR A N 1
ATOM 2468 C CA . THR A 1 324 ? 3.738 -10.154 8.231 1.00 96.69 324 THR A CA 1
ATOM 2469 C C . THR A 1 324 ? 3.981 -10.850 6.896 1.00 96.69 324 THR A C 1
ATOM 2471 O O . THR A 1 324 ? 4.630 -11.897 6.846 1.00 96.69 324 THR A O 1
ATOM 2474 N N . VAL A 1 325 ? 3.438 -10.293 5.817 1.00 96.38 325 VAL A N 1
ATOM 2475 C CA . VAL A 1 325 ? 3.565 -10.830 4.459 1.00 96.38 325 VAL A CA 1
ATOM 2476 C C . VAL A 1 325 ? 4.381 -9.880 3.576 1.00 96.38 325 VAL A C 1
ATOM 2478 O O . VAL A 1 325 ? 4.089 -8.682 3.571 1.00 96.38 325 VAL A O 1
ATOM 2481 N N . PRO A 1 326 ? 5.402 -10.369 2.849 1.00 97.25 326 PRO A N 1
ATOM 2482 C CA . PRO A 1 326 ? 6.183 -9.538 1.941 1.00 97.25 326 PRO A CA 1
ATOM 2483 C C . PRO A 1 326 ? 5.440 -9.311 0.624 1.00 97.25 326 PRO A C 1
ATOM 2485 O O . PRO A 1 326 ? 4.723 -10.191 0.146 1.00 97.25 326 PRO A O 1
ATOM 2488 N N . PHE A 1 327 ? 5.653 -8.143 0.023 1.00 97.50 327 PHE A N 1
ATOM 2489 C CA . PHE A 1 327 ? 5.300 -7.884 -1.366 1.00 97.50 327 PHE A CA 1
ATOM 2490 C C . PHE A 1 327 ? 6.482 -8.255 -2.258 1.00 97.50 327 PHE A C 1
ATOM 2492 O O . PHE A 1 327 ? 7.562 -7.674 -2.159 1.00 97.50 327 PHE A O 1
ATOM 2499 N N . GLU A 1 328 ? 6.271 -9.213 -3.148 1.00 97.12 328 GLU A N 1
ATOM 2500 C CA . GLU A 1 328 ? 7.278 -9.688 -4.090 1.00 97.12 328 GLU A CA 1
ATOM 2501 C C . GLU A 1 328 ? 6.993 -9.074 -5.465 1.00 97.12 328 GLU A C 1
ATOM 2503 O O . GLU A 1 328 ? 6.050 -9.498 -6.138 1.00 97.12 328 GLU A O 1
ATOM 2508 N N . PRO A 1 329 ? 7.738 -8.048 -5.904 1.00 96.88 329 PRO A N 1
ATOM 2509 C CA . PRO A 1 329 ? 7.555 -7.516 -7.245 1.00 96.88 329 PRO A CA 1
ATOM 2510 C C . PRO A 1 329 ? 8.047 -8.519 -8.298 1.00 96.88 329 PRO A C 1
ATOM 2512 O O . PRO A 1 329 ? 8.985 -9.283 -8.068 1.00 96.88 329 PRO A O 1
ATOM 2515 N N . GLY A 1 330 ? 7.426 -8.490 -9.476 1.00 96.81 330 GLY A N 1
ATOM 2516 C CA . GLY A 1 330 ? 7.855 -9.272 -10.632 1.00 96.81 330 GLY A CA 1
ATOM 2517 C C . GLY A 1 330 ? 9.182 -8.800 -11.241 1.00 96.81 330 GLY A C 1
ATOM 2518 O O . GLY A 1 330 ? 9.831 -7.866 -10.770 1.00 96.81 330 GLY A O 1
ATOM 2519 N N . SER A 1 331 ? 9.551 -9.411 -12.365 1.00 96.38 331 SER A N 1
ATOM 2520 C CA . SER A 1 331 ? 10.768 -9.141 -13.143 1.00 96.38 331 SER A CA 1
ATOM 2521 C C . SER A 1 331 ? 10.859 -7.724 -13.717 1.00 96.38 331 SER A C 1
ATOM 2523 O O . SER A 1 331 ? 11.903 -7.345 -14.238 1.00 96.38 331 SER A O 1
ATOM 2525 N N . TRP A 1 332 ? 9.787 -6.935 -13.635 1.00 95.31 332 TRP A N 1
ATOM 2526 C CA . TRP A 1 332 ? 9.795 -5.528 -14.029 1.00 95.31 332 TRP A CA 1
ATOM 2527 C C . TRP A 1 332 ? 10.557 -4.637 -13.037 1.00 95.31 332 TRP A C 1
ATOM 2529 O O . TRP A 1 332 ? 11.043 -3.578 -13.427 1.00 95.31 332 TRP A O 1
ATOM 2539 N N . ASN A 1 333 ? 10.652 -5.037 -11.764 1.00 94.38 333 ASN A N 1
ATOM 2540 C CA . ASN A 1 333 ? 11.334 -4.263 -10.734 1.00 94.38 333 ASN A CA 1
ATOM 2541 C C . ASN A 1 333 ? 12.850 -4.472 -10.813 1.00 94.38 333 ASN A C 1
ATOM 2543 O O . ASN A 1 333 ? 13.331 -5.604 -10.831 1.00 94.38 333 ASN A O 1
ATOM 2547 N N . VAL A 1 334 ? 13.606 -3.374 -10.813 1.00 91.12 334 VAL A N 1
ATOM 2548 C CA . VAL A 1 334 ? 15.056 -3.388 -11.036 1.00 91.12 334 VAL A CA 1
ATOM 2549 C C . VAL A 1 334 ? 15.817 -2.784 -9.861 1.00 91.12 334 VAL A C 1
ATOM 2551 O O . VAL A 1 334 ? 15.359 -1.844 -9.212 1.00 91.12 334 VAL A O 1
ATOM 2554 N N . ASP A 1 335 ? 17.021 -3.295 -9.606 1.00 87.50 335 ASP A N 1
ATOM 2555 C CA . ASP A 1 335 ? 17.927 -2.718 -8.613 1.00 87.50 335 ASP A CA 1
ATOM 2556 C C . ASP A 1 335 ? 18.609 -1.458 -9.169 1.00 87.50 335 ASP A C 1
ATOM 2558 O O . ASP A 1 335 ? 19.687 -1.500 -9.772 1.00 87.50 335 ASP A O 1
ATOM 2562 N N . VAL A 1 336 ? 17.953 -0.316 -8.955 1.00 84.81 336 VAL A N 1
ATOM 2563 C CA . VAL A 1 336 ? 18.446 1.002 -9.378 1.00 84.81 336 VAL A CA 1
ATOM 2564 C C . VAL A 1 336 ? 19.767 1.349 -8.699 1.00 84.81 336 VAL A C 1
ATOM 2566 O O . VAL A 1 336 ? 20.631 1.942 -9.335 1.00 84.81 336 VAL A O 1
ATOM 2569 N N . LYS A 1 337 ? 19.977 0.959 -7.437 1.00 83.25 337 LYS A N 1
ATOM 2570 C CA . LYS A 1 337 ? 21.189 1.320 -6.689 1.00 83.25 337 LYS A CA 1
ATOM 2571 C C . LYS A 1 337 ? 22.425 0.670 -7.301 1.00 83.25 337 LYS A C 1
ATOM 2573 O O . LYS A 1 337 ? 23.408 1.355 -7.593 1.00 83.25 337 LYS A O 1
ATOM 2578 N N . SER A 1 338 ? 22.356 -0.634 -7.560 1.00 86.56 338 SER A N 1
ATOM 2579 C CA . SER A 1 338 ? 23.430 -1.352 -8.253 1.00 86.56 338 SER A CA 1
ATOM 2580 C C . SER A 1 338 ? 23.632 -0.848 -9.681 1.00 86.56 338 SER A C 1
ATOM 2582 O O . SER A 1 338 ? 24.767 -0.790 -10.157 1.00 86.56 338 SER A O 1
ATOM 2584 N N . LEU A 1 339 ? 22.554 -0.465 -10.373 1.00 88.25 339 LEU A N 1
ATOM 2585 C CA . LEU A 1 339 ? 22.640 0.124 -11.707 1.00 88.25 339 LEU A CA 1
ATOM 2586 C C . LEU A 1 339 ? 23.381 1.469 -11.680 1.00 88.25 339 LEU A C 1
ATOM 2588 O O . LEU A 1 339 ? 24.344 1.640 -12.421 1.00 88.25 339 LEU A O 1
ATOM 2592 N N . MET A 1 340 ? 23.008 2.388 -10.789 1.00 87.12 340 MET A N 1
ATOM 2593 C CA . MET A 1 340 ? 23.655 3.699 -10.651 1.00 87.12 340 MET A CA 1
ATOM 2594 C C . MET A 1 340 ? 25.142 3.584 -10.328 1.00 87.12 340 MET A C 1
ATOM 2596 O O . MET A 1 340 ? 25.949 4.287 -10.936 1.00 87.12 340 MET A O 1
ATOM 2600 N N . ALA A 1 341 ? 25.520 2.656 -9.443 1.00 86.38 341 ALA A N 1
ATOM 2601 C CA . ALA A 1 341 ? 26.921 2.395 -9.122 1.00 86.38 341 ALA A CA 1
ATOM 2602 C C . ALA A 1 341 ? 27.734 1.997 -10.367 1.00 86.38 341 ALA A C 1
ATOM 2604 O O . ALA A 1 341 ? 28.852 2.474 -10.552 1.00 86.38 341 ALA A O 1
ATOM 2605 N N . LYS A 1 342 ? 27.162 1.176 -11.257 1.00 86.69 342 LYS A N 1
ATOM 2606 C CA . LYS A 1 342 ? 27.802 0.776 -12.524 1.00 86.69 342 LYS A CA 1
ATOM 2607 C C . LYS A 1 342 ? 27.855 1.904 -13.553 1.00 86.69 342 LYS A C 1
ATOM 2609 O O . LYS A 1 342 ? 28.782 1.940 -14.356 1.00 86.69 342 LYS A O 1
ATOM 2614 N N . LEU A 1 343 ? 26.869 2.798 -13.538 1.00 85.81 343 LEU A N 1
ATOM 2615 C CA . LEU A 1 343 ? 26.824 3.975 -14.407 1.00 85.81 343 LEU A CA 1
ATOM 2616 C C . LEU A 1 343 ? 27.748 5.102 -13.914 1.00 85.81 343 LEU A C 1
ATOM 2618 O O . LEU A 1 343 ? 28.020 6.034 -14.663 1.00 85.81 343 LEU A O 1
ATOM 2622 N N . GLY A 1 344 ? 28.211 5.053 -12.658 1.00 82.88 344 GLY A N 1
ATOM 2623 C CA . GLY A 1 344 ? 28.848 6.202 -12.007 1.00 82.88 344 GLY A CA 1
ATOM 2624 C C . GLY A 1 344 ? 27.895 7.397 -11.877 1.00 82.88 344 GLY A C 1
ATOM 2625 O O . GLY A 1 344 ? 28.340 8.541 -11.782 1.00 82.88 344 GLY A O 1
ATOM 2626 N N . ALA A 1 345 ? 26.585 7.141 -11.922 1.00 82.31 345 ALA A N 1
ATOM 2627 C CA . ALA A 1 345 ? 25.564 8.173 -11.897 1.00 82.31 345 ALA A CA 1
ATOM 2628 C C . ALA A 1 345 ? 25.424 8.736 -10.484 1.00 82.31 345 ALA A C 1
ATOM 2630 O O . ALA A 1 345 ? 25.482 8.002 -9.492 1.00 82.31 345 ALA A O 1
ATOM 2631 N N . LYS A 1 346 ? 25.191 10.048 -10.390 1.00 72.81 346 LYS A N 1
ATOM 2632 C CA . LYS A 1 346 ? 24.726 10.612 -9.128 1.00 72.81 346 LYS A CA 1
ATOM 2633 C C . LYS A 1 346 ? 23.323 10.087 -8.858 1.00 72.81 346 LYS A C 1
ATOM 2635 O O . LYS A 1 346 ? 22.529 10.012 -9.799 1.00 72.81 346 LYS A O 1
ATOM 2640 N N . PRO A 1 347 ? 23.015 9.767 -7.597 1.00 66.00 347 PRO A N 1
ATOM 2641 C CA . PRO A 1 347 ? 21.675 9.370 -7.245 1.00 66.00 347 PRO A CA 1
ATOM 2642 C C . PRO A 1 347 ? 20.695 10.482 -7.670 1.00 66.00 347 PRO A C 1
ATOM 2644 O O . PRO A 1 347 ? 20.898 11.637 -7.275 1.00 66.00 347 PRO A O 1
ATOM 2647 N N . PRO A 1 348 ? 19.694 10.199 -8.528 1.00 65.06 348 PRO A N 1
ATOM 2648 C CA . PRO A 1 348 ? 18.693 11.193 -8.872 1.00 65.06 348 PRO A CA 1
ATOM 2649 C C . PRO A 1 348 ? 17.968 11.583 -7.588 1.00 65.06 348 PRO A C 1
ATOM 2651 O O . PRO A 1 348 ? 17.960 10.823 -6.620 1.00 65.06 348 PRO A O 1
ATOM 2654 N N . ALA A 1 349 ? 17.344 12.758 -7.557 1.00 58.31 349 ALA A N 1
ATOM 2655 C CA . ALA A 1 349 ? 16.425 13.088 -6.476 1.00 58.31 349 ALA A CA 1
ATOM 2656 C C . ALA A 1 349 ? 15.197 12.168 -6.593 1.00 58.31 349 ALA A C 1
ATOM 2658 O O . ALA A 1 349 ? 14.147 12.581 -7.077 1.00 58.31 349 ALA A O 1
ATOM 2659 N N . MET A 1 350 ? 15.341 10.890 -6.225 1.00 59.06 350 MET A N 1
ATOM 2660 C CA . MET A 1 350 ? 14.210 9.996 -6.083 1.00 59.06 350 MET A CA 1
ATOM 2661 C C . MET A 1 350 ? 13.288 10.646 -5.067 1.00 59.06 350 MET A C 1
ATOM 2663 O O . MET A 1 350 ? 13.735 11.161 -4.036 1.00 59.06 350 MET A O 1
ATOM 2667 N N . PHE A 1 351 ? 12.008 10.706 -5.423 1.00 59.81 351 PHE A N 1
ATOM 2668 C CA . PHE A 1 351 ? 10.990 11.299 -4.579 1.00 59.81 351 PHE A CA 1
ATOM 2669 C C . PHE A 1 351 ? 11.155 10.727 -3.173 1.00 59.81 351 PHE A C 1
ATOM 2671 O O . PHE A 1 351 ? 11.143 9.509 -3.015 1.00 59.81 351 PHE A O 1
ATOM 2678 N N . GLN A 1 352 ? 11.346 11.599 -2.176 1.00 73.25 352 GLN A N 1
ATOM 2679 C CA . GLN A 1 352 ? 11.372 11.235 -0.759 1.00 73.25 352 GLN A CA 1
ATOM 2680 C C . GLN A 1 352 ? 10.005 10.643 -0.412 1.00 73.25 352 GLN A C 1
ATOM 2682 O O . GLN A 1 352 ? 9.083 11.333 0.010 1.00 73.25 352 GLN A O 1
ATOM 2687 N N . LYS A 1 353 ? 9.831 9.374 -0.729 1.00 86.75 353 LYS A N 1
ATOM 2688 C CA . LYS A 1 353 ? 8.605 8.599 -0.655 1.00 86.75 353 LYS A CA 1
ATOM 2689 C C . LYS A 1 353 ? 9.001 7.205 -0.236 1.00 86.75 353 LYS A C 1
ATOM 2691 O O . LYS A 1 353 ? 10.153 6.798 -0.383 1.00 86.75 353 LYS A O 1
ATOM 2696 N N . VAL A 1 354 ? 8.041 6.484 0.307 1.00 90.38 354 VAL A N 1
ATOM 2697 C CA . VAL A 1 354 ? 8.292 5.161 0.854 1.00 90.38 354 VAL A CA 1
ATOM 2698 C C . VAL A 1 354 ? 7.589 4.124 0.003 1.00 90.38 354 VAL A C 1
ATOM 2700 O O . VAL A 1 354 ? 6.384 4.215 -0.219 1.00 90.38 354 VAL A O 1
ATOM 2703 N N . ARG A 1 355 ? 8.354 3.147 -0.485 1.00 92.25 355 ARG A N 1
ATOM 2704 C CA . ARG A 1 355 ? 7.835 1.981 -1.196 1.00 92.25 355 ARG A CA 1
ATOM 2705 C C . ARG A 1 355 ? 7.406 0.934 -0.171 1.00 92.25 355 ARG A C 1
ATOM 2707 O O . ARG A 1 355 ? 8.268 0.483 0.588 1.00 92.25 355 ARG A O 1
ATOM 2714 N N . PRO A 1 356 ? 6.136 0.504 -0.163 1.00 94.56 356 PRO A N 1
ATOM 2715 C CA . PRO A 1 356 ? 5.702 -0.643 0.625 1.00 94.56 356 PRO A CA 1
ATOM 2716 C C . PRO A 1 356 ? 6.507 -1.901 0.278 1.00 94.56 356 PRO A C 1
ATOM 2718 O O . PRO A 1 356 ? 6.683 -2.238 -0.891 1.00 94.56 356 PRO A O 1
ATOM 2721 N N . THR A 1 357 ? 6.993 -2.611 1.291 1.00 95.38 357 THR A N 1
ATOM 2722 C CA . THR A 1 357 ? 7.745 -3.867 1.125 1.00 95.38 357 THR A CA 1
ATOM 2723 C C . THR A 1 357 ? 7.056 -5.044 1.792 1.00 95.38 357 THR A C 1
ATOM 2725 O O . THR A 1 357 ? 7.225 -6.180 1.359 1.00 95.38 357 THR A O 1
ATOM 2728 N N . GLN A 1 358 ? 6.254 -4.791 2.824 1.00 96.00 358 GLN A N 1
ATOM 2729 C CA . GLN A 1 358 ? 5.526 -5.827 3.542 1.00 96.00 358 GLN A CA 1
ATOM 2730 C C . GLN A 1 358 ? 4.344 -5.242 4.317 1.00 96.00 358 GLN A C 1
ATOM 2732 O O . GLN A 1 358 ? 4.287 -4.045 4.607 1.00 96.00 358 GLN A O 1
ATOM 2737 N N . MET A 1 359 ? 3.410 -6.105 4.695 1.00 95.50 359 MET A N 1
ATOM 2738 C CA . MET A 1 359 ? 2.185 -5.732 5.393 1.00 95.50 359 MET A CA 1
ATOM 2739 C C . MET A 1 359 ? 1.917 -6.689 6.551 1.00 95.50 359 MET A C 1
ATOM 2741 O O . MET A 1 359 ? 2.022 -7.903 6.389 1.00 95.50 359 MET A O 1
ATOM 2745 N N . LEU A 1 360 ? 1.555 -6.150 7.714 1.00 95.94 360 LEU A N 1
ATOM 2746 C CA . LEU A 1 360 ? 1.011 -6.928 8.819 1.00 95.94 360 LEU A CA 1
ATOM 2747 C C . LEU A 1 360 ? -0.495 -7.055 8.620 1.00 95.94 360 LEU A C 1
ATOM 2749 O O . LEU A 1 360 ? -1.235 -6.076 8.751 1.00 95.94 360 LEU A O 1
ATOM 2753 N N . ILE A 1 361 ? -0.927 -8.273 8.326 1.00 93.12 361 ILE A N 1
ATOM 2754 C CA . ILE A 1 361 ? -2.340 -8.617 8.215 1.00 93.12 361 ILE A CA 1
ATOM 2755 C C . ILE A 1 361 ? -2.805 -9.419 9.417 1.00 93.12 361 ILE A C 1
ATOM 2757 O O . ILE A 1 361 ? -2.017 -10.150 10.022 1.00 93.12 361 ILE A O 1
ATOM 2761 N N . ALA A 1 362 ? -4.091 -9.312 9.725 1.00 91.00 362 ALA A N 1
ATOM 2762 C CA . ALA A 1 362 ? -4.712 -9.991 10.844 1.00 91.00 362 ALA A CA 1
ATOM 2763 C C . ALA A 1 362 ? -6.150 -10.433 10.543 1.00 91.00 362 ALA A C 1
ATOM 2765 O O . ALA A 1 362 ? -6.820 -9.849 9.702 1.00 91.00 362 ALA A O 1
ATOM 2766 N N . GLN A 1 363 ? -6.632 -11.456 11.242 1.00 88.06 363 GLN A N 1
ATOM 2767 C CA . GLN A 1 363 ? -8.032 -11.878 11.263 1.00 88.06 363 GLN A CA 1
ATOM 2768 C C . GLN A 1 363 ? -8.483 -12.041 12.716 1.00 88.06 363 GLN A C 1
ATOM 2770 O O . GLN A 1 363 ? -7.680 -12.381 13.593 1.00 88.06 363 GLN A O 1
ATOM 2775 N N . GLY A 1 364 ? -9.770 -11.804 12.970 1.00 84.00 364 GLY A N 1
ATOM 2776 C CA . GLY A 1 364 ? -10.334 -11.901 14.312 1.00 84.00 364 GLY A CA 1
ATOM 2777 C C . GLY A 1 364 ? -9.859 -10.759 15.207 1.00 84.00 364 GLY A C 1
ATOM 2778 O O . GLY A 1 364 ? -9.573 -10.978 16.384 1.00 84.00 364 GLY A O 1
ATOM 2779 N N . VAL A 1 365 ? -9.683 -9.568 14.625 1.00 86.25 365 VAL A N 1
ATOM 2780 C CA . VAL A 1 365 ? -9.239 -8.374 15.343 1.00 86.25 365 VAL A CA 1
ATOM 2781 C C . VAL A 1 365 ? -10.407 -7.842 16.161 1.00 86.25 365 VAL A C 1
ATOM 2783 O O . VAL A 1 365 ? -11.441 -7.486 15.616 1.00 86.25 365 VAL A O 1
ATOM 2786 N N . SER A 1 366 ? -10.240 -7.805 17.474 1.00 86.81 366 SER A N 1
ATOM 2787 C CA . SER A 1 366 ? -11.214 -7.277 18.430 1.00 86.81 366 SER A CA 1
ATOM 2788 C C . SER A 1 366 ? -10.500 -6.416 19.460 1.00 86.81 366 SER A C 1
ATOM 2790 O O . SER A 1 366 ? -9.269 -6.429 19.567 1.00 86.81 366 SER A O 1
ATOM 2792 N N . MET A 1 367 ? -11.263 -5.644 20.222 1.00 89.62 367 MET A N 1
ATOM 2793 C CA . MET A 1 367 ? -10.700 -4.776 21.245 1.00 89.62 367 MET A CA 1
ATOM 2794 C C . MET A 1 367 ? -11.581 -4.770 22.485 1.00 89.62 367 MET A C 1
ATOM 2796 O O . MET A 1 367 ? -12.803 -4.715 22.398 1.00 89.62 367 MET A O 1
ATOM 2800 N N . GLU A 1 368 ? -10.952 -4.817 23.650 1.00 93.00 368 GLU A N 1
ATOM 2801 C CA . GLU A 1 368 ? -11.622 -4.636 24.930 1.00 93.00 368 GLU A CA 1
ATOM 2802 C C . GLU A 1 368 ? -11.043 -3.408 25.619 1.00 93.00 368 GLU A C 1
ATOM 2804 O O . GLU A 1 368 ? -9.828 -3.290 25.777 1.00 93.00 368 GLU A O 1
ATOM 2809 N N . ILE A 1 369 ? -11.907 -2.477 26.005 1.00 93.56 369 ILE A N 1
ATOM 2810 C CA . ILE A 1 369 ? -11.521 -1.255 26.698 1.00 93.56 369 ILE A CA 1
ATOM 2811 C C . ILE A 1 369 ? -12.189 -1.265 28.064 1.00 93.56 369 ILE A C 1
ATOM 2813 O O . ILE A 1 369 ? -13.413 -1.251 28.171 1.00 93.56 369 ILE A O 1
ATOM 2817 N N . SER A 1 370 ? -11.374 -1.287 29.109 1.00 94.44 370 SER A N 1
ATOM 2818 C CA . SER A 1 370 ? -11.825 -1.214 30.493 1.00 94.44 370 SER A CA 1
ATOM 2819 C C . SER A 1 370 ? -11.643 0.197 31.033 1.00 94.44 370 SER A C 1
ATOM 2821 O O . SER A 1 370 ? -10.551 0.765 30.934 1.00 94.44 370 SER A O 1
ATOM 2823 N N . PHE A 1 371 ? -12.695 0.718 31.655 1.00 93.38 371 PHE A N 1
ATOM 2824 C CA . PHE A 1 371 ? -12.727 1.995 32.352 1.00 93.38 371 PHE A CA 1
ATOM 2825 C C . PHE A 1 371 ? -12.973 1.758 33.846 1.00 93.38 371 PHE A C 1
ATOM 2827 O O . PHE A 1 371 ? -13.945 1.104 34.232 1.00 93.38 371 PHE A O 1
ATOM 2834 N N . SER A 1 372 ? -12.120 2.318 34.702 1.00 91.88 372 SER A N 1
ATOM 2835 C CA . SER A 1 372 ? -12.294 2.329 36.160 1.00 91.88 372 SER A CA 1
ATOM 2836 C C . SER A 1 372 ? -12.581 3.733 36.701 1.00 91.88 372 SER A C 1
ATOM 2838 O O . SER A 1 372 ? -12.537 4.720 35.970 1.00 91.88 372 SER A O 1
ATOM 2840 N N . GLY A 1 373 ? -12.929 3.823 37.989 1.00 90.38 373 GLY A N 1
ATOM 2841 C CA . GLY A 1 373 ? -13.073 5.099 38.700 1.00 90.38 373 GLY A CA 1
ATOM 2842 C C . GLY A 1 373 ? -13.981 6.115 37.996 1.00 90.38 373 GLY A C 1
ATOM 2843 O O . GLY A 1 373 ? -15.055 5.772 37.497 1.00 90.38 373 GLY A O 1
ATOM 2844 N N . ASP A 1 374 ? -13.526 7.366 37.943 1.00 89.31 374 ASP A N 1
ATOM 2845 C CA . ASP A 1 374 ? -14.260 8.479 37.328 1.00 89.31 374 ASP A CA 1
ATOM 2846 C C . ASP A 1 374 ? -14.338 8.360 35.798 1.00 89.31 374 ASP A C 1
ATOM 2848 O O . ASP A 1 374 ? -15.318 8.801 35.192 1.00 89.31 374 ASP A O 1
ATOM 2852 N N . ALA A 1 375 ? -13.359 7.691 35.173 1.00 89.62 375 ALA A N 1
ATOM 2853 C CA . ALA A 1 375 ? -13.338 7.449 33.732 1.00 89.62 375 ALA A CA 1
ATOM 2854 C C . ALA A 1 375 ? -14.552 6.637 33.281 1.00 89.62 375 ALA A C 1
ATOM 2856 O O . ALA A 1 375 ? -15.155 6.947 32.257 1.00 89.62 375 ALA A O 1
ATOM 2857 N N . LYS A 1 376 ? -14.943 5.637 34.078 1.00 92.56 376 LYS A N 1
ATOM 2858 C CA . LYS A 1 376 ? -16.121 4.809 33.816 1.00 92.56 376 LYS A CA 1
ATOM 2859 C C . LYS A 1 376 ? -17.399 5.639 33.769 1.00 92.56 376 LYS A C 1
ATOM 2861 O O . LYS A 1 376 ? -18.187 5.497 32.841 1.00 92.56 376 LYS A O 1
ATOM 2866 N N . THR A 1 377 ? -17.601 6.496 34.768 1.00 90.31 377 THR A N 1
ATOM 2867 C CA . THR A 1 377 ? -18.803 7.333 34.869 1.00 90.31 377 THR A CA 1
ATOM 2868 C C . THR A 1 377 ? -18.860 8.351 33.734 1.00 90.31 377 THR A C 1
ATOM 2870 O O . THR A 1 377 ? -19.911 8.520 33.122 1.00 90.31 377 THR A O 1
ATOM 2873 N N . ALA A 1 378 ? -17.733 8.995 33.419 1.00 89.75 378 ALA A N 1
ATOM 2874 C CA . ALA A 1 378 ? -17.649 9.948 32.316 1.00 89.75 378 ALA A CA 1
ATOM 2875 C C . ALA A 1 378 ? -17.910 9.273 30.960 1.00 89.75 378 ALA A C 1
ATOM 2877 O O . ALA A 1 378 ? -18.710 9.765 30.168 1.00 89.75 378 ALA A O 1
ATOM 2878 N N . PHE A 1 379 ? -17.295 8.110 30.718 1.00 91.00 379 PHE A N 1
ATOM 2879 C CA . PHE A 1 379 ? -17.480 7.377 29.469 1.00 91.00 379 PHE A CA 1
ATOM 2880 C C . PHE A 1 379 ? -18.922 6.888 29.304 1.00 91.00 379 PHE A C 1
ATOM 2882 O O . PHE A 1 379 ? -19.493 7.027 28.227 1.00 91.00 379 PHE A O 1
ATOM 2889 N N . ASP A 1 380 ? -19.543 6.369 30.370 1.00 90.69 380 ASP A N 1
ATOM 2890 C CA . ASP A 1 380 ? -20.945 5.936 30.350 1.00 90.69 380 ASP A CA 1
ATOM 2891 C C . ASP A 1 380 ? -21.897 7.079 29.963 1.00 90.69 380 ASP A C 1
ATOM 2893 O O . ASP A 1 380 ? -22.836 6.869 29.194 1.00 90.69 380 ASP A O 1
ATOM 2897 N N . GLN A 1 381 ? -21.645 8.295 30.455 1.00 90.00 381 GLN A N 1
ATOM 2898 C CA . GLN A 1 381 ? -22.437 9.478 30.110 1.00 90.00 381 GLN A CA 1
ATOM 2899 C C . GLN A 1 381 ? -22.309 9.836 28.625 1.00 90.00 381 GLN A C 1
ATOM 2901 O O . GLN A 1 381 ? -23.331 10.001 27.953 1.00 90.00 381 GLN A O 1
ATOM 2906 N N . ASP A 1 382 ? -21.083 9.907 28.101 1.00 89.00 382 ASP A N 1
ATOM 2907 C CA . ASP A 1 382 ? -20.831 10.219 26.688 1.00 89.00 382 ASP A CA 1
ATOM 2908 C C . ASP A 1 382 ? -21.394 9.130 25.758 1.00 89.00 382 ASP A C 1
ATOM 2910 O O . ASP A 1 382 ? -22.039 9.432 24.746 1.00 89.00 382 ASP A O 1
ATOM 2914 N N . TYR A 1 383 ? -21.227 7.859 26.140 1.00 87.12 383 TYR A N 1
ATOM 2915 C CA . TYR A 1 383 ? -21.733 6.705 25.404 1.00 87.12 383 TYR A CA 1
ATOM 2916 C C . TYR A 1 383 ? -23.264 6.694 25.344 1.00 87.12 383 TYR A C 1
ATOM 2918 O O . TYR A 1 383 ? -23.837 6.550 24.263 1.00 87.12 383 TYR A O 1
ATOM 2926 N N . LYS A 1 384 ? -23.953 6.890 26.478 1.00 86.62 384 LYS A N 1
ATOM 2927 C CA . LYS A 1 384 ? -25.424 6.973 26.519 1.00 86.62 384 LYS A CA 1
ATOM 2928 C C . LYS A 1 384 ? -25.945 8.152 25.710 1.00 86.62 384 LYS A C 1
ATOM 2930 O O . LYS A 1 384 ? -26.907 8.004 24.966 1.00 86.62 384 LYS A O 1
ATOM 2935 N N . LYS A 1 385 ? -25.303 9.314 25.820 1.00 85.06 385 LYS A N 1
ATOM 2936 C CA . LYS A 1 385 ? -25.710 10.509 25.077 1.00 85.06 385 LYS A CA 1
ATOM 2937 C C . LYS A 1 385 ? -25.592 10.312 23.565 1.00 85.06 385 LYS A C 1
ATOM 2939 O O . LYS A 1 385 ? -26.483 10.736 22.837 1.00 85.06 385 LYS A O 1
ATOM 2944 N N . THR A 1 386 ? -24.505 9.694 23.106 1.00 82.94 386 THR A N 1
ATOM 2945 C CA . THR A 1 386 ? -24.187 9.639 21.674 1.00 82.94 386 THR A CA 1
ATOM 2946 C C . THR A 1 386 ? -24.674 8.353 21.023 1.00 82.94 386 THR A C 1
ATOM 2948 O O . THR A 1 386 ? -25.482 8.396 20.100 1.00 82.94 386 THR A O 1
ATOM 2951 N N . VAL A 1 387 ? -24.229 7.198 21.520 1.00 78.69 387 VAL A N 1
ATOM 2952 C CA . VAL A 1 387 ? -24.473 5.903 20.870 1.00 78.69 387 VAL A CA 1
ATOM 2953 C C . VAL A 1 387 ? -25.922 5.454 21.060 1.00 78.69 387 VAL A C 1
ATOM 2955 O O . VAL A 1 387 ? -26.568 5.055 20.096 1.00 78.69 387 VAL A O 1
ATOM 2958 N N . GLN A 1 388 ? -26.495 5.592 22.264 1.00 75.31 388 GLN A N 1
ATOM 2959 C CA . GLN A 1 388 ? -27.925 5.283 22.461 1.00 75.31 388 GLN A CA 1
ATOM 2960 C C . GLN A 1 388 ? -28.851 6.318 21.800 1.00 75.31 388 GLN A C 1
ATOM 2962 O O . GLN A 1 388 ? -30.019 6.026 21.558 1.00 75.31 388 GLN A O 1
ATOM 2967 N N . GLY A 1 389 ? -28.326 7.505 21.476 1.00 74.12 389 GLY A N 1
ATOM 2968 C CA . GLY A 1 389 ? -29.010 8.532 20.689 1.00 74.12 389 GLY A CA 1
ATOM 2969 C C . GLY A 1 389 ? -28.991 8.291 19.173 1.00 74.12 389 GLY A C 1
ATOM 2970 O O . GLY A 1 389 ? -29.504 9.129 18.438 1.00 74.12 389 GLY A O 1
ATOM 2971 N N . GLY A 1 390 ? -28.408 7.182 18.699 1.00 74.12 390 GLY A N 1
ATOM 2972 C CA . GLY A 1 390 ? -28.308 6.837 17.274 1.00 74.12 390 GLY A CA 1
ATOM 2973 C C . GLY A 1 390 ? -26.997 7.253 16.594 1.00 74.12 390 GLY A C 1
ATOM 2974 O O . GLY A 1 390 ? -26.843 7.022 15.396 1.00 74.12 390 GLY A O 1
ATOM 2975 N N . GLY A 1 391 ? -26.054 7.842 17.335 1.00 80.44 391 GLY A N 1
ATOM 2976 C CA . GLY A 1 391 ? -24.686 8.108 16.884 1.00 80.44 391 GLY A CA 1
ATOM 2977 C C . GLY A 1 391 ? -23.755 6.895 17.026 1.00 80.44 391 GLY A C 1
ATOM 2978 O O . GLY A 1 391 ? -24.192 5.760 17.224 1.00 80.44 391 GLY A O 1
ATOM 2979 N N . GLY A 1 392 ? -22.450 7.139 16.945 1.00 82.62 392 GLY A N 1
ATOM 2980 C CA . GLY A 1 392 ? -21.401 6.130 17.049 1.00 82.62 392 GLY A CA 1
ATOM 2981 C C . GLY A 1 392 ? -20.162 6.613 17.806 1.00 82.62 392 GLY A C 1
ATOM 2982 O O . GLY A 1 392 ? -20.091 7.738 18.303 1.00 82.62 392 GLY A O 1
ATOM 2983 N N . ILE A 1 393 ? -19.180 5.725 17.914 1.00 84.62 393 ILE A N 1
ATOM 2984 C CA . ILE A 1 393 ? -17.865 5.969 18.503 1.00 84.62 393 ILE A CA 1
ATOM 2985 C C . ILE A 1 393 ? -16.779 5.410 17.583 1.00 84.62 393 ILE A C 1
ATOM 2987 O O . ILE A 1 393 ? -16.929 4.355 16.979 1.00 84.62 393 ILE A O 1
ATOM 2991 N N . SER A 1 394 ? -15.668 6.121 17.472 1.00 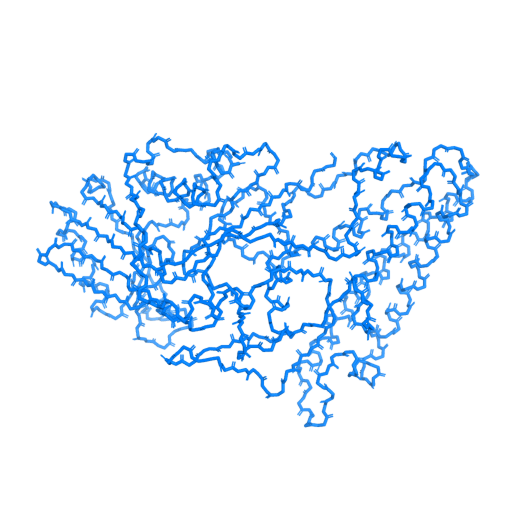83.06 394 SER A N 1
ATOM 2992 C CA . SER A 1 394 ? -14.442 5.692 16.826 1.00 83.06 394 SER A CA 1
ATOM 2993 C C . SER A 1 394 ? -13.361 5.508 17.886 1.00 83.06 394 SER A C 1
ATOM 2995 O O . SER A 1 394 ? -13.032 6.463 18.591 1.00 83.06 394 SER A O 1
ATOM 2997 N N . VAL A 1 395 ? -12.802 4.302 18.016 1.00 86.25 395 VAL A N 1
ATOM 2998 C CA . VAL A 1 395 ? -11.686 4.028 18.941 1.00 86.25 395 VAL A CA 1
ATOM 2999 C C . VAL A 1 395 ? -10.428 3.723 18.143 1.00 86.25 395 VAL A C 1
ATOM 3001 O O . VAL A 1 395 ? -10.453 2.769 17.391 1.00 86.25 395 VAL A O 1
ATOM 3004 N N . PHE A 1 396 ? -9.340 4.496 18.220 1.00 81.44 396 PHE A N 1
ATOM 3005 C CA . PHE A 1 396 ? -8.166 4.343 17.324 1.00 81.44 396 PHE A CA 1
ATOM 3006 C C . PHE A 1 396 ? -8.529 4.235 15.818 1.00 81.44 396 PHE A C 1
ATOM 3008 O O . PHE A 1 396 ? -7.844 3.567 15.041 1.00 81.44 396 PHE A O 1
ATOM 3015 N N . GLY A 1 397 ? -9.632 4.863 15.393 1.00 70.25 397 GLY A N 1
ATOM 3016 C CA . GLY A 1 397 ? -10.166 4.758 14.028 1.00 70.25 397 GLY A CA 1
ATOM 3017 C C . GLY A 1 397 ? -11.148 3.599 13.782 1.00 70.25 397 GLY A C 1
ATOM 3018 O O . GLY A 1 397 ? -11.751 3.549 12.708 1.00 70.25 397 GLY A O 1
ATOM 3019 N N . PHE A 1 398 ? -11.364 2.696 14.748 1.00 69.38 398 PHE A N 1
ATOM 3020 C CA . PHE A 1 398 ? -12.430 1.688 14.706 1.00 69.38 398 PHE A CA 1
ATOM 3021 C C . PHE A 1 398 ? -13.792 2.350 14.880 1.00 69.38 398 PHE A C 1
ATOM 3023 O O . PHE A 1 398 ? -14.185 2.639 16.007 1.00 69.38 398 PHE A O 1
ATOM 3030 N N . ARG A 1 399 ? -14.520 2.562 13.783 1.00 71.94 399 ARG A N 1
ATOM 3031 C CA . ARG A 1 399 ? -15.880 3.119 13.812 1.00 71.94 399 ARG A CA 1
ATOM 3032 C C . ARG A 1 399 ? -16.904 2.063 14.212 1.00 71.94 399 ARG A C 1
ATOM 3034 O O . ARG A 1 399 ? -16.941 0.978 13.626 1.00 71.94 399 ARG A O 1
ATOM 3041 N N . ILE A 1 400 ? -17.729 2.402 15.190 1.00 71.00 400 ILE A N 1
ATOM 3042 C CA . ILE A 1 400 ? -18.681 1.536 15.877 1.00 71.00 400 ILE A CA 1
ATOM 3043 C C . ILE A 1 400 ? -19.991 2.310 16.029 1.00 71.00 400 ILE A C 1
ATOM 3045 O O . ILE A 1 400 ? -19.996 3.425 16.547 1.00 71.00 400 ILE A O 1
ATOM 3049 N N . GLY A 1 401 ? -21.110 1.712 15.626 1.00 56.75 401 GLY A N 1
ATOM 3050 C CA . GLY A 1 401 ? -22.424 2.356 15.704 1.00 56.75 401 GLY A CA 1
ATOM 3051 C C . GLY A 1 401 ? -22.696 3.415 14.623 1.00 56.75 401 GLY A C 1
ATOM 3052 O O . GLY A 1 401 ? -21.857 3.684 13.759 1.00 56.75 401 GLY A O 1
ATOM 3053 N N . ALA A 1 402 ? -23.886 4.014 14.731 1.00 54.69 402 ALA A N 1
ATOM 3054 C CA . ALA A 1 402 ? -24.676 4.773 13.750 1.00 54.69 402 ALA A CA 1
ATOM 3055 C C . ALA A 1 402 ? -25.623 3.926 12.873 1.00 54.69 402 ALA A C 1
ATOM 3057 O O . ALA A 1 402 ? -25.205 3.040 12.129 1.00 54.69 402 ALA A O 1
ATOM 3058 N N . SER A 1 403 ? -26.922 4.230 12.965 1.00 44.03 403 SER A N 1
ATOM 3059 C CA . SER A 1 403 ? -27.988 3.702 12.105 1.00 44.03 403 SER A CA 1
ATOM 3060 C C . SER A 1 403 ? -28.855 4.870 11.613 1.00 44.03 403 SER A C 1
ATOM 3062 O O . SER A 1 403 ? -29.748 5.298 12.349 1.00 44.03 403 SER A O 1
ATOM 3064 N N . GLY A 1 404 ? -28.606 5.423 10.415 1.00 39.06 404 GLY A N 1
ATOM 3065 C CA . GLY A 1 404 ? -29.346 6.612 9.964 1.00 39.06 404 GLY A CA 1
ATOM 3066 C C . GLY A 1 404 ? -29.017 7.308 8.621 1.00 39.06 404 GLY A C 1
ATOM 3067 O O . GLY A 1 404 ? -28.937 8.521 8.600 1.00 39.06 404 GLY A O 1
ATOM 3068 N N . SER A 1 405 ? -29.004 6.658 7.455 1.00 35.31 405 SER A N 1
ATOM 3069 C CA . SER A 1 405 ? -29.107 7.288 6.106 1.00 35.31 405 SER A CA 1
ATOM 3070 C C . SER A 1 405 ? -28.054 8.318 5.617 1.00 35.31 405 SER A C 1
ATOM 3072 O O . SER A 1 405 ? -28.241 8.855 4.522 1.00 35.31 405 SER A O 1
ATOM 3074 N N . SER A 1 406 ? -26.952 8.603 6.321 1.00 38.31 406 SER A N 1
ATOM 3075 C CA . SER A 1 406 ? -25.869 9.466 5.803 1.00 38.31 406 SER A CA 1
ATOM 3076 C C . SER A 1 406 ? -24.673 8.686 5.228 1.00 38.31 406 SER A C 1
ATOM 3078 O O . SER A 1 406 ? -24.362 7.572 5.637 1.00 38.31 406 SER A O 1
ATOM 3080 N N . SER A 1 407 ? -23.978 9.271 4.244 1.00 37.59 407 SER A N 1
ATOM 3081 C CA . SER A 1 407 ? -22.908 8.629 3.451 1.00 37.59 407 SER A CA 1
ATOM 3082 C C . SER A 1 407 ? -21.619 8.283 4.217 1.00 37.59 407 SER A C 1
ATOM 3084 O O . SER A 1 407 ? -20.699 7.718 3.628 1.00 37.59 407 SER A O 1
ATOM 3086 N N . GLU A 1 408 ? -21.523 8.637 5.500 1.00 38.81 408 GLU A N 1
ATOM 3087 C CA . GLU A 1 408 ? -20.380 8.324 6.373 1.00 38.81 408 GLU A CA 1
ATOM 3088 C C . GLU A 1 408 ? -20.684 7.214 7.395 1.00 38.81 408 GLU A C 1
ATOM 3090 O O . GLU A 1 408 ? -19.822 6.852 8.202 1.00 38.81 408 GLU A O 1
ATOM 3095 N N . GLU A 1 409 ? -21.886 6.639 7.335 1.00 48.81 409 GLU A N 1
ATOM 3096 C CA . GLU A 1 409 ? -22.355 5.586 8.229 1.00 48.81 409 GLU A CA 1
ATOM 3097 C C . GLU A 1 409 ? -21.967 4.209 7.720 1.00 48.81 409 GLU A C 1
ATOM 3099 O O . GLU A 1 409 ? -22.642 3.620 6.885 1.00 48.81 409 GLU A O 1
ATOM 3104 N N . ASN A 1 410 ? -20.882 3.674 8.263 1.00 47.81 410 ASN A N 1
ATOM 3105 C CA . ASN A 1 410 ? -20.639 2.242 8.250 1.00 47.81 410 ASN A CA 1
ATOM 3106 C C . ASN A 1 410 ? -20.043 1.885 9.610 1.00 47.81 410 ASN A C 1
ATOM 3108 O O . ASN A 1 410 ? -18.855 2.118 9.854 1.00 47.81 410 ASN A O 1
ATOM 3112 N N . GLY A 1 411 ? -20.877 1.363 10.514 1.00 49.53 411 GLY A N 1
ATOM 3113 C CA . GLY A 1 411 ? -20.369 0.620 11.661 1.00 49.53 411 GLY A CA 1
ATOM 3114 C C . GLY A 1 411 ? -19.510 -0.517 11.116 1.00 49.53 411 GLY A C 1
ATOM 3115 O O . GLY A 1 411 ? -19.979 -1.294 10.294 1.00 49.53 411 GLY A O 1
ATOM 3116 N N . SER A 1 412 ? -18.236 -0.540 11.499 1.00 53.03 412 SER A N 1
ATOM 3117 C CA . SER A 1 412 ? -17.280 -1.539 11.008 1.00 53.03 412 SER A CA 1
ATOM 3118 C C . SER A 1 412 ? -17.169 -2.754 11.912 1.00 53.03 412 SER A C 1
ATOM 3120 O O . SER A 1 412 ? -16.388 -3.631 11.582 1.00 53.03 412 SER A O 1
ATOM 3122 N N . HIS A 1 413 ? -17.815 -2.716 13.085 1.00 62.94 413 HIS A N 1
ATOM 3123 C CA . HIS A 1 413 ? -17.835 -3.769 14.095 1.00 62.94 413 HIS A CA 1
ATOM 3124 C C . HIS A 1 413 ? -19.081 -3.627 14.979 1.00 62.94 413 HIS A C 1
ATOM 3126 O O . HIS A 1 413 ? -19.479 -2.510 15.332 1.00 62.94 413 HIS A O 1
ATOM 3132 N N . GLU A 1 414 ? -19.653 -4.757 15.401 1.00 71.88 414 GLU A N 1
ATOM 3133 C CA . GLU A 1 414 ? -20.588 -4.794 16.528 1.00 71.88 414 GLU A CA 1
ATOM 3134 C C . GLU A 1 414 ? -19.860 -4.516 17.848 1.00 71.88 414 GLU A C 1
ATOM 3136 O O . GLU A 1 414 ? -18.674 -4.824 18.012 1.00 71.88 414 GLU A O 1
ATOM 3141 N N . ASN A 1 415 ? -20.581 -3.974 18.828 1.00 80.88 415 ASN A N 1
ATOM 3142 C CA . ASN A 1 415 ? -20.013 -3.691 20.134 1.00 80.88 415 ASN A CA 1
ATOM 3143 C C . ASN A 1 415 ? -21.009 -3.895 21.275 1.00 80.88 415 ASN A C 1
ATOM 3145 O O . ASN A 1 415 ? -22.224 -3.814 21.104 1.00 80.88 415 ASN A O 1
ATOM 3149 N N . THR A 1 416 ? -20.469 -4.083 22.474 1.00 86.25 416 THR A N 1
ATOM 3150 C CA . THR A 1 416 ? -21.239 -4.122 23.716 1.00 86.25 416 THR A CA 1
ATOM 3151 C C . THR A 1 416 ? -20.607 -3.206 24.749 1.00 86.25 416 THR A C 1
ATOM 3153 O O . THR A 1 416 ? -19.403 -3.278 24.989 1.00 86.25 416 THR A O 1
ATOM 3156 N N . TRP A 1 417 ? -21.421 -2.365 25.384 1.00 89.62 417 TRP A N 1
ATOM 3157 C CA . TRP A 1 417 ? -21.027 -1.590 26.558 1.00 89.62 417 TRP A CA 1
ATOM 3158 C C . TRP A 1 417 ? -21.699 -2.170 27.799 1.00 89.62 417 TRP A C 1
ATOM 3160 O O . TRP A 1 417 ? -22.927 -2.161 27.900 1.00 89.62 417 TRP A O 1
ATOM 3170 N N . ASP A 1 418 ? -20.900 -2.651 28.747 1.00 91.69 418 ASP A N 1
ATOM 3171 C CA . ASP A 1 418 ? -21.371 -3.041 30.070 1.00 91.69 418 ASP A CA 1
ATOM 3172 C C . ASP A 1 418 ? -21.060 -1.927 31.076 1.00 91.69 418 ASP A C 1
ATOM 3174 O O . ASP A 1 418 ? -19.963 -1.834 31.631 1.00 91.69 418 ASP A O 1
ATOM 3178 N N . SER A 1 419 ? -22.065 -1.095 31.358 1.00 89.44 419 SER A N 1
ATOM 3179 C CA . SER A 1 419 ? -21.950 -0.002 32.328 1.00 89.44 419 SER A CA 1
ATOM 3180 C C . SER A 1 419 ? -21.685 -0.483 33.760 1.00 89.44 419 SER A C 1
ATOM 3182 O O . SER A 1 419 ? -21.247 0.299 34.602 1.00 89.44 419 SER A O 1
ATOM 3184 N N . SER A 1 420 ? -21.968 -1.750 34.084 1.00 90.25 420 SER A N 1
ATOM 3185 C CA . SER A 1 420 ? -21.775 -2.299 35.430 1.00 90.25 420 SER A CA 1
ATOM 3186 C C . SER A 1 420 ? -20.317 -2.669 35.694 1.00 90.25 420 SER A C 1
ATOM 3188 O O . SER A 1 420 ? -19.791 -2.314 36.750 1.00 90.25 420 SER A O 1
ATOM 3190 N N . SER A 1 421 ? -19.631 -3.265 34.719 1.00 92.38 421 SER A N 1
ATOM 3191 C CA . SER A 1 421 ? -18.199 -3.575 34.793 1.00 92.38 421 SER A CA 1
ATOM 3192 C C . SER A 1 421 ? -17.313 -2.441 34.269 1.00 92.38 421 SER A C 1
ATOM 3194 O O . SER A 1 421 ? -16.163 -2.335 34.681 1.00 92.38 421 SER A O 1
ATOM 3196 N N . GLY A 1 422 ? -17.862 -1.532 33.458 1.00 93.06 422 GLY A N 1
ATOM 3197 C CA . GLY A 1 422 ? -17.111 -0.456 32.813 1.00 93.06 422 GLY A CA 1
ATOM 3198 C C . GLY A 1 422 ? -16.324 -0.935 31.597 1.00 93.06 422 GLY A C 1
ATOM 3199 O O . GLY A 1 422 ? -15.243 -0.414 31.339 1.00 93.06 422 GLY A O 1
ATOM 3200 N N . VAL A 1 423 ? -16.825 -1.943 30.880 1.00 95.19 423 VAL A N 1
ATOM 3201 C CA . VAL A 1 423 ? -16.114 -2.573 29.763 1.00 95.19 423 VAL A CA 1
ATOM 3202 C C . VAL A 1 423 ? -16.845 -2.321 28.449 1.00 95.19 423 VAL A C 1
ATOM 3204 O O . VAL A 1 423 ? -18.019 -2.660 28.296 1.00 95.19 423 VAL A O 1
ATOM 3207 N N . LEU A 1 424 ? -16.129 -1.735 27.489 1.00 91.56 424 LEU A N 1
ATOM 3208 C CA . LEU A 1 424 ? -16.523 -1.671 26.087 1.00 91.56 424 LEU A CA 1
ATOM 3209 C C . LEU A 1 424 ? -15.818 -2.800 25.336 1.00 91.56 424 LEU A C 1
ATOM 3211 O O . LEU A 1 424 ? -14.590 -2.840 25.274 1.00 91.56 424 LEU A O 1
ATOM 3215 N N . THR A 1 425 ? -16.591 -3.684 24.724 1.00 89.69 425 THR A N 1
ATOM 3216 C CA . THR A 1 425 ? -16.085 -4.730 23.835 1.00 89.69 425 THR A CA 1
ATOM 3217 C C . THR A 1 425 ? -16.445 -4.380 22.403 1.00 89.69 425 THR A C 1
ATOM 3219 O O . THR A 1 425 ? -17.609 -4.147 22.091 1.00 89.69 425 THR A O 1
ATOM 3222 N N . ILE A 1 426 ? -15.436 -4.352 21.541 1.00 86.25 426 ILE A N 1
ATOM 3223 C CA . ILE A 1 426 ? -15.549 -4.241 20.091 1.00 86.25 426 ILE A CA 1
ATOM 3224 C C . ILE A 1 426 ? -15.309 -5.647 19.554 1.00 86.25 426 ILE A C 1
ATOM 3226 O O . ILE A 1 426 ? -14.205 -6.186 19.692 1.00 86.25 426 ILE A O 1
ATOM 3230 N N . ASN A 1 427 ? -16.357 -6.262 19.014 1.00 78.75 427 ASN A N 1
ATOM 3231 C CA . ASN A 1 427 ? -16.306 -7.634 18.523 1.00 78.75 427 ASN A CA 1
ATOM 3232 C C . ASN A 1 427 ? -15.477 -7.704 17.245 1.00 78.75 427 ASN A C 1
ATOM 3234 O O . ASN A 1 427 ? -15.367 -6.717 16.531 1.00 78.75 427 ASN A O 1
ATOM 3238 N N . ALA A 1 428 ? -14.916 -8.872 16.941 1.00 75.25 428 ALA A N 1
ATOM 3239 C CA . ALA A 1 428 ? -14.285 -9.089 15.648 1.00 75.25 428 ALA A CA 1
ATOM 3240 C C . ALA A 1 428 ? -15.346 -9.312 14.564 1.00 75.25 428 ALA A C 1
ATOM 3242 O O . ALA A 1 428 ? -16.244 -10.137 14.745 1.00 75.25 428 ALA A O 1
ATOM 3243 N N . GLU A 1 429 ? -15.207 -8.649 13.415 1.00 65.44 429 GLU A N 1
ATOM 3244 C CA . GLU A 1 429 ? -15.992 -8.984 12.229 1.00 65.44 429 GLU A CA 1
ATOM 3245 C C . GLU A 1 429 ? -15.314 -10.123 11.472 1.00 65.44 429 GLU A C 1
ATOM 3247 O O . GLU A 1 429 ? -14.265 -9.975 10.843 1.00 65.44 429 GLU A O 1
ATOM 3252 N N . ASN A 1 430 ? -15.919 -11.306 11.543 1.00 52.72 430 ASN A N 1
ATOM 3253 C CA . ASN A 1 430 ? -15.429 -12.486 10.842 1.00 52.72 430 ASN A CA 1
ATOM 3254 C C . ASN A 1 430 ? -15.819 -12.429 9.357 1.00 52.72 430 ASN A C 1
ATOM 3256 O O . ASN A 1 430 ? -16.668 -13.197 8.903 1.00 52.72 430 ASN A O 1
ATOM 3260 N N . SER A 1 431 ? -15.198 -11.543 8.577 1.00 55.72 431 SER A N 1
ATOM 3261 C CA . SER A 1 431 ? -15.276 -11.649 7.116 1.00 55.72 431 SER A CA 1
ATOM 3262 C C . SER A 1 431 ? -14.469 -12.878 6.671 1.00 55.72 431 SER A C 1
ATOM 3264 O O . SER A 1 431 ? -13.261 -12.987 6.889 1.00 55.72 431 SER A O 1
ATOM 3266 N N . ARG A 1 432 ? -15.155 -13.874 6.098 1.00 57.41 432 ARG A N 1
ATOM 3267 C CA . ARG A 1 432 ? -14.585 -15.203 5.810 1.00 57.41 432 ARG A CA 1
ATOM 3268 C C . ARG A 1 432 ? -13.589 -15.222 4.643 1.00 57.41 432 ARG A C 1
ATOM 3270 O O . ARG A 1 432 ? -13.083 -16.291 4.340 1.00 57.41 432 ARG A O 1
ATOM 3277 N N . ALA A 1 433 ? -13.297 -14.103 3.979 1.00 62.16 433 ALA A N 1
ATOM 3278 C CA . ALA A 1 433 ? -12.343 -14.080 2.859 1.00 62.16 433 ALA A CA 1
ATOM 3279 C C . ALA A 1 433 ? -11.482 -12.803 2.775 1.00 62.16 433 ALA A C 1
ATOM 3281 O O . ALA A 1 433 ? -10.834 -12.551 1.757 1.00 62.16 433 ALA A O 1
ATOM 3282 N N . SER A 1 434 ? -11.431 -12.005 3.847 1.00 70.56 434 SER A N 1
ATOM 3283 C CA . SER A 1 434 ? -10.531 -10.852 3.954 1.00 70.56 434 SER A CA 1
ATOM 3284 C C . SER A 1 434 ? -9.817 -10.818 5.299 1.00 70.56 434 SER A C 1
ATOM 3286 O O . SER A 1 434 ? -10.355 -11.223 6.325 1.00 70.56 434 SER A O 1
ATOM 3288 N N . ALA A 1 435 ? -8.580 -10.330 5.281 1.00 82.81 435 ALA A N 1
ATOM 3289 C CA . ALA A 1 435 ? -7.864 -9.933 6.487 1.00 82.81 435 ALA A CA 1
ATOM 3290 C C . ALA A 1 435 ? -8.060 -8.432 6.741 1.00 82.81 435 ALA A C 1
ATOM 3292 O O . ALA A 1 435 ? -8.409 -7.695 5.825 1.00 82.81 435 ALA A O 1
ATOM 3293 N N . ASN A 1 436 ? -7.776 -7.966 7.950 1.00 86.56 436 ASN A N 1
ATOM 3294 C CA . ASN A 1 436 ? -7.516 -6.566 8.259 1.00 86.56 436 ASN A CA 1
ATOM 3295 C C . ASN A 1 436 ? -6.028 -6.256 8.077 1.00 86.56 436 ASN A C 1
ATOM 3297 O O . ASN A 1 436 ? -5.175 -7.135 8.214 1.00 86.56 436 ASN A O 1
ATOM 3301 N N . VAL A 1 437 ? -5.709 -4.995 7.811 1.00 89.94 437 VAL A N 1
ATOM 3302 C CA . VAL A 1 437 ? -4.343 -4.467 7.815 1.00 89.94 437 VAL A CA 1
ATOM 3303 C C . VAL A 1 437 ? -4.123 -3.722 9.118 1.00 89.94 437 VAL A C 1
ATOM 3305 O O . VAL A 1 437 ? -4.883 -2.816 9.444 1.00 89.94 437 VAL A O 1
ATOM 3308 N N . LEU A 1 438 ? -3.072 -4.086 9.849 1.00 92.19 438 LEU A N 1
ATOM 3309 C CA . LEU A 1 438 ? -2.674 -3.390 11.076 1.00 92.19 438 LEU A CA 1
ATOM 3310 C C . LEU A 1 438 ? -1.510 -2.431 10.824 1.00 92.19 438 LEU A C 1
ATOM 3312 O O . LEU A 1 438 ? -1.436 -1.365 11.432 1.00 92.19 438 LEU A O 1
ATOM 3316 N N . ALA A 1 439 ? -0.611 -2.792 9.908 1.00 95.19 439 ALA A N 1
ATOM 3317 C CA . ALA A 1 439 ? 0.484 -1.928 9.500 1.00 95.19 439 ALA A CA 1
ATOM 3318 C C . ALA A 1 439 ? 1.007 -2.266 8.106 1.00 95.19 439 ALA A C 1
ATOM 3320 O O . ALA A 1 439 ? 0.916 -3.403 7.639 1.00 95.19 439 ALA A O 1
ATOM 3321 N N . VAL A 1 440 ? 1.632 -1.277 7.476 1.00 95.62 440 VAL A N 1
ATOM 3322 C CA . VAL A 1 440 ? 2.436 -1.442 6.263 1.00 95.62 440 VAL A CA 1
ATOM 3323 C C . VAL A 1 440 ? 3.842 -0.956 6.569 1.00 95.62 440 VAL A C 1
ATOM 3325 O O . VAL A 1 440 ? 4.021 0.136 7.097 1.00 95.62 440 VAL A O 1
ATOM 3328 N N . MET A 1 441 ? 4.851 -1.750 6.240 1.00 96.31 441 MET A N 1
ATOM 3329 C CA . MET A 1 441 ? 6.244 -1.332 6.330 1.00 96.31 441 MET A CA 1
ATOM 3330 C C . MET A 1 441 ? 6.762 -1.078 4.927 1.00 96.31 441 MET A C 1
ATOM 3332 O O . MET A 1 441 ? 6.430 -1.795 3.980 1.00 96.31 441 MET A O 1
ATOM 3336 N N . GLY A 1 442 ? 7.587 -0.051 4.806 1.00 94.69 442 GLY A N 1
ATOM 3337 C CA . GLY A 1 442 ? 8.244 0.266 3.559 1.00 94.69 442 GLY A CA 1
ATOM 3338 C C . GLY A 1 442 ? 9.624 0.853 3.760 1.00 94.69 442 GLY A C 1
ATOM 3339 O O . GLY A 1 442 ? 10.040 1.188 4.871 1.00 94.69 442 GLY A O 1
ATOM 3340 N N . GLU A 1 443 ? 10.319 0.987 2.644 1.00 92.19 443 GLU A N 1
ATOM 3341 C CA . GLU A 1 443 ? 11.647 1.577 2.562 1.00 92.19 443 GLU A CA 1
ATOM 3342 C C . GLU A 1 443 ? 11.563 2.913 1.837 1.00 92.19 443 GLU A C 1
ATOM 3344 O O . GLU A 1 443 ? 10.892 3.031 0.806 1.00 92.19 443 GLU A O 1
ATOM 3349 N N . ILE A 1 444 ? 12.244 3.927 2.369 1.00 88.31 444 ILE A N 1
ATOM 3350 C CA . ILE A 1 444 ? 12.450 5.174 1.646 1.00 88.31 444 ILE A CA 1
ATOM 3351 C C . ILE A 1 444 ? 13.139 4.815 0.339 1.00 88.31 444 ILE A C 1
ATOM 3353 O O . ILE A 1 444 ? 14.203 4.195 0.319 1.00 88.31 444 ILE A O 1
ATOM 3357 N N . VAL A 1 445 ? 12.522 5.242 -0.754 1.00 76.88 445 VAL A N 1
ATOM 3358 C CA . VAL A 1 445 ? 13.116 5.212 -2.080 1.00 76.88 445 VAL A CA 1
ATOM 3359 C C . VAL A 1 445 ? 14.146 6.342 -2.115 1.00 76.88 445 VAL A C 1
ATOM 3361 O O . VAL A 1 445 ? 13.922 7.410 -2.672 1.00 76.88 445 VAL A O 1
ATOM 3364 N N . SER A 1 446 ? 15.249 6.147 -1.392 1.00 57.91 446 SER A N 1
ATOM 3365 C CA . SER A 1 446 ? 16.387 7.055 -1.357 1.00 57.91 446 SER A CA 1
ATOM 3366 C C . SER A 1 446 ? 17.434 6.571 -2.335 1.00 57.91 446 SER A C 1
ATOM 3368 O O . SER A 1 446 ? 17.612 5.370 -2.549 1.00 57.91 446 SER A O 1
ATOM 3370 N N . ALA A 1 447 ? 18.109 7.538 -2.917 1.00 43.19 447 ALA A N 1
ATOM 3371 C CA . ALA A 1 447 ? 19.065 7.344 -3.972 1.00 43.19 447 ALA A CA 1
ATOM 3372 C C . ALA A 1 447 ? 20.439 6.910 -3.416 1.00 43.19 447 ALA A C 1
ATOM 3374 O O . ALA A 1 447 ? 20.796 7.360 -2.301 1.00 43.19 447 ALA A O 1
#

Sequence (447 aa):
MSEENQLFWKAYASTVKNIMVSGPVGDNTRVYIAAANTAGISGGKDIPAVCTNWGIYQYADFLLDPTNPNFVASKVSRYSEALNMTLQTLTPGAGGDNSPDAWDGLNKAKERLAILRSELDDAKKQAMQDFKDDDNPDKPKSFAQWAPLNANAYLVAFQNWEAATNEVQMKTNAIGGAGSALLAEAMKSVANGSNTLTELKGYNMKASIQSVTYDAAGRPILPDPLETQYVPQYSISGYAAMLDGWVGFSNKKPDEFGISLSTGQHSSFKDIGFTEAQGNASFSRFPVFDFYASGGGRVEHSNFNMSSNAKDVKVALKIQHYKTVPFEPGSWNVDVKSLMAKLGAKPPAMFQKVRPTQMLIAQGVSMEISFSGDAKTAFDQDYKKTVQGGGGISVFGFRIGASGSSSEENGSHENTWDSSSGVLTINAENSRASANVLAVMGEIVSA

Secondary structure (DSSP, 8-state):
--HHHHHHHHHHHHHHHHHH-SSPPPTTEEEEEPPTT-EEEE-STTS-HHHHHHHHHHHHHBPBPTT--B-----S-BHHHHHHHHHHH----TTB---HHHHHHHHHHHHHHHHHHHHHHHHHHHHHHHHHH---TT--SBHHHHHHHH-HHHHHHHHHHHHHHHHHHHHHHHHB-TTHHHHHHHHHHHHHHT-SSS--TTTEEEEESS--EE-TTS-EE--SSPPEEEEE-EE-TTHHHHHHHHHHTTTPPPEEEEE-HHHHHT--GGGGT--HHHHHHHHTTS-SEEEEEEETTEEEEEE---TTTGGGEEEEEEESEEEEEE-EE-TT---HHHHHHHHTPPPP---S-EEEEEEEEEES-EEEEEE-HHHHHHHHHHHHHHTTTT-EEEETTEEEE--SS-TT----S-EEEETTTTEEEE-----TTEEEEEEEEEEE---